Protein AF-0000000072995613 (afdb_homodimer)

Solvent-accessible surface area (backbone atoms only — not comparable to full-atom values): 40240 Å² total; per-residue (Å²): 134,79,69,65,64,57,52,56,52,48,53,32,49,52,46,51,51,48,45,48,47,59,69,71,45,87,42,37,30,34,37,40,88,56,57,77,40,74,41,52,37,65,59,52,50,48,47,49,52,56,64,33,79,63,83,58,51,70,41,60,34,71,42,58,38,68,52,85,76,60,46,85,40,63,23,42,21,20,47,41,49,75,93,40,51,67,47,47,52,47,48,29,63,69,68,70,46,48,28,17,33,17,32,54,38,53,70,55,92,57,33,66,58,52,51,36,50,50,52,48,51,43,69,74,34,64,40,36,44,36,24,31,29,30,23,41,37,38,27,68,67,75,53,43,55,23,45,30,45,39,50,8,54,70,69,39,83,36,48,25,30,26,61,39,65,53,53,45,42,77,40,37,64,50,71,62,55,45,70,72,30,63,68,59,46,51,31,29,75,71,49,44,24,28,40,30,40,50,51,25,27,38,67,53,55,76,70,18,59,51,71,87,72,53,52,60,43,51,70,53,39,50,53,37,37,75,69,62,41,35,40,58,39,58,65,91,45,44,60,35,47,43,43,71,36,62,76,56,44,76,71,37,85,56,69,46,69,56,79,59,78,54,78,51,33,46,71,38,35,35,30,29,52,72,90,49,73,75,41,63,30,74,34,53,41,42,46,60,35,63,12,51,31,44,40,49,36,33,45,69,30,26,43,48,31,35,50,39,63,33,41,30,35,43,45,52,74,90,73,78,63,70,68,42,54,61,29,28,58,58,29,50,57,50,46,57,53,47,52,56,51,50,43,52,51,50,49,52,31,30,50,56,66,71,32,56,89,43,77,48,31,49,49,30,52,63,61,40,56,71,40,87,67,41,60,62,53,50,53,51,55,54,54,54,58,74,71,107,134,79,70,65,62,57,53,53,51,48,53,35,48,53,47,50,50,51,46,48,48,58,67,71,44,87,44,38,30,34,38,42,88,54,57,75,41,73,42,52,36,65,59,52,50,50,46,50,53,55,63,33,78,62,83,60,50,70,41,62,34,70,42,59,37,68,52,85,75,60,47,85,42,62,22,44,23,20,48,42,50,75,94,41,50,67,47,48,51,48,48,29,63,69,66,70,45,48,28,17,33,17,33,54,38,51,67,54,93,57,32,64,58,53,50,39,51,51,53,49,51,42,69,74,34,65,39,37,44,37,23,31,28,31,22,41,37,36,29,66,65,75,55,43,55,21,44,31,47,39,50,8,54,70,69,40,83,36,47,26,31,26,60,39,65,53,54,46,42,75,39,39,65,51,71,64,56,44,70,71,31,63,69,59,47,50,30,28,75,71,50,43,25,28,39,30,40,50,51,26,27,39,68,52,54,78,70,19,56,51,72,87,73,53,50,61,44,51,71,52,41,49,53,36,36,73,69,62,41,35,42,58,39,60,65,92,45,44,60,35,46,44,41,71,36,63,77,58,42,77,73,37,85,55,69,44,69,57,79,58,79,52,77,51,31,45,70,38,37,35,30,28,51,71,89,49,72,76,41,64,29,75,34,53,40,43,45,59,35,64,13,50,32,44,41,49,36,34,44,70,30,26,43,46,30,35,51,38,63,35,42,31,37,42,46,51,76,90,76,80,63,70,69,42,56,59,28,28,57,57,31,50,58,50,46,55,54,46,51,56,51,51,43,52,51,51,50,52,30,30,49,58,67,70,31,56,88,42,77,47,31,48,49,32,51,63,61,40,57,72,41,88,66,41,60,61,53,50,52,51,53,53,54,52,57,74,72,106

pLDDT: mean 90.61, std 11.7, range [24.56, 98.81]

Foldseek 3Di:
DPCPVVVLVVVLVVQVVVVVCQQPDFDWDADPPPPRDIDTPLVVVCVVQVQADDDKDKAWQSPDADADADQADAEEQEEDELVCLVLLLVCLVVLVAAYQYEYEAEQDPCRSVSSSVNVVSCVVRVSCNHHYGYMYIYYHDFAQGLSRSLNSLVRGRHFKYWHDYSQKDWLEDVVVLVVVPVVNVVLQVVQQAWEFAFEKEFPPLVVLQDCVPDHNKLVRVVVCVVVRGMDGDPVVCCLADVLLPVVCLNPDQDKDWRDDHDLNHQTTIMHGSPPADGFRRNQGADACRRSRSVNLSLQQNHTYIYRNMTHIYGRRDDDDDPRRVVSHVVVVVVVVVSLQVSLLVSLLVCVVVVNCPPSRRVSSCVHNVVPPCSVVVSVVSNVVVVVD/DPPPVVVLVVLLVVLVVVVVCQQVDFDWDADPPPPRDIDTPLVVVCVVLVQADDDKDKAWQSPDADADADQADAEEQEEDELVCLVLLLVCLVVLVAAYQYEYEAEQDPCRSVSSSVNVVSCVVRVSCNHHYGYMYIYYHDFAQGLSRSLNSLVRGRHFKYKHDYSQKDWLEDVVVLVVVPVVNVVLQVVQQAWEFAFEKEFPPLVVLQDCVPDHNKLVVVVVCVVVRGMDGDPVVCCLADVLLPVVCLNPDQDKDWRDDHDLNHQTTIMHGSPPQDGFRRNQGADACRRSRSVNLSLQQNHTYIYRNMTHIYGRRDDDDDPVRVVSHVVVVVVVVVSLQVSLLVSLLVCVVVVNCPPSRRVSSCVHNVVPPCSVVVSVVSNVVVVVD

InterPro domains:
  IPR029044 Nucleotide-diphospho-sugar transferases [G3DSA:3.90.550.10] (78-332)
  IPR029044 Nucleotide-diphospho-sugar transferases [SSF53448] (80-328)
  IPR051292 Alpha-1,3-xylosyltransferase/Beta-1,3-glucuronyltransferase [PTHR12270] (65-349)

Secondary structure (DSSP, 8-state):
--SHHHHHHHHHHHHHHHHHHHHH---EEEEETTT-EEEEHHHHHHHHTTTSSS--EEEEEEE---S---TTSEEEEEEE-GGGHHHHHHHHHHH-S-EEEEEEEESSTTHHHHHHHHHHHHHH-HHHHHHEEEEEEEESSS--HHHHHHHHHHT--SSEEEE--TTEEE-S-HHHHHHT-HHHHHHHHHT-EEEEE-EEEESSGGGGS-GGGS--SHHHHHHHHHTTSEEETTTT-HHHHGGG-HHHHHH--S-EE--S--TT---EEEEESTTSPPPPTT--SSSSHHHHHHHHHHHTTPEEEE-SS--EEE------HHHHHHHHHHHHHHHHHHHHHHHHHHHHHHHHTT-TTSGGGHHHHHHHTTSTTHHHHHHHHHHHHHH-/--SHHHHHHHHHHHHHHHHHHHHH---EEEEETTT-EEEEHHHHHHHHTTTSSS--EEEEEEE---S---TTSEEEEEEE-GGGHHHHHHHHHHH-S-EEEEEEEESSTTHHHHHHHHHHHHHH-HHHHHHEEEEEEEESSS--HHHHHHHHHHT--SSEEEE--TTEEE-S-HHHHHHT-HHHHHHHHHT-EEEEE-EEEESSGGGGS-GGGS--SHHHHHHHHHTTSEEETTTT-HHHHGGG-HHHHHH--S-EE--S--TT---EEEEESTTSPPPPTT--SSSSHHHHHHHHHHHTTPEEEE-SS--EEE------HHHHHHHHHHHHHHHHHHHHHHHHHHHHHHHHTT-TTSGGGHHHHHHHTTSTTHHHHHHHHHHHHHH-

Structure (mmCIF, N/CA/C/O backbone):
data_AF-0000000072995613-model_v1
#
loop_
_entity.id
_entity.type
_entity.pdbx_description
1 polymer 'Glycosyltransferase family 49 protein'
#
loop_
_atom_site.group_PDB
_atom_site.id
_atom_site.type_symbol
_atom_site.label_atom_id
_atom_site.label_alt_id
_atom_site.label_comp_id
_atom_site.label_asym_id
_atom_site.label_entity_id
_atom_site.label_seq_id
_atom_site.pdbx_PDB_ins_code
_atom_site.Cartn_x
_atom_site.Cartn_y
_atom_site.Cartn_z
_atom_site.occupancy
_atom_site.B_iso_or_equiv
_atom_site.auth_seq_id
_atom_site.auth_comp_id
_atom_site.auth_asym_id
_atom_site.auth_atom_id
_atom_site.pdbx_PDB_model_num
ATOM 1 N N . MET A 1 1 ? -19 -46.375 18.656 1 24.95 1 MET A N 1
ATOM 2 C CA . MET A 1 1 ? -18.281 -45.562 17.703 1 24.95 1 MET A CA 1
ATOM 3 C C . MET A 1 1 ? -18.625 -44.062 17.875 1 24.95 1 MET A C 1
ATOM 5 O O . MET A 1 1 ? -18.438 -43.281 16.953 1 24.95 1 MET A O 1
ATOM 9 N N . LYS A 1 2 ? -19.453 -43.75 18.906 1 39.53 2 LYS A N 1
ATOM 10 C CA . LYS A 1 2 ? -20.047 -42.469 19.328 1 39.53 2 LYS A CA 1
ATOM 11 C C . LYS A 1 2 ? -18.969 -41.469 19.75 1 39.53 2 LYS A C 1
ATOM 13 O O . LYS A 1 2 ? -19.266 -40.312 20.062 1 39.53 2 LYS A O 1
ATOM 18 N N . ASP A 1 3 ? -17.906 -41.812 20.219 1 41.62 3 ASP A N 1
ATOM 19 C CA . ASP A 1 3 ? -16.938 -41.062 21.031 1 41.62 3 ASP A CA 1
ATOM 20 C C . ASP A 1 3 ? -15.992 -40.281 20.141 1 41.62 3 ASP A C 1
ATOM 22 O O . ASP A 1 3 ? -15.141 -39.531 20.641 1 41.62 3 ASP A O 1
ATOM 26 N N . GLY A 1 4 ? -15.797 -40.531 18.844 1 43.09 4 GLY A N 1
ATOM 27 C CA . GLY A 1 4 ? -14.875 -39.844 17.953 1 43.09 4 GLY A CA 1
ATOM 28 C C . GLY A 1 4 ? -15.328 -38.438 17.609 1 43.09 4 GLY A C 1
ATOM 29 O O . GLY A 1 4 ? -14.57 -37.688 17.016 1 43.09 4 GLY A O 1
ATOM 30 N N . SER A 1 5 ? -16.578 -38.188 17.438 1 49.06 5 SER A N 1
ATOM 31 C CA . SER A 1 5 ? -17.219 -36.906 17.094 1 49.06 5 SER A CA 1
ATOM 32 C C . SER A 1 5 ? -16.953 -35.875 18.172 1 49.06 5 SER A C 1
ATOM 34 O O . SER A 1 5 ? -16.75 -34.688 17.859 1 49.06 5 SER A O 1
ATOM 36 N N . SER A 1 6 ? -16.812 -36.344 19.359 1 53.69 6 SER A N 1
ATOM 37 C CA . SER A 1 6 ? -16.672 -35.469 20.516 1 53.69 6 SER A CA 1
ATOM 38 C C . SER A 1 6 ? -15.297 -34.781 20.531 1 53.69 6 SER A C 1
ATOM 40 O O . SER 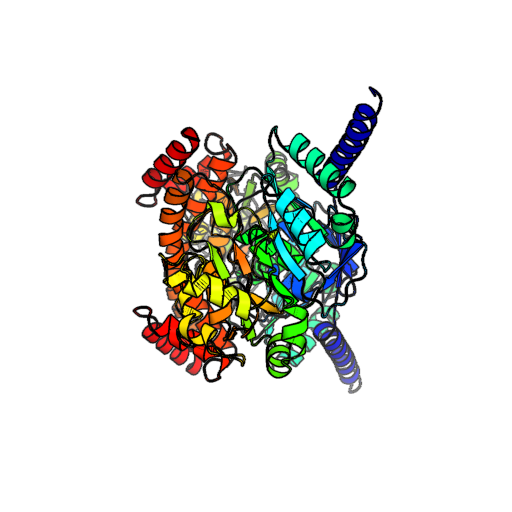A 1 6 ? -15.18 -33.594 20.844 1 53.69 6 SER A O 1
ATOM 42 N N . GLY A 1 7 ? -14.305 -35.438 20.094 1 46.56 7 GLY A N 1
ATOM 43 C CA . GLY A 1 7 ? -12.945 -34.906 20.109 1 46.56 7 GLY A CA 1
ATOM 44 C C . GLY A 1 7 ? -12.688 -33.906 19.016 1 46.56 7 GLY A C 1
ATOM 45 O O . GLY A 1 7 ? -12.008 -32.906 19.234 1 46.56 7 GLY A O 1
ATOM 46 N N . LYS A 1 8 ? -13.227 -34.25 17.875 1 55.09 8 LYS A N 1
ATOM 47 C CA . LYS A 1 8 ? -13.117 -33.344 16.75 1 55.09 8 LYS A CA 1
ATOM 48 C C . LYS A 1 8 ? -13.828 -32.031 17.031 1 55.09 8 LYS A C 1
ATOM 50 O O . LYS A 1 8 ? -13.328 -30.953 16.688 1 55.09 8 LYS A O 1
ATOM 55 N N . ASP A 1 9 ? -14.945 -32.219 17.656 1 57.94 9 ASP A N 1
ATOM 56 C CA . ASP A 1 9 ? -15.711 -31.047 18.047 1 57.94 9 ASP A CA 1
ATOM 57 C C . ASP A 1 9 ? -14.945 -30.203 19.078 1 57.94 9 ASP A C 1
ATOM 59 O O . ASP A 1 9 ? -14.969 -28.984 19.016 1 57.94 9 ASP A O 1
ATOM 63 N N . LEU A 1 10 ? -14.211 -30.906 19.969 1 55.84 10 LEU A N 1
ATOM 64 C CA . LEU A 1 10 ? -13.406 -30.219 20.984 1 55.84 10 LEU A CA 1
ATOM 65 C C . LEU A 1 10 ? -12.227 -29.5 20.328 1 55.84 10 LEU A C 1
ATOM 67 O O . LEU A 1 10 ? -11.914 -28.359 20.688 1 55.84 10 LEU A O 1
ATOM 71 N N . LEU A 1 11 ? -11.578 -30.109 19.453 1 56.62 11 LEU A N 1
ATOM 72 C CA . LEU A 1 11 ? -10.453 -29.5 18.75 1 56.62 11 LEU A CA 1
ATOM 73 C C . LEU A 1 11 ? -10.914 -28.312 17.922 1 56.62 11 LEU A C 1
ATOM 75 O O . LEU A 1 11 ? -10.219 -27.281 17.875 1 56.62 11 LEU A O 1
ATOM 79 N N . ALA A 1 12 ? -12.055 -28.578 17.359 1 58.22 12 ALA A N 1
ATOM 80 C CA . ALA A 1 12 ? -12.633 -27.469 16.609 1 58.22 12 ALA A CA 1
ATOM 81 C C . ALA A 1 12 ? -12.938 -26.281 17.531 1 58.22 12 ALA A C 1
ATOM 83 O O . ALA A 1 12 ? -12.695 -25.125 17.172 1 58.22 12 ALA A O 1
ATOM 84 N N . ARG A 1 13 ? -13.453 -26.484 18.703 1 60.12 13 ARG A N 1
ATOM 85 C CA . ARG A 1 13 ? -13.789 -25.422 19.641 1 60.12 13 ARG A CA 1
ATOM 86 C C . ARG A 1 13 ? -12.539 -24.703 20.125 1 60.12 13 ARG A C 1
ATOM 88 O O . ARG A 1 13 ? -12.531 -23.469 20.25 1 60.12 13 ARG A O 1
ATOM 95 N N . GLN A 1 14 ? -11.523 -25.484 20.391 1 59.41 14 GLN A N 1
ATOM 96 C CA . GLN A 1 14 ? -10.258 -24.891 20.797 1 59.41 14 GLN A CA 1
ATOM 97 C C . GLN A 1 14 ? -9.664 -24.031 19.688 1 59.41 14 GLN A C 1
ATOM 99 O O . GLN A 1 14 ? -9.102 -22.969 19.953 1 59.41 14 GLN A O 1
ATOM 104 N N . SER A 1 15 ? -9.945 -24.516 18.562 1 63.12 15 SER A N 1
ATOM 105 C CA . SER A 1 15 ? -9.445 -23.797 17.406 1 63.12 15 SER A CA 1
ATOM 106 C C . SER A 1 15 ? -10.195 -22.484 17.203 1 63.12 15 SER A C 1
ATOM 108 O O . SER A 1 15 ? -9.586 -21.438 16.938 1 63.12 15 SER A O 1
ATOM 110 N N . ILE A 1 16 ? -11.469 -22.609 17.375 1 66.31 16 ILE A N 1
ATOM 111 C CA . ILE A 1 16 ? -12.281 -21.406 17.203 1 66.31 16 ILE A CA 1
ATOM 112 C C . ILE A 1 16 ? -11.938 -20.406 18.297 1 66.31 16 ILE A C 1
ATOM 114 O O . ILE A 1 16 ? -11.828 -19.203 18.031 1 66.31 16 ILE A O 1
ATOM 118 N N . THR A 1 17 ? -11.742 -20.922 19.5 1 69.19 17 THR A N 1
ATOM 119 C CA . THR A 1 17 ? -11.352 -20.047 20.594 1 69.19 17 THR A CA 1
ATOM 120 C C . THR A 1 17 ? -10.008 -19.391 20.312 1 69.19 17 THR A C 1
ATOM 122 O O . THR A 1 17 ? -9.82 -18.203 20.578 1 69.19 17 THR A O 1
ATOM 125 N N . SER A 1 18 ? -9.117 -20.234 19.766 1 68.62 18 SER A N 1
ATOM 126 C CA . SER A 1 18 ? -7.801 -19.703 19.406 1 68.62 18 SER A CA 1
ATOM 127 C C . SER A 1 18 ? -7.906 -18.625 18.344 1 68.62 18 SER A C 1
ATOM 129 O O . SER A 1 18 ? -7.223 -17.609 18.422 1 68.62 18 SER A O 1
ATOM 131 N N . LEU A 1 19 ? -8.719 -18.891 17.438 1 71.69 19 LEU A N 1
ATOM 132 C CA . LEU A 1 19 ? -8.93 -17.906 16.391 1 71.69 19 LEU A CA 1
ATOM 133 C C . LEU A 1 19 ? -9.516 -16.625 16.969 1 71.69 19 LEU A C 1
ATOM 135 O O . LEU A 1 19 ? -9.102 -15.516 16.594 1 71.69 19 LEU A O 1
ATOM 139 N N . GLN A 1 20 ? -10.484 -16.828 17.797 1 70.75 20 GLN A N 1
ATOM 140 C CA . GLN A 1 20 ? -11.117 -15.664 18.391 1 70.75 20 GLN A CA 1
ATOM 141 C C . GLN A 1 20 ? -10.109 -14.836 19.188 1 70.75 20 GLN A C 1
ATOM 143 O O . GLN A 1 20 ? -10.148 -13.602 19.156 1 70.75 20 GLN A O 1
ATOM 148 N N . GLN A 1 21 ? -9.273 -15.547 19.859 1 71 21 GLN A N 1
ATOM 149 C CA . GLN A 1 21 ? -8.242 -14.852 20.625 1 71 21 GLN A CA 1
ATOM 150 C C . GLN A 1 21 ? -7.285 -14.094 19.703 1 71 21 GLN A C 1
ATOM 152 O O . GLN A 1 21 ? -6.918 -12.953 20 1 71 21 GLN A O 1
ATOM 157 N N . ARG A 1 22 ? -7.012 -14.727 18.703 1 73.81 22 ARG A N 1
ATOM 158 C CA . ARG A 1 22 ? -6.109 -14.086 17.75 1 73.81 22 ARG A CA 1
ATOM 159 C C . ARG A 1 22 ? -6.816 -12.953 17 1 73.81 22 ARG A C 1
ATOM 161 O O . ARG A 1 22 ? -6.211 -11.922 16.703 1 73.81 22 ARG A O 1
ATOM 168 N N . TYR A 1 23 ? -7.973 -13.266 16.75 1 72.62 23 TYR A N 1
ATOM 169 C CA . TYR A 1 23 ? -8.781 -12.273 16.047 1 72.62 23 TYR A CA 1
ATOM 170 C C . TYR A 1 23 ? -8.977 -11.031 16.922 1 72.62 23 TYR A C 1
ATOM 172 O O . TYR A 1 23 ? -8.891 -9.906 16.422 1 72.62 23 TYR A O 1
ATOM 180 N N . ALA A 1 24 ? -9.211 -11.273 18.109 1 70.75 24 ALA A N 1
ATOM 181 C CA . ALA A 1 24 ? -9.5 -10.18 19.031 1 70.75 24 ALA A CA 1
ATOM 182 C C . ALA A 1 24 ? -8.219 -9.625 19.656 1 70.75 24 ALA A C 1
ATOM 184 O O . ALA A 1 24 ? -8.219 -8.523 20.203 1 70.75 24 ALA A O 1
ATOM 185 N N . GLY A 1 25 ? -7.16 -10.406 19.516 1 67.56 25 GLY A N 1
ATOM 186 C CA . GLY A 1 25 ? -5.941 -10.055 20.234 1 67.56 25 GLY A CA 1
ATOM 187 C C . GLY A 1 25 ? -5.238 -8.844 19.625 1 67.56 25 GLY A C 1
ATOM 188 O O . GLY A 1 25 ? -5.52 -8.453 18.5 1 67.56 25 GLY A O 1
ATOM 189 N N . LYS A 1 26 ? -4.531 -8.156 20.562 1 75.94 26 LYS A N 1
ATOM 190 C CA . LYS A 1 26 ? -3.699 -7.008 20.203 1 75.94 26 LYS A CA 1
ATOM 191 C C . LYS A 1 26 ? -2.248 -7.426 20 1 75.94 26 LYS A C 1
ATOM 193 O O . LYS A 1 26 ? -1.407 -7.242 20.875 1 75.94 26 LYS A O 1
ATOM 198 N N . GLN A 1 27 ? -2.006 -7.984 18.828 1 80.25 27 GLN A N 1
ATOM 199 C CA . GLN A 1 27 ? -0.65 -8.398 18.484 1 80.25 27 GLN A CA 1
ATOM 200 C C . GLN A 1 27 ? 0.226 -7.191 18.156 1 80.25 27 GLN A C 1
ATOM 202 O O . GLN A 1 27 ? -0.283 -6.129 17.797 1 80.25 27 GLN A O 1
ATOM 207 N N . ILE A 1 28 ? 1.506 -7.434 18.438 1 83.94 28 ILE A N 1
ATOM 208 C CA . ILE A 1 28 ? 2.41 -6.305 18.234 1 83.94 28 ILE A CA 1
ATOM 209 C C . ILE A 1 28 ? 3.512 -6.703 17.266 1 83.94 28 ILE A C 1
ATOM 211 O O . ILE A 1 28 ? 3.832 -7.883 17.125 1 83.94 28 ILE A O 1
ATOM 215 N N . VAL A 1 29 ? 3.996 -5.766 16.609 1 85.75 29 VAL A N 1
ATOM 216 C CA . VAL A 1 29 ? 5.16 -5.855 15.727 1 85.75 29 VAL A CA 1
ATOM 217 C C . VAL A 1 29 ? 6.328 -5.086 16.344 1 85.75 29 VAL A C 1
ATOM 219 O O . VAL A 1 29 ? 6.215 -3.893 16.625 1 85.75 29 VAL A O 1
ATOM 222 N N . ASN A 1 30 ? 7.406 -5.809 16.547 1 86.44 30 ASN A N 1
ATOM 223 C CA . ASN A 1 30 ? 8.586 -5.191 17.141 1 86.44 30 ASN A CA 1
ATOM 224 C C . ASN A 1 30 ? 9.633 -4.844 16.094 1 86.44 30 ASN A C 1
ATOM 226 O O . ASN A 1 30 ? 10.062 -5.715 15.328 1 86.44 30 ASN A O 1
ATOM 230 N N . TRP A 1 31 ? 9.883 -3.59 16.062 1 83.88 31 TRP A N 1
ATOM 231 C CA . TRP A 1 31 ? 10.953 -3.121 15.188 1 83.88 31 TRP A CA 1
ATOM 232 C C . TRP A 1 31 ? 12.312 -3.246 15.875 1 83.88 31 TRP A C 1
ATOM 234 O O . TRP A 1 31 ? 12.734 -2.336 16.594 1 83.88 31 TRP A O 1
ATOM 244 N N . THR A 1 32 ? 12.945 -4.363 15.68 1 78 32 THR A N 1
ATOM 245 C CA . THR A 1 32 ? 14.156 -4.699 16.422 1 78 32 THR A CA 1
ATOM 246 C C . THR A 1 32 ? 15.383 -4.074 15.766 1 78 32 THR A C 1
ATOM 248 O O . THR A 1 32 ? 15.531 -4.117 14.547 1 78 32 THR A O 1
ATOM 251 N N . ASP A 1 33 ? 16.328 -3.57 16.594 1 64.44 33 ASP A N 1
ATOM 252 C CA . ASP A 1 33 ? 17.609 -2.982 16.266 1 64.44 33 ASP A CA 1
ATOM 253 C C . ASP A 1 33 ? 17.453 -1.545 15.773 1 64.44 33 ASP A C 1
ATOM 255 O O . ASP A 1 33 ? 18.422 -0.786 15.727 1 64.44 33 ASP A O 1
ATOM 259 N N . SER A 1 34 ? 16.312 -1.258 15.266 1 57 34 SER A N 1
ATOM 260 C CA . SER A 1 34 ? 16.141 0.146 14.906 1 57 34 SER A CA 1
ATOM 261 C C . SER A 1 34 ? 15.789 0.989 16.125 1 57 34 SER A C 1
ATOM 263 O O . SER A 1 34 ? 16.469 1.98 16.422 1 57 34 SER A O 1
ATOM 265 N N . ALA A 1 35 ? 14.68 0.683 16.766 1 63.5 35 ALA A N 1
ATOM 266 C CA . ALA A 1 35 ? 14.172 1.636 17.75 1 63.5 35 ALA A CA 1
ATOM 267 C C . ALA A 1 35 ? 13.664 0.919 19 1 63.5 35 ALA A C 1
ATOM 269 O O . ALA A 1 35 ? 13.477 1.542 20.047 1 63.5 35 ALA A O 1
ATOM 270 N N . ASP A 1 36 ? 13.805 -0.466 19.047 1 67.19 36 ASP A N 1
ATOM 271 C CA . ASP A 1 36 ? 13.133 -1.237 20.094 1 67.19 36 ASP A CA 1
ATOM 272 C C . ASP A 1 36 ? 11.734 -0.694 20.359 1 67.19 36 ASP A C 1
ATOM 274 O O . ASP A 1 36 ? 11.375 -0.416 21.5 1 67.19 36 ASP A O 1
ATOM 278 N N . GLU A 1 37 ? 11.07 -0.444 19.328 1 81.5 37 GLU A N 1
ATOM 279 C CA . GLU A 1 37 ? 9.711 0.076 19.422 1 81.5 37 GLU A CA 1
ATOM 280 C C . GLU A 1 37 ? 8.695 -0.938 18.891 1 81.5 37 GLU A C 1
ATOM 282 O O . GLU A 1 37 ? 9.016 -1.746 18.016 1 81.5 37 GLU A O 1
ATOM 287 N N . SER A 1 38 ? 7.559 -0.857 19.453 1 85.69 38 SER A N 1
ATOM 288 C CA . SER A 1 38 ? 6.473 -1.751 19.062 1 85.69 38 SER A CA 1
ATOM 289 C C . SER A 1 38 ? 5.328 -0.979 18.422 1 85.69 38 SER A C 1
ATOM 291 O O . SER A 1 38 ? 5.039 0.156 18.797 1 85.69 38 SER A O 1
ATOM 293 N N . THR A 1 39 ? 4.863 -1.542 17.406 1 87.25 39 THR A N 1
ATOM 294 C CA . THR A 1 39 ? 3.656 -1.048 16.75 1 87.25 39 THR A CA 1
ATOM 295 C C . THR A 1 39 ? 2.574 -2.123 16.734 1 87.25 39 THR A C 1
ATOM 297 O O . THR A 1 39 ? 2.879 -3.316 16.672 1 87.25 39 THR A O 1
ATOM 300 N N . SER A 1 40 ? 1.349 -1.687 16.797 1 87.62 40 SER A N 1
ATOM 301 C CA . SER A 1 40 ? 0.255 -2.646 16.688 1 87.62 40 SER A CA 1
ATOM 302 C C . SER A 1 40 ? 0.305 -3.383 15.352 1 87.62 40 SER A C 1
ATOM 304 O O . SER A 1 40 ? 0.571 -2.775 14.305 1 87.62 40 SER A O 1
ATOM 306 N N . GLU A 1 41 ? 0.1 -4.723 15.367 1 86.75 41 GLU A N 1
ATOM 307 C CA . GLU A 1 41 ? 0.061 -5.52 14.141 1 86.75 41 GLU A CA 1
ATOM 308 C C . GLU A 1 41 ? -1.044 -5.035 13.203 1 86.75 41 GLU A C 1
ATOM 310 O O . GLU A 1 41 ? -0.851 -4.973 11.992 1 86.75 41 GLU A O 1
ATOM 315 N N . ASP A 1 42 ? -2.131 -4.645 13.766 1 85.88 42 ASP A N 1
ATOM 316 C CA . ASP A 1 42 ? -3.266 -4.184 12.977 1 85.88 42 ASP A CA 1
ATOM 317 C C . ASP A 1 42 ? -2.908 -2.928 12.18 1 85.88 42 ASP A C 1
ATOM 319 O O . ASP A 1 42 ? -3.277 -2.799 11.016 1 85.88 42 ASP A O 1
ATOM 323 N N . ILE A 1 43 ? -2.211 -2.031 12.781 1 88.38 43 ILE A N 1
ATOM 324 C CA . ILE A 1 43 ? -1.818 -0.806 12.094 1 88.38 43 ILE A CA 1
ATOM 325 C C . ILE A 1 43 ? -0.85 -1.136 10.961 1 88.38 43 ILE A C 1
ATOM 327 O O . ILE A 1 43 ? -0.971 -0.601 9.852 1 88.38 43 ILE A O 1
ATOM 331 N N . VAL A 1 44 ? 0.074 -2.037 11.258 1 91 44 VAL A N 1
ATOM 332 C CA . VAL A 1 44 ? 1.059 -2.412 10.242 1 91 44 VAL A CA 1
ATOM 333 C C . VAL A 1 44 ? 0.355 -3.057 9.055 1 91 44 VAL A C 1
ATOM 335 O O . VAL A 1 44 ? 0.554 -2.641 7.91 1 91 44 VAL A O 1
ATOM 338 N N . LEU A 1 45 ? -0.487 -3.949 9.328 1 91.06 45 LEU A N 1
ATOM 339 C CA . LEU A 1 45 ? -1.127 -4.699 8.25 1 91.06 45 LEU A CA 1
ATOM 340 C C . LEU A 1 45 ? -2.168 -3.846 7.535 1 91.06 45 LEU A C 1
ATOM 342 O O . LEU A 1 45 ? -2.414 -4.031 6.34 1 91.06 45 LEU A O 1
ATOM 346 N N . SER A 1 46 ? -2.754 -2.873 8.227 1 90.81 46 SER A N 1
ATOM 347 C CA . SER A 1 46 ? -3.678 -1.943 7.582 1 90.81 46 SER A CA 1
ATOM 348 C C . SER A 1 46 ? -2.977 -1.119 6.508 1 90.81 46 SER A C 1
ATOM 350 O O . SER A 1 46 ? -3.572 -0.793 5.477 1 90.81 46 SER A O 1
ATOM 352 N N . LYS A 1 47 ? -1.76 -0.783 6.797 1 94.19 47 LYS A N 1
ATOM 353 C CA . LYS A 1 47 ? -0.999 -0.042 5.797 1 94.19 47 LYS A CA 1
ATOM 354 C C . LYS A 1 47 ? -0.453 -0.976 4.719 1 94.19 47 LYS A C 1
ATOM 356 O O . LYS A 1 47 ? -0.434 -0.625 3.537 1 94.19 47 LYS A O 1
ATOM 361 N N . VAL A 1 48 ? -0.018 -2.156 5.133 1 93.25 48 VAL A N 1
ATOM 362 C CA . VAL A 1 48 ? 0.545 -3.129 4.203 1 93.25 48 VAL A CA 1
ATOM 363 C C . VAL A 1 48 ? -0.479 -3.461 3.121 1 93.25 48 VAL A C 1
ATOM 365 O O . VAL A 1 48 ? -0.125 -3.619 1.949 1 93.25 48 VAL A O 1
ATOM 368 N N . PHE A 1 49 ? -1.724 -3.514 3.426 1 93.88 49 PHE A N 1
ATOM 369 C CA . PHE A 1 49 ? -2.762 -3.895 2.477 1 93.88 49 PHE A CA 1
ATOM 370 C C . PHE A 1 49 ? -3.793 -2.783 2.326 1 93.88 49 PHE A C 1
ATOM 372 O O . PHE A 1 49 ? -4.992 -3.051 2.217 1 93.88 49 PHE A O 1
ATOM 379 N N . ALA A 1 50 ? -3.354 -1.576 2.32 1 90.94 50 ALA A N 1
ATOM 380 C CA . ALA A 1 50 ? -4.211 -0.395 2.385 1 90.94 50 ALA A CA 1
ATOM 381 C C . ALA A 1 50 ? -5.004 -0.222 1.093 1 90.94 50 ALA A C 1
ATOM 383 O O . ALA A 1 50 ? -6.039 0.451 1.077 1 90.94 50 ALA A O 1
ATOM 384 N N . GLU A 1 51 ? -4.613 -0.809 0.019 1 89.19 51 GLU A N 1
ATOM 385 C CA . GLU A 1 51 ? -5.262 -0.562 -1.267 1 89.19 51 GLU A CA 1
ATOM 386 C C . GLU A 1 51 ? -6.391 -1.557 -1.516 1 89.19 51 GLU A C 1
ATOM 388 O O . GLU A 1 51 ? -7.184 -1.382 -2.441 1 89.19 51 GLU A O 1
ATOM 393 N N . ALA A 1 52 ? -6.438 -2.568 -0.72 1 91.44 52 ALA A N 1
ATOM 394 C CA . ALA A 1 52 ? -7.508 -3.557 -0.833 1 91.44 52 ALA A CA 1
ATOM 395 C C . ALA A 1 52 ? -8.797 -3.043 -0.199 1 91.44 52 ALA A C 1
ATOM 397 O O . ALA A 1 52 ? -8.789 -2.033 0.507 1 91.44 52 ALA A O 1
ATOM 398 N N . MET A 1 53 ? -9.891 -3.721 -0.552 1 89.31 53 MET A N 1
ATOM 399 C CA . MET A 1 53 ? -11.125 -3.455 0.187 1 89.31 53 MET A CA 1
ATOM 400 C C . MET A 1 53 ? -10.977 -3.863 1.649 1 89.31 53 MET A C 1
ATOM 402 O O . MET A 1 53 ? -10.258 -4.809 1.967 1 89.31 53 MET A O 1
ATOM 406 N N . GLY A 1 54 ? -11.602 -3.09 2.533 1 85.69 54 GLY A N 1
ATOM 407 C CA . GLY A 1 54 ? -11.516 -3.381 3.955 1 85.69 54 GLY A CA 1
ATOM 408 C C . GLY A 1 54 ? -12.75 -2.965 4.727 1 85.69 54 GLY A C 1
ATOM 409 O O . GLY A 1 54 ? -13.672 -2.367 4.164 1 85.69 54 GLY A O 1
ATOM 410 N N . PRO A 1 55 ? -12.711 -3.369 5.996 1 85.12 55 PRO A N 1
ATOM 411 C CA . PRO A 1 55 ? -11.586 -3.955 6.73 1 85.12 55 PRO A CA 1
ATOM 412 C C . PRO A 1 55 ? -11.477 -5.465 6.531 1 85.12 55 PRO A C 1
ATOM 414 O O . PRO A 1 55 ? -12.492 -6.16 6.477 1 85.12 55 PRO A O 1
ATOM 417 N N . SER A 1 56 ? -10.258 -5.938 6.328 1 90.38 56 SER A N 1
ATOM 418 C CA . SER A 1 56 ? -9.922 -7.359 6.336 1 90.38 56 SER A CA 1
ATOM 419 C C . SER A 1 56 ? -8.984 -7.699 7.488 1 90.38 56 SER A C 1
ATOM 421 O O . SER A 1 56 ? -8.039 -6.957 7.766 1 90.38 56 SER A O 1
ATOM 423 N N . LYS A 1 57 ? -9.32 -8.672 8.242 1 91 57 LYS A N 1
ATOM 424 C CA . LYS A 1 57 ? -8.414 -9.156 9.281 1 91 57 LYS A CA 1
ATOM 425 C C . LYS A 1 57 ? -7.461 -10.211 8.734 1 91 57 LYS A C 1
ATOM 427 O O . LYS A 1 57 ? -7.898 -11.273 8.281 1 91 57 LYS A O 1
ATOM 432 N N . VAL A 1 58 ? -6.199 -9.891 8.742 1 93 58 VAL A N 1
ATOM 433 C CA . VAL A 1 58 ? -5.172 -10.836 8.328 1 93 58 VAL A CA 1
ATOM 434 C C . VAL A 1 58 ? -4.504 -11.445 9.562 1 93 58 VAL A C 1
ATOM 436 O O . VAL A 1 58 ? -4.055 -10.727 10.453 1 93 58 VAL A O 1
ATOM 439 N N . ILE A 1 59 ? -4.488 -12.719 9.68 1 91.81 59 ILE A N 1
ATOM 440 C CA . ILE A 1 59 ? -3.809 -13.445 10.75 1 91.81 59 ILE A CA 1
ATOM 441 C C . ILE A 1 59 ? -2.662 -14.266 10.172 1 91.81 59 ILE A C 1
ATOM 443 O O . ILE A 1 59 ? -2.871 -15.383 9.688 1 91.81 59 ILE A O 1
ATOM 447 N N . PRO A 1 60 ? -1.478 -13.711 10.242 1 92.94 60 PRO A N 1
ATOM 448 C CA . PRO A 1 60 ? -0.334 -14.445 9.695 1 92.94 60 PRO A CA 1
ATOM 449 C C . PRO A 1 60 ? 0.016 -15.688 10.5 1 92.94 60 PRO A C 1
ATOM 451 O O . PRO A 1 60 ? -0.126 -15.695 11.727 1 92.94 60 PRO A O 1
ATOM 454 N N . TYR A 1 61 ? 0.469 -16.734 9.797 1 92.69 61 TYR A N 1
ATOM 455 C CA . TYR A 1 61 ? 0.964 -17.969 10.406 1 92.69 61 TYR A CA 1
ATOM 456 C C . TYR A 1 61 ? -0.054 -18.531 11.391 1 92.69 61 TYR A C 1
ATOM 458 O O . TYR A 1 61 ? 0.292 -18.875 12.523 1 92.69 61 TYR A O 1
ATOM 466 N N . TYR A 1 62 ? -1.281 -18.484 10.93 1 91.56 62 TYR A N 1
ATOM 467 C CA . TYR A 1 62 ? -2.275 -19.172 11.742 1 91.56 62 TYR A CA 1
ATOM 468 C C . TYR A 1 62 ? -1.84 -20.609 12.031 1 91.56 62 TYR A C 1
ATOM 470 O O . TYR A 1 62 ? -1.987 -21.094 13.156 1 91.56 62 TYR A O 1
ATOM 478 N N . PHE A 1 63 ? -1.438 -21.281 11.062 1 91.94 63 PHE A N 1
ATOM 479 C CA . PHE A 1 63 ? -0.588 -22.453 11.18 1 91.94 63 PHE A CA 1
ATOM 480 C C . PHE A 1 63 ? 0.79 -22.188 10.586 1 91.94 63 PHE A C 1
ATOM 482 O O . PHE A 1 63 ? 0.9 -21.703 9.461 1 91.94 63 PHE A O 1
ATOM 489 N N . LYS A 1 64 ? 1.805 -22.469 11.344 1 92.81 64 LYS A N 1
ATOM 490 C CA . LYS A 1 64 ? 3.178 -22.328 10.867 1 92.81 64 LYS A CA 1
ATOM 491 C C . LYS A 1 64 ? 3.822 -23.688 10.602 1 92.81 64 LYS A C 1
ATOM 493 O O . LYS A 1 64 ? 3.744 -24.578 11.438 1 92.81 64 LYS A O 1
ATOM 498 N N . ALA A 1 65 ? 4.422 -23.766 9.445 1 95.62 65 ALA A N 1
ATOM 499 C CA . ALA A 1 65 ? 5.078 -25.016 9.086 1 95.62 65 ALA A CA 1
ATOM 500 C C . ALA A 1 65 ? 6.207 -25.344 10.055 1 95.62 65 ALA A C 1
ATOM 502 O O . ALA A 1 65 ? 6.949 -24.453 10.484 1 95.62 65 ALA A O 1
ATOM 503 N N . THR A 1 66 ? 6.453 -26.625 10.367 1 94.56 66 THR A N 1
ATOM 504 C CA . THR A 1 66 ? 7.418 -27.047 11.375 1 94.56 66 THR A CA 1
ATOM 505 C C . THR A 1 66 ? 8.758 -27.391 10.734 1 94.56 66 THR A C 1
ATOM 507 O O . THR A 1 66 ? 9.797 -27.359 11.398 1 94.56 66 THR A O 1
ATOM 510 N N . GLU A 1 67 ? 8.719 -27.75 9.508 1 94.19 67 GLU A N 1
ATOM 511 C CA . GLU A 1 67 ? 9.961 -28.141 8.844 1 94.19 67 GLU A CA 1
ATOM 512 C C . GLU A 1 67 ? 10.898 -26.938 8.695 1 94.19 67 GLU A C 1
ATOM 514 O O . GLU A 1 67 ? 10.453 -25.828 8.414 1 94.19 67 GLU A O 1
ATOM 519 N N . ARG A 1 68 ? 12.141 -27.203 8.961 1 90.19 68 ARG A N 1
ATOM 520 C CA . ARG A 1 68 ? 13.141 -26.172 8.703 1 90.19 68 ARG A CA 1
ATOM 521 C C . ARG A 1 68 ? 13.242 -25.859 7.215 1 90.19 68 ARG A C 1
ATOM 523 O O . ARG A 1 68 ? 13.305 -26.766 6.391 1 90.19 68 ARG A O 1
ATOM 530 N N . ILE A 1 69 ? 13.289 -24.625 6.938 1 88.94 69 ILE A N 1
ATOM 531 C CA . ILE A 1 69 ? 13.234 -24.188 5.547 1 88.94 69 ILE A CA 1
ATOM 532 C C . ILE A 1 69 ? 14.578 -23.578 5.152 1 88.94 69 ILE A C 1
ATOM 534 O O . ILE A 1 69 ? 15.102 -22.719 5.863 1 88.94 69 ILE A O 1
ATOM 538 N N . ASP A 1 70 ? 15.133 -24.125 4.133 1 92.44 70 ASP A N 1
ATOM 539 C CA . ASP A 1 70 ? 16.266 -23.469 3.498 1 92.44 70 ASP A CA 1
ATOM 540 C C . ASP A 1 70 ? 15.82 -22.219 2.734 1 92.44 70 ASP A C 1
ATOM 542 O O . ASP A 1 70 ? 14.922 -22.281 1.9 1 92.44 70 ASP A O 1
ATOM 546 N N . SER A 1 71 ? 16.469 -21.078 2.971 1 92 71 SER A N 1
ATOM 547 C CA . SER A 1 71 ? 16.062 -19.812 2.369 1 92 71 SER A CA 1
ATOM 548 C C . SER A 1 71 ? 16.203 -19.859 0.85 1 92 71 SER A C 1
ATOM 550 O O . SER A 1 71 ? 15.602 -19.047 0.146 1 92 71 SER A O 1
ATOM 552 N N . GLU A 1 72 ? 16.938 -20.828 0.313 1 92.5 72 GLU A N 1
ATOM 553 C CA . GLU A 1 72 ? 17.156 -20.922 -1.127 1 92.5 72 GLU A CA 1
ATOM 554 C C . GLU A 1 72 ? 16.109 -21.812 -1.788 1 92.5 72 GLU A C 1
ATOM 556 O O . GLU A 1 72 ? 16.078 -21.953 -3.014 1 92.5 72 GLU A O 1
ATOM 561 N N . GLU A 1 73 ? 15.258 -22.406 -0.939 1 95.44 73 GLU A N 1
ATOM 562 C CA . GLU A 1 73 ? 14.156 -23.203 -1.49 1 95.44 73 GLU A CA 1
ATOM 563 C C . GLU A 1 73 ? 13.109 -22.297 -2.137 1 95.44 73 GLU A C 1
ATOM 565 O O . GLU A 1 73 ? 13.062 -21.094 -1.86 1 95.44 73 GLU A O 1
ATOM 570 N N . ILE A 1 74 ? 12.359 -22.891 -3.027 1 97.75 74 ILE A N 1
ATOM 571 C CA . ILE A 1 74 ? 11.281 -22.156 -3.686 1 97.75 74 ILE A CA 1
ATOM 572 C C . ILE A 1 74 ? 9.969 -22.391 -2.938 1 97.75 74 ILE A C 1
ATOM 574 O O . ILE A 1 74 ? 9.516 -23.531 -2.797 1 97.75 74 ILE A O 1
ATOM 578 N N . THR A 1 75 ? 9.414 -21.312 -2.367 1 98.5 75 THR A N 1
ATOM 579 C CA . THR A 1 75 ? 8.125 -21.391 -1.697 1 98.5 75 THR A CA 1
ATOM 580 C C . THR A 1 75 ? 6.984 -21.266 -2.703 1 98.5 75 THR A C 1
ATOM 582 O O . THR A 1 75 ? 6.984 -20.359 -3.539 1 98.5 75 THR A O 1
ATOM 585 N N . MET A 1 76 ? 6.031 -22.219 -2.691 1 98.69 76 MET A N 1
ATOM 586 C CA . MET A 1 76 ? 4.785 -22.031 -3.428 1 98.69 76 MET A CA 1
ATOM 587 C C . MET A 1 76 ? 3.9 -21 -2.732 1 98.69 76 MET A C 1
ATOM 589 O O . MET A 1 76 ? 3.375 -21.25 -1.647 1 98.69 76 MET A O 1
ATOM 593 N N . ALA A 1 77 ? 3.793 -19.812 -3.268 1 98.81 77 ALA A N 1
ATOM 594 C CA . ALA A 1 77 ? 2.861 -18.812 -2.773 1 98.81 77 ALA A CA 1
ATOM 595 C C . ALA A 1 77 ? 1.504 -18.938 -3.461 1 98.81 77 ALA A C 1
ATOM 597 O O . ALA A 1 77 ? 1.393 -18.719 -4.672 1 98.81 77 ALA A O 1
ATOM 598 N N . THR A 1 78 ? 0.485 -19.266 -2.695 1 98.69 78 THR A N 1
ATOM 599 C CA . THR A 1 78 ? -0.792 -19.562 -3.332 1 98.69 78 THR A CA 1
ATOM 600 C C . THR A 1 78 ? -1.949 -18.969 -2.533 1 98.69 78 THR A C 1
ATOM 602 O O . THR A 1 78 ? -1.762 -18.516 -1.403 1 98.69 78 THR A O 1
ATOM 605 N N . LEU A 1 79 ? -3.051 -18.812 -3.154 1 98.06 79 LEU A N 1
ATOM 606 C CA . LEU A 1 79 ? -4.309 -18.359 -2.566 1 98.06 79 LEU A CA 1
ATOM 607 C C . LEU A 1 79 ? -5.371 -19.453 -2.66 1 98.06 79 LEU A C 1
ATOM 609 O O . LEU A 1 79 ? -5.438 -20.172 -3.658 1 98.06 79 LEU A O 1
ATOM 613 N N . VAL A 1 80 ? -6.145 -19.609 -1.565 1 96.94 80 VAL A N 1
ATOM 614 C CA . VAL A 1 80 ? -7.027 -20.766 -1.481 1 96.94 80 VAL A CA 1
ATOM 615 C C . VAL A 1 80 ? -8.367 -20.359 -0.867 1 96.94 80 VAL A C 1
ATOM 617 O O . VAL A 1 80 ? -8.398 -19.625 0.126 1 96.94 80 VAL A O 1
ATOM 620 N N . THR A 1 81 ? -9.406 -20.75 -1.498 1 94.06 81 THR A N 1
ATOM 621 C CA . THR A 1 81 ? -10.742 -20.641 -0.924 1 94.06 81 THR A CA 1
ATOM 622 C C . THR A 1 81 ? -11.203 -21.984 -0.359 1 94.06 81 THR A C 1
ATOM 624 O O . THR A 1 81 ? -10.562 -23 -0.589 1 94.06 81 THR A O 1
ATOM 627 N N . TYR A 1 82 ? -12.273 -21.938 0.33 1 93.31 82 TYR A N 1
ATOM 628 C CA . TYR A 1 82 ? -12.766 -23.094 1.077 1 93.31 82 TYR A CA 1
ATOM 629 C C . TYR A 1 82 ? -12.914 -24.312 0.169 1 93.31 82 TYR A C 1
ATOM 631 O O . TYR A 1 82 ? -12.508 -25.422 0.528 1 93.31 82 TYR A O 1
ATOM 639 N N . ASN A 1 83 ? -13.391 -24.141 -0.982 1 91.75 83 ASN A N 1
ATOM 640 C CA . ASN A 1 83 ? -13.719 -25.234 -1.891 1 91.75 83 ASN A CA 1
ATOM 641 C C . ASN A 1 83 ? -12.461 -25.891 -2.459 1 91.75 83 ASN A C 1
ATOM 643 O O . ASN A 1 83 ? -12.539 -26.906 -3.15 1 91.75 83 ASN A O 1
ATOM 647 N N . ARG A 1 84 ? -11.281 -25.391 -2.111 1 94.5 84 ARG A N 1
ATOM 648 C CA . ARG A 1 84 ? -10.055 -25.922 -2.699 1 94.5 84 ARG A CA 1
ATOM 649 C C . ARG A 1 84 ? -9.133 -26.484 -1.622 1 94.5 84 ARG A C 1
ATOM 651 O O . ARG A 1 84 ? -7.938 -26.672 -1.857 1 94.5 84 ARG A O 1
ATOM 658 N N . PHE A 1 85 ? -9.617 -26.75 -0.47 1 95.94 85 PHE A N 1
ATOM 659 C CA . PHE A 1 85 ? -8.828 -27.281 0.637 1 95.94 85 PHE A CA 1
ATOM 660 C C . PHE A 1 85 ? -8.164 -28.594 0.251 1 95.94 85 PHE A C 1
ATOM 662 O O . PHE A 1 85 ? -6.984 -28.812 0.537 1 95.94 85 PHE A O 1
ATOM 669 N N . LYS A 1 86 ? -8.883 -29.438 -0.423 1 94.44 86 LYS A N 1
ATOM 670 C CA . LYS A 1 86 ? -8.352 -30.734 -0.8 1 94.44 86 LYS A CA 1
ATOM 671 C C . LYS A 1 86 ? -7.18 -30.594 -1.768 1 94.44 86 LYS A C 1
ATOM 673 O O . LYS A 1 86 ? -6.23 -31.391 -1.718 1 94.44 86 LYS A O 1
ATOM 678 N N . VAL A 1 87 ? -7.305 -29.672 -2.652 1 96.56 87 VAL A N 1
ATOM 679 C CA . VAL A 1 87 ? -6.246 -29.438 -3.631 1 96.56 87 VAL A CA 1
ATOM 680 C C . VAL A 1 87 ? -4.996 -28.906 -2.928 1 96.56 87 VAL A C 1
ATOM 682 O O . VAL A 1 87 ? -3.877 -29.297 -3.275 1 96.56 87 VAL A O 1
ATOM 685 N N . LEU A 1 88 ? -5.195 -28.031 -1.945 1 98.06 88 LEU A N 1
ATOM 686 C CA . LEU A 1 88 ? -4.074 -27.547 -1.145 1 98.06 88 LEU A CA 1
ATOM 687 C C . LEU A 1 88 ? -3.387 -28.703 -0.429 1 98.06 88 LEU A C 1
ATOM 689 O O . LEU A 1 88 ? -2.156 -28.781 -0.389 1 98.06 88 LEU A O 1
ATOM 693 N N . SER A 1 89 ? -4.168 -29.562 0.162 1 97.88 89 SER A N 1
ATOM 694 C CA . SER A 1 89 ? -3.637 -30.734 0.848 1 97.88 89 SER A CA 1
ATOM 695 C C . SER A 1 89 ? -2.795 -31.594 -0.093 1 97.88 89 SER A C 1
ATOM 697 O O . SER A 1 89 ? -1.708 -32.031 0.275 1 97.88 89 SER A O 1
ATOM 699 N N . ARG A 1 90 ? -3.301 -31.812 -1.261 1 97.25 90 ARG A N 1
ATOM 700 C CA . ARG A 1 90 ? -2.568 -32.562 -2.271 1 97.25 90 ARG A CA 1
ATOM 701 C C . ARG A 1 90 ? -1.259 -31.875 -2.633 1 97.25 90 ARG A C 1
ATOM 703 O O . ARG A 1 90 ? -0.23 -32.531 -2.805 1 97.25 90 ARG A O 1
ATOM 710 N N . LEU A 1 91 ? -1.315 -30.547 -2.826 1 98.31 91 LEU A N 1
ATOM 711 C CA . LEU A 1 91 ? -0.109 -29.781 -3.129 1 98.31 91 LEU A CA 1
ATOM 712 C C . LEU A 1 91 ? 0.95 -30 -2.051 1 98.31 91 LEU A C 1
ATOM 714 O O . LEU A 1 91 ? 2.127 -30.188 -2.361 1 98.31 91 LEU A O 1
ATOM 718 N N . ALA A 1 92 ? 0.553 -29.953 -0.795 1 98.38 92 ALA A N 1
ATOM 719 C CA . ALA A 1 92 ? 1.481 -30.125 0.32 1 98.38 92 ALA A CA 1
ATOM 720 C C . ALA A 1 92 ? 2.162 -31.484 0.264 1 98.38 92 ALA A C 1
ATOM 722 O O . ALA A 1 92 ? 3.383 -31.578 0.411 1 98.38 92 ALA A O 1
ATOM 723 N N . SER A 1 93 ? 1.38 -32.531 -0.013 1 98.06 93 SER A N 1
ATOM 724 C CA . SER A 1 93 ? 1.891 -33.875 -0.007 1 98.06 93 SER A CA 1
ATOM 725 C C . SER A 1 93 ? 2.732 -34.156 -1.246 1 98.06 93 SER A C 1
ATOM 727 O O . SER A 1 93 ? 3.641 -35 -1.211 1 98.06 93 SER A O 1
ATOM 729 N N . HIS A 1 94 ? 2.406 -33.531 -2.279 1 97.75 94 HIS A N 1
ATOM 730 C CA . HIS A 1 94 ? 3.105 -33.75 -3.539 1 97.75 94 HIS A CA 1
ATOM 731 C C . HIS A 1 94 ? 4.406 -32.969 -3.604 1 97.75 94 HIS A C 1
ATOM 733 O O . HIS A 1 94 ? 5.449 -33.5 -3.982 1 97.75 94 HIS A O 1
ATOM 739 N N . TYR A 1 95 ? 4.359 -31.656 -3.281 1 97.75 95 TYR A N 1
ATOM 740 C CA . TYR A 1 95 ? 5.5 -30.766 -3.418 1 97.75 95 TYR A CA 1
ATOM 741 C C . TYR A 1 95 ? 6.551 -31.047 -2.35 1 97.75 95 TYR A C 1
ATOM 743 O O . TYR A 1 95 ? 7.75 -31.031 -2.633 1 97.75 95 TYR A O 1
ATOM 751 N N . LYS A 1 96 ? 6.133 -31.281 -1.069 1 97 96 LYS A N 1
ATOM 752 C CA . LYS A 1 96 ? 6.988 -31.547 0.082 1 97 96 LYS A CA 1
ATOM 753 C C . LYS A 1 96 ? 8.086 -30.5 0.212 1 97 96 LYS A C 1
ATOM 755 O O . LYS A 1 96 ? 9.266 -30.844 0.347 1 97 96 LYS A O 1
ATOM 760 N N . GLY A 1 97 ? 7.758 -29.297 0.05 1 97.31 97 GLY A N 1
ATOM 761 C CA . GLY A 1 97 ? 8.523 -28.078 0.259 1 97.31 97 GLY A CA 1
ATOM 762 C C . GLY A 1 97 ? 7.688 -26.938 0.825 1 97.31 97 GLY A C 1
ATOM 763 O O . GLY A 1 97 ? 6.496 -27.109 1.103 1 97.31 97 GLY A O 1
ATOM 764 N N . PRO A 1 98 ? 8.328 -25.828 1.039 1 98.31 98 PRO A N 1
ATOM 765 C CA . PRO A 1 98 ? 7.613 -24.75 1.703 1 98.31 98 PRO A CA 1
ATOM 766 C C . PRO A 1 98 ? 6.453 -24.203 0.868 1 98.31 98 PRO A C 1
ATOM 768 O O . PRO A 1 98 ? 6.602 -24 -0.341 1 98.31 98 PRO A O 1
ATOM 771 N N . ILE A 1 99 ? 5.352 -24 1.484 1 98.75 99 ILE A N 1
ATOM 772 C CA . ILE A 1 99 ? 4.156 -23.406 0.902 1 98.75 99 ILE A CA 1
ATOM 773 C C . ILE A 1 99 ? 3.689 -22.234 1.775 1 98.75 99 ILE A C 1
ATOM 775 O O . ILE A 1 99 ? 3.645 -22.359 3.002 1 98.75 99 ILE A O 1
ATOM 779 N N . SER A 1 100 ? 3.514 -21.094 1.256 1 98.62 100 SER A N 1
ATOM 780 C CA . SER A 1 100 ? 2.844 -19.953 1.877 1 98.62 100 SER A CA 1
ATOM 781 C C . SER A 1 100 ? 1.452 -19.75 1.292 1 98.62 100 SER A C 1
ATOM 783 O O . SER A 1 100 ? 1.312 -19.281 0.159 1 98.62 100 SER A O 1
ATOM 785 N N . ALA A 1 101 ? 0.415 -20.047 2.09 1 98.81 101 ALA A N 1
ATOM 786 C CA . ALA A 1 101 ? -0.948 -20.062 1.566 1 98.81 101 ALA A CA 1
ATOM 787 C C . ALA A 1 101 ? -1.806 -19 2.244 1 98.81 101 ALA A C 1
ATOM 789 O O . ALA A 1 101 ? -1.931 -18.984 3.471 1 98.81 101 ALA A O 1
ATOM 790 N N . ALA A 1 102 ? -2.346 -18.094 1.504 1 98.56 102 ALA A N 1
ATOM 791 C CA . ALA A 1 102 ? -3.404 -17.203 1.976 1 98.56 102 ALA A CA 1
ATOM 792 C C . ALA A 1 102 ? -4.773 -17.875 1.857 1 98.56 102 ALA A C 1
ATOM 794 O O . ALA A 1 102 ? -5.211 -18.219 0.756 1 98.56 102 ALA A O 1
ATOM 795 N N . ILE A 1 103 ? -5.441 -18.031 2.967 1 97.75 103 ILE A N 1
ATOM 796 C CA . ILE A 1 103 ? -6.758 -18.656 2.99 1 97.75 103 ILE A CA 1
ATOM 797 C C . ILE A 1 103 ? -7.832 -17.609 3.262 1 97.75 103 ILE A C 1
ATOM 799 O O . ILE A 1 103 ? -7.789 -16.922 4.281 1 97.75 103 ILE A O 1
ATOM 803 N N . HIS A 1 104 ? -8.711 -17.516 2.379 1 96.75 104 HIS A N 1
ATOM 804 C CA . HIS A 1 104 ? -9.844 -16.625 2.611 1 96.75 104 HIS A CA 1
ATOM 805 C C . HIS A 1 104 ? -10.914 -17.297 3.459 1 96.75 104 HIS A C 1
ATOM 807 O O . HIS A 1 104 ? -11.312 -18.438 3.172 1 96.75 104 HIS A O 1
ATOM 813 N N . VAL A 1 105 ? -11.32 -16.672 4.484 1 94.31 105 VAL A N 1
ATOM 814 C CA . VAL A 1 105 ? -12.422 -17.094 5.34 1 94.31 105 VAL A CA 1
ATOM 815 C C . VAL A 1 105 ? -13.508 -16.031 5.359 1 94.31 105 VAL A C 1
ATOM 817 O O . VAL A 1 105 ? -13.266 -14.891 5.785 1 94.31 105 VAL A O 1
ATOM 820 N N . ASN A 1 106 ? -14.664 -16.406 4.855 1 91.38 106 ASN A N 1
ATOM 821 C CA . ASN A 1 106 ? -15.789 -15.469 4.906 1 91.38 106 ASN A CA 1
ATOM 822 C C . ASN A 1 106 ? -16.188 -15.148 6.344 1 91.38 106 ASN A C 1
ATOM 824 O O . ASN A 1 106 ? -16.438 -16.062 7.141 1 91.38 106 ASN A O 1
ATOM 828 N N . ASP A 1 107 ? -16.266 -13.891 6.648 1 88.94 107 ASP A N 1
ATOM 829 C CA . ASP A 1 107 ? -16.625 -13.477 8 1 88.94 107 ASP A CA 1
ATOM 830 C C . ASP A 1 107 ? -18.125 -13.469 8.188 1 88.94 107 ASP A C 1
ATOM 832 O O . ASP A 1 107 ? -18.734 -12.422 8.461 1 88.94 107 ASP A O 1
ATOM 836 N N . ASP A 1 108 ? -18.734 -14.531 8.023 1 89.25 108 ASP A N 1
ATOM 837 C CA . ASP A 1 108 ? -20.172 -14.727 8.195 1 89.25 108 ASP A CA 1
ATOM 838 C C . ASP A 1 108 ? -20.453 -16.047 8.906 1 89.25 108 ASP A C 1
ATOM 840 O O . ASP A 1 108 ? -19.641 -16.547 9.672 1 89.25 108 ASP A O 1
ATOM 844 N N . HIS A 1 109 ? -21.672 -16.562 8.734 1 89.88 109 HIS A N 1
ATOM 845 C CA . HIS A 1 109 ? -22.125 -17.734 9.477 1 89.88 109 HIS A CA 1
ATOM 846 C C . HIS A 1 109 ? -21.328 -18.984 9.094 1 89.88 109 HIS A C 1
ATOM 848 O O . HIS A 1 109 ? -21.344 -19.969 9.82 1 89.88 109 HIS A O 1
ATOM 854 N N . THR A 1 110 ? -20.562 -18.938 7.988 1 91.25 110 THR A N 1
ATOM 855 C CA . THR A 1 110 ? -19.828 -20.109 7.531 1 91.25 110 THR A CA 1
ATOM 856 C C . THR A 1 110 ? -18.438 -20.141 8.156 1 91.25 110 THR A C 1
ATOM 858 O O . THR A 1 110 ? -17.719 -21.141 8.031 1 91.25 110 THR A O 1
ATOM 861 N N . LYS A 1 111 ? -18.062 -19.094 8.789 1 90.62 111 LYS A N 1
ATOM 862 C CA . LYS A 1 111 ? -16.719 -18.922 9.32 1 90.62 111 LYS A CA 1
ATOM 863 C C . LYS A 1 111 ? -16.312 -20.094 10.211 1 90.62 111 LYS A C 1
ATOM 865 O O . LYS A 1 111 ? -15.234 -20.672 10.039 1 90.62 111 LYS A O 1
ATOM 870 N N . GLU A 1 112 ? -17.172 -20.484 11.141 1 89.25 112 GLU A N 1
ATOM 871 C CA . GLU A 1 112 ? -16.875 -21.562 12.078 1 89.25 112 GLU A CA 1
ATOM 872 C C . GLU A 1 112 ? -16.672 -22.891 11.352 1 89.25 112 GLU A C 1
ATOM 874 O O . GLU A 1 112 ? -15.773 -23.672 11.695 1 89.25 112 GLU A O 1
ATOM 879 N N . HIS A 1 113 ? -17.516 -23.094 10.422 1 92.88 113 HIS A N 1
ATOM 880 C CA . HIS A 1 113 ? -17.422 -24.328 9.641 1 92.88 113 HIS A CA 1
ATOM 881 C C . HIS A 1 113 ? -16.109 -24.391 8.852 1 92.88 113 HIS A C 1
ATOM 883 O O . HIS A 1 113 ? -15.469 -25.438 8.805 1 92.88 113 HIS A O 1
ATOM 889 N N . ILE A 1 114 ? -15.75 -23.297 8.242 1 93.69 114 ILE A N 1
ATOM 890 C CA . ILE A 1 114 ? -14.523 -23.219 7.449 1 93.69 114 ILE A CA 1
ATOM 891 C C . ILE A 1 114 ? -13.312 -23.484 8.344 1 93.69 114 ILE A C 1
ATOM 893 O O . ILE A 1 114 ? -12.43 -24.266 7.984 1 93.69 114 ILE A O 1
ATOM 897 N N . ILE A 1 115 ? -13.305 -22.922 9.484 1 92.5 115 ILE A N 1
ATOM 898 C CA . ILE A 1 115 ? -12.188 -23.062 10.414 1 92.5 115 ILE A CA 1
ATOM 899 C C . ILE A 1 115 ? -12.109 -24.5 10.914 1 92.5 115 ILE A C 1
ATOM 901 O O . ILE A 1 115 ? -11.016 -25.078 11.016 1 92.5 115 ILE A O 1
ATOM 905 N N . LYS A 1 116 ? -13.227 -25.047 11.25 1 91.81 116 LYS A N 1
ATOM 906 C CA . LYS A 1 116 ? -13.266 -26.453 11.68 1 91.81 116 LYS A CA 1
ATOM 907 C C . LYS A 1 116 ? -12.688 -27.375 10.609 1 91.81 116 LYS A C 1
ATOM 909 O O . LYS A 1 116 ? -11.875 -28.25 10.914 1 91.81 116 LYS A O 1
ATOM 914 N N . ASP A 1 117 ? -13.117 -27.156 9.406 1 94.38 117 ASP A N 1
ATOM 915 C CA . ASP A 1 117 ? -12.641 -27.984 8.305 1 94.38 117 ASP A CA 1
ATOM 916 C C . ASP A 1 117 ? -11.148 -27.781 8.062 1 94.38 117 ASP A C 1
ATOM 918 O O . ASP A 1 117 ? -10.438 -28.719 7.68 1 94.38 117 ASP A O 1
ATOM 922 N N . LEU A 1 118 ? -10.711 -26.609 8.219 1 93.75 118 LEU A N 1
ATOM 923 C CA . LEU A 1 118 ? -9.289 -26.312 8.094 1 93.75 118 LEU A CA 1
ATOM 924 C C . LEU A 1 118 ? -8.477 -27.094 9.125 1 93.75 118 LEU A C 1
ATOM 926 O O . LEU A 1 118 ? -7.445 -27.672 8.789 1 93.75 118 LEU A O 1
ATOM 930 N N . HIS A 1 119 ? -8.898 -27.141 10.336 1 92.19 119 HIS A N 1
ATOM 931 C CA . HIS A 1 119 ? -8.219 -27.891 11.383 1 92.19 119 HIS A CA 1
ATOM 932 C C . HIS A 1 119 ? -8.234 -29.391 11.078 1 92.19 119 HIS A C 1
ATOM 934 O O . HIS A 1 119 ? -7.246 -30.094 11.312 1 92.19 119 HIS A O 1
ATOM 940 N N . GLN A 1 120 ? -9.383 -29.797 10.609 1 93.38 120 GLN A N 1
ATOM 941 C CA . GLN A 1 120 ? -9.477 -31.188 10.227 1 93.38 120 GLN A CA 1
ATOM 942 C C . GLN A 1 120 ? -8.492 -31.531 9.109 1 93.38 120 GLN A C 1
ATOM 944 O O . GLN A 1 120 ? -7.887 -32.594 9.102 1 93.38 120 GLN A O 1
ATOM 949 N N . LEU A 1 121 ? -8.391 -30.625 8.164 1 94.12 121 LEU A N 1
ATOM 950 C CA . LEU A 1 121 ? -7.441 -30.797 7.066 1 94.12 121 LEU A CA 1
ATOM 951 C C . LEU A 1 121 ? -6.027 -30.984 7.598 1 94.12 121 LEU A C 1
ATOM 953 O O . LEU A 1 121 ? -5.297 -31.859 7.125 1 94.12 121 LEU A O 1
ATOM 957 N N . TYR A 1 122 ? -5.562 -30.219 8.555 1 92.19 122 TYR A N 1
ATOM 958 C CA . TYR A 1 122 ? -4.23 -30.297 9.148 1 92.19 122 TYR A CA 1
ATOM 959 C C . TYR A 1 122 ? -4.074 -31.547 9.992 1 92.19 122 TYR A C 1
ATOM 961 O O . TYR A 1 122 ? -2.98 -32.125 10.07 1 92.19 122 TYR A O 1
ATOM 969 N N . ALA A 1 123 ? -5.168 -31.984 10.602 1 92.19 123 ALA A N 1
ATOM 970 C CA . ALA A 1 123 ? -5.133 -33.219 11.375 1 92.19 123 ALA A CA 1
ATOM 971 C C . ALA A 1 123 ? -5.012 -34.438 10.461 1 92.19 123 ALA A C 1
ATOM 973 O O . ALA A 1 123 ? -4.312 -35.406 10.789 1 92.19 123 ALA A O 1
ATOM 974 N N . ASP A 1 124 ? -5.668 -34.375 9.367 1 95.38 124 ASP A N 1
ATOM 975 C CA . ASP A 1 124 ? -5.758 -35.531 8.453 1 95.38 124 ASP A CA 1
ATOM 976 C C . ASP A 1 124 ? -4.473 -35.688 7.645 1 95.38 124 ASP A C 1
ATOM 978 O O . ASP A 1 124 ? -4.148 -36.781 7.199 1 95.38 124 ASP A O 1
ATOM 982 N N . ASN A 1 125 ? -3.793 -34.656 7.309 1 97.62 125 ASN A N 1
ATOM 983 C CA . ASN A 1 125 ? -2.609 -34.688 6.453 1 97.62 125 ASN A CA 1
ATOM 984 C C . ASN A 1 125 ? -1.403 -34.062 7.141 1 97.62 125 ASN A C 1
ATOM 986 O O . ASN A 1 125 ? -1.22 -32.844 7.09 1 97.62 125 ASN A O 1
ATOM 990 N N . PRO A 1 126 ? -0.497 -34.844 7.672 1 96.88 126 PRO A N 1
ATOM 991 C CA . PRO A 1 126 ? 0.662 -34.344 8.406 1 96.88 126 PRO A CA 1
ATOM 992 C C . PRO A 1 126 ? 1.546 -33.438 7.555 1 96.88 126 PRO A C 1
ATOM 994 O O . PRO A 1 126 ? 2.254 -32.562 8.094 1 96.88 126 PRO A O 1
ATOM 997 N N . ASP A 1 127 ? 1.504 -33.562 6.242 1 98 127 ASP A N 1
ATOM 998 C CA . ASP A 1 127 ? 2.326 -32.75 5.363 1 98 127 ASP A CA 1
ATOM 999 C C . ASP A 1 127 ? 1.872 -31.281 5.395 1 98 127 ASP A C 1
ATOM 1001 O O . ASP A 1 127 ? 2.664 -30.375 5.137 1 98 127 ASP A O 1
ATOM 1005 N N . MET A 1 128 ? 0.612 -31.031 5.676 1 97.25 128 MET A N 1
ATOM 1006 C CA . MET A 1 128 ? 0.141 -29.672 5.871 1 97.25 128 MET A CA 1
ATOM 1007 C C . MET A 1 128 ? 0.906 -28.984 6.996 1 97.25 128 MET A C 1
ATOM 1009 O O . MET A 1 128 ? 1.396 -27.859 6.832 1 97.25 128 MET A O 1
ATOM 1013 N N . GLY A 1 129 ? 0.991 -29.656 8.133 1 95.94 129 GLY A N 1
ATOM 1014 C CA . GLY A 1 129 ? 1.699 -29.109 9.273 1 95.94 129 GLY A CA 1
ATOM 1015 C C . GLY A 1 129 ? 3.189 -28.953 9.039 1 95.94 129 GLY A C 1
ATOM 1016 O O . GLY A 1 129 ? 3.814 -28.031 9.547 1 95.94 129 GLY A O 1
ATOM 1017 N N . ARG A 1 130 ? 3.748 -29.781 8.25 1 96.94 130 ARG A N 1
ATOM 1018 C CA . ARG A 1 130 ? 5.188 -29.797 8.023 1 96.94 130 ARG A CA 1
ATOM 1019 C C . ARG A 1 130 ? 5.602 -28.703 7.039 1 96.94 130 ARG A C 1
ATOM 1021 O O . ARG A 1 130 ? 6.656 -28.094 7.199 1 96.94 130 ARG A O 1
ATOM 1028 N N . TYR A 1 131 ? 4.742 -28.391 6.012 1 98 131 TYR A N 1
ATOM 1029 C CA . TYR A 1 131 ? 5.281 -27.641 4.887 1 98 131 TYR A CA 1
ATOM 1030 C C . TYR A 1 131 ? 4.48 -26.359 4.652 1 98 131 TYR A C 1
ATOM 1032 O O . TYR A 1 131 ? 4.926 -25.469 3.926 1 98 131 TYR A O 1
ATOM 1040 N N . VAL A 1 132 ? 3.32 -26.188 5.258 1 98 132 VAL A N 1
ATOM 1041 C CA . VAL A 1 132 ? 2.434 -25.109 4.844 1 98 132 VAL A CA 1
ATOM 1042 C C . VAL A 1 132 ? 2.371 -24.047 5.938 1 98 132 VAL A C 1
ATOM 1044 O O . VAL A 1 132 ? 1.922 -24.312 7.051 1 98 132 VAL A O 1
ATOM 1047 N N . ASP A 1 133 ? 2.914 -22.859 5.691 1 96.62 133 ASP A N 1
ATOM 1048 C CA . ASP A 1 133 ? 2.531 -21.656 6.43 1 96.62 133 ASP A CA 1
ATOM 1049 C C . ASP A 1 133 ? 1.17 -21.141 5.973 1 96.62 133 ASP A C 1
ATOM 1051 O O . ASP A 1 133 ? 1.001 -20.781 4.809 1 96.62 133 ASP A O 1
ATOM 1055 N N . LEU A 1 134 ? 0.263 -21.141 6.879 1 96.44 134 LEU A N 1
ATOM 1056 C CA . LEU A 1 134 ? -1.098 -20.734 6.527 1 96.44 134 LEU A CA 1
ATOM 1057 C C . LEU A 1 134 ? -1.441 -19.375 7.125 1 96.44 134 LEU A C 1
ATOM 1059 O O . LEU A 1 134 ? -1.268 -19.156 8.328 1 96.44 134 LEU A O 1
ATOM 1063 N N . HIS A 1 135 ? -1.909 -18.453 6.332 1 96.06 135 HIS A N 1
ATOM 1064 C CA . HIS A 1 135 ? -2.338 -17.125 6.719 1 96.06 135 HIS A CA 1
ATOM 1065 C C . HIS A 1 135 ? -3.822 -16.922 6.441 1 96.06 135 HIS A C 1
ATOM 1067 O O . HIS A 1 135 ? -4.285 -17.125 5.316 1 96.06 135 HIS A O 1
ATOM 1073 N N . LEU A 1 136 ? -4.551 -16.469 7.41 1 95.12 136 LEU A N 1
ATOM 1074 C CA . LEU A 1 136 ? -5.98 -16.25 7.227 1 95.12 136 LEU A CA 1
ATOM 1075 C C . LEU A 1 136 ? -6.258 -14.82 6.766 1 95.12 136 LEU A C 1
ATOM 1077 O O . LEU A 1 136 ? -5.617 -13.875 7.23 1 95.12 136 LEU A O 1
ATOM 1081 N N . VAL A 1 137 ? -7.082 -14.672 5.875 1 96.31 137 VAL A N 1
ATOM 1082 C CA . VAL A 1 137 ? -7.715 -13.414 5.504 1 96.31 137 VAL A CA 1
ATOM 1083 C C . VAL A 1 137 ? -9.219 -13.484 5.773 1 96.31 137 VAL A C 1
ATOM 1085 O O . VAL A 1 137 ? -9.953 -14.164 5.047 1 96.31 137 VAL A O 1
ATOM 1088 N N . ILE A 1 138 ? -9.656 -12.797 6.762 1 93.44 138 ILE A N 1
ATOM 1089 C CA . ILE A 1 138 ? -11.047 -12.883 7.207 1 93.44 138 ILE A CA 1
ATOM 1090 C C . ILE A 1 138 ? -11.789 -11.602 6.844 1 93.44 138 ILE A C 1
ATOM 1092 O O . ILE A 1 138 ? -11.469 -10.523 7.359 1 93.44 138 ILE A O 1
ATOM 1096 N N . ASP A 1 139 ? -12.688 -11.656 5.93 1 92.56 139 ASP A N 1
ATOM 1097 C CA . ASP A 1 139 ? -13.523 -10.516 5.562 1 92.56 139 ASP A CA 1
ATOM 1098 C C . ASP A 1 139 ? -14.758 -10.969 4.789 1 92.56 139 ASP A C 1
ATOM 1100 O O . ASP A 1 139 ? -14.984 -12.164 4.605 1 92.56 139 ASP A O 1
ATOM 1104 N N . ASN A 1 140 ? -15.617 -10.047 4.371 1 87.88 140 ASN A N 1
ATOM 1105 C CA . ASN A 1 140 ? -16.844 -10.352 3.637 1 87.88 140 ASN A CA 1
ATOM 1106 C C . ASN A 1 140 ? -16.812 -9.766 2.229 1 87.88 140 ASN A C 1
ATOM 1108 O O . ASN A 1 140 ? -17.859 -9.461 1.652 1 87.88 140 ASN A O 1
ATOM 1112 N N . PHE A 1 141 ? -15.672 -9.609 1.748 1 88 141 PHE A N 1
ATOM 1113 C CA . PHE A 1 141 ? -15.539 -8.945 0.459 1 88 141 PHE A CA 1
ATOM 1114 C C . PHE A 1 141 ? -15.352 -9.961 -0.661 1 88 141 PHE A C 1
ATOM 1116 O O . PHE A 1 141 ? -15.117 -11.148 -0.4 1 88 141 PHE A O 1
ATOM 1123 N N . ASP A 1 142 ? -15.508 -9.469 -1.9 1 84.31 142 ASP A N 1
ATOM 1124 C CA . ASP A 1 142 ? -15.281 -10.266 -3.102 1 84.31 142 ASP A CA 1
ATOM 1125 C C . ASP A 1 142 ? -13.836 -10.766 -3.162 1 84.31 142 ASP A C 1
ATOM 1127 O O . ASP A 1 142 ? -13 -10.359 -2.355 1 84.31 142 ASP A O 1
ATOM 1131 N N . ARG A 1 143 ? -13.594 -11.625 -4.074 1 89.69 143 ARG A N 1
ATOM 1132 C CA . ARG A 1 143 ? -12.289 -12.25 -4.246 1 89.69 143 ARG A CA 1
ATOM 1133 C C . ARG A 1 143 ? -11.211 -11.203 -4.512 1 89.69 143 ARG A C 1
ATOM 1135 O O . ARG A 1 143 ? -11.07 -10.727 -5.637 1 89.69 143 ARG A O 1
ATOM 1142 N N . GLN A 1 144 ? -10.461 -10.961 -3.473 1 94.5 144 GLN A N 1
ATOM 1143 C CA . GLN A 1 144 ? -9.352 -10.023 -3.584 1 94.5 144 GLN A CA 1
ATOM 1144 C C . GLN A 1 144 ? -8.047 -10.758 -3.898 1 94.5 144 GLN A C 1
ATOM 1146 O O . GLN A 1 144 ? -7.109 -10.742 -3.092 1 94.5 144 GLN A O 1
ATOM 1151 N N . PHE A 1 145 ? -7.926 -11.297 -5.07 1 96.25 145 PHE A N 1
ATOM 1152 C CA . PHE A 1 145 ? -6.855 -12.211 -5.461 1 96.25 145 PHE A CA 1
ATOM 1153 C C . PHE A 1 145 ? -5.492 -11.555 -5.273 1 96.25 145 PHE A C 1
ATOM 1155 O O . PHE A 1 145 ? -4.578 -12.164 -4.711 1 96.25 145 PHE A O 1
ATOM 1162 N N . ASN A 1 146 ? -5.32 -10.344 -5.703 1 97.38 146 ASN A N 1
ATOM 1163 C CA . ASN A 1 146 ? -4.012 -9.703 -5.625 1 97.38 146 ASN A CA 1
ATOM 1164 C C . ASN A 1 146 ? -3.607 -9.414 -4.184 1 97.38 146 ASN A C 1
ATOM 1166 O O . ASN A 1 146 ? -2.426 -9.484 -3.838 1 97.38 146 ASN A O 1
ATOM 1170 N N . MET A 1 147 ? -4.582 -9.062 -3.342 1 97.62 147 MET A N 1
ATOM 1171 C CA . MET A 1 147 ? -4.27 -8.961 -1.918 1 97.62 147 MET A CA 1
ATOM 1172 C C . MET A 1 147 ? -3.793 -10.305 -1.373 1 97.62 147 MET A C 1
ATOM 1174 O O . MET A 1 147 ? -2.811 -10.359 -0.633 1 97.62 147 MET A O 1
ATOM 1178 N N . TRP A 1 148 ? -4.527 -11.359 -1.73 1 98.44 148 TRP A N 1
ATOM 1179 C CA . TRP A 1 148 ? -4.18 -12.688 -1.241 1 98.44 148 TRP A CA 1
ATOM 1180 C C . TRP A 1 148 ? -2.801 -13.109 -1.733 1 98.44 148 TRP A C 1
ATOM 1182 O O . TRP A 1 148 ? -2.018 -13.695 -0.983 1 98.44 148 TRP A O 1
ATOM 1192 N N . ARG A 1 149 ? -2.479 -12.836 -2.979 1 98.5 149 ARG A N 1
ATOM 1193 C CA . ARG A 1 149 ? -1.146 -13.094 -3.51 1 98.5 149 ARG A CA 1
ATOM 1194 C C . ARG A 1 149 ? -0.081 -12.359 -2.705 1 98.5 149 ARG A C 1
ATOM 1196 O O . ARG A 1 149 ? 0.977 -12.922 -2.406 1 98.5 149 ARG A O 1
ATOM 1203 N N . ASN A 1 150 ? -0.373 -11.07 -2.41 1 98.31 150 ASN A N 1
ATOM 1204 C CA . ASN A 1 150 ? 0.559 -10.273 -1.62 1 98.31 150 ASN A CA 1
ATOM 1205 C C . ASN A 1 150 ? 0.747 -10.852 -0.222 1 98.31 150 ASN A C 1
ATOM 1207 O O . ASN A 1 150 ? 1.859 -10.852 0.309 1 98.31 150 ASN A O 1
ATOM 1211 N N . VAL A 1 151 ? -0.374 -11.344 0.38 1 97.88 151 VAL A N 1
ATOM 1212 C CA . VAL A 1 151 ? -0.282 -11.945 1.704 1 97.88 151 VAL A CA 1
ATOM 1213 C C . VAL A 1 151 ? 0.65 -13.156 1.656 1 97.88 151 VAL A C 1
ATOM 1215 O O . VAL A 1 151 ? 1.56 -13.281 2.479 1 97.88 151 VAL A O 1
ATOM 1218 N N . ALA A 1 152 ? 0.445 -13.992 0.697 1 98.69 152 ALA A N 1
ATOM 1219 C CA . ALA A 1 152 ? 1.255 -15.195 0.559 1 98.69 152 ALA A CA 1
ATOM 1220 C C . ALA A 1 152 ? 2.719 -14.852 0.309 1 98.69 152 ALA A C 1
ATOM 1222 O O . ALA A 1 152 ? 3.617 -15.445 0.911 1 98.69 152 ALA A O 1
ATOM 1223 N N . LYS A 1 153 ? 2.979 -13.914 -0.548 1 98.25 153 LYS A N 1
ATOM 1224 C CA . LYS A 1 153 ? 4.34 -13.477 -0.852 1 98.25 153 LYS A CA 1
ATOM 1225 C C . LYS A 1 153 ? 4.992 -12.828 0.364 1 98.25 153 LYS A C 1
ATOM 1227 O O . LYS A 1 153 ? 6.137 -13.125 0.697 1 98.25 153 LYS A O 1
ATOM 1232 N N . PHE A 1 154 ? 4.223 -11.945 1.033 1 97.12 154 PHE A N 1
ATOM 1233 C CA . PHE A 1 154 ? 4.73 -11.125 2.125 1 97.12 154 PHE A CA 1
ATOM 1234 C C . PHE A 1 154 ? 5.23 -12 3.27 1 97.12 154 PHE A C 1
ATOM 1236 O O . PHE A 1 154 ? 6.277 -11.719 3.859 1 97.12 154 PHE A O 1
ATOM 1243 N N . PHE A 1 155 ? 4.605 -13.094 3.539 1 95.94 155 PHE A N 1
ATOM 1244 C CA . PHE A 1 155 ? 4.918 -13.891 4.723 1 95.94 155 PHE A CA 1
ATOM 1245 C C . PHE A 1 155 ? 5.695 -15.141 4.344 1 95.94 155 PHE A C 1
ATOM 1247 O O . PHE A 1 155 ? 5.953 -16 5.195 1 95.94 155 PHE A O 1
ATOM 1254 N N . ALA A 1 156 ? 6.004 -15.289 3.049 1 97.38 156 ALA A N 1
ATOM 1255 C CA . ALA A 1 156 ? 6.883 -16.391 2.674 1 97.38 156 ALA A CA 1
ATOM 1256 C C . ALA A 1 156 ? 8.234 -16.281 3.375 1 97.38 156 ALA A C 1
ATOM 1258 O O . ALA A 1 156 ? 8.75 -15.172 3.561 1 97.38 156 ALA A O 1
ATOM 1259 N N . ARG A 1 157 ? 8.852 -17.344 3.662 1 95.12 157 ARG A N 1
ATOM 1260 C CA . ARG A 1 157 ? 10.047 -17.344 4.508 1 95.12 157 ARG A CA 1
ATOM 1261 C C . ARG A 1 157 ? 11.297 -17.641 3.691 1 95.12 157 ARG A C 1
ATOM 1263 O O . ARG A 1 157 ? 12.391 -17.766 4.25 1 95.12 157 ARG A O 1
ATOM 1270 N N . THR A 1 158 ? 11.133 -17.797 2.375 1 96.81 158 THR A N 1
ATOM 1271 C CA . THR A 1 158 ? 12.266 -18.094 1.505 1 96.81 158 THR A CA 1
ATOM 1272 C C . THR A 1 158 ? 12.539 -16.922 0.564 1 96.81 158 THR A C 1
ATOM 1274 O O . THR A 1 158 ? 11.734 -15.992 0.471 1 96.81 158 THR A O 1
ATOM 1277 N N . ASN A 1 159 ? 13.68 -16.984 -0.126 1 96.31 159 ASN A N 1
ATOM 1278 C CA . ASN A 1 159 ? 14.117 -15.906 -1.004 1 96.31 159 ASN A CA 1
ATOM 1279 C C . ASN A 1 159 ? 13.391 -15.945 -2.346 1 96.31 159 ASN A C 1
ATOM 1281 O O . ASN A 1 159 ? 13.312 -14.938 -3.045 1 96.31 159 ASN A O 1
ATOM 1285 N N . TYR A 1 160 ? 12.883 -17.141 -2.68 1 97.81 160 TYR A N 1
ATOM 1286 C CA . TYR A 1 160 ? 12.25 -17.328 -3.977 1 97.81 160 TYR A CA 1
ATOM 1287 C C . TYR A 1 160 ? 10.836 -17.891 -3.812 1 97.81 160 TYR A C 1
ATOM 1289 O O . TYR A 1 160 ? 10.594 -18.734 -2.945 1 97.81 160 TYR A O 1
ATOM 1297 N N . ILE A 1 161 ? 9.977 -17.359 -4.633 1 98.12 161 ILE A N 1
ATOM 1298 C CA . ILE A 1 161 ? 8.609 -17.891 -4.57 1 98.12 161 ILE A CA 1
ATOM 1299 C C . ILE A 1 161 ? 8.117 -18.203 -5.98 1 98.12 161 ILE A C 1
ATOM 1301 O O . ILE A 1 161 ? 8.609 -17.641 -6.961 1 98.12 161 ILE A O 1
ATOM 1305 N N . MET A 1 162 ? 7.246 -19.141 -6.066 1 98.5 162 MET A N 1
ATOM 1306 C CA . MET A 1 162 ? 6.395 -19.312 -7.238 1 98.5 162 MET A CA 1
ATOM 1307 C C . MET A 1 162 ? 4.98 -18.797 -6.965 1 98.5 162 MET A C 1
ATOM 1309 O O . MET A 1 162 ? 4.324 -19.266 -6.031 1 98.5 162 MET A O 1
ATOM 1313 N N . MET A 1 163 ? 4.582 -17.797 -7.668 1 97.88 163 MET A N 1
ATOM 1314 C CA . MET A 1 163 ? 3.186 -17.391 -7.605 1 97.88 163 MET A CA 1
ATOM 1315 C C . MET A 1 163 ? 2.287 -18.391 -8.312 1 97.88 163 MET A C 1
ATOM 1317 O O . MET A 1 163 ? 2.139 -18.359 -9.531 1 97.88 163 MET A O 1
ATOM 1321 N N . LEU A 1 164 ? 1.646 -19.234 -7.566 1 98.12 164 LEU A N 1
ATOM 1322 C CA . LEU A 1 164 ? 0.951 -20.406 -8.109 1 98.12 164 LEU A CA 1
ATOM 1323 C C . LEU A 1 164 ? -0.523 -20.391 -7.719 1 98.12 164 LEU A C 1
ATOM 1325 O O . LEU A 1 164 ? -0.857 -20.172 -6.551 1 98.12 164 LEU A O 1
ATOM 1329 N N . ASP A 1 165 ? -1.381 -20.531 -8.719 1 96.69 165 ASP A N 1
ATOM 1330 C CA . ASP A 1 165 ? -2.754 -20.906 -8.391 1 96.69 165 ASP A CA 1
ATOM 1331 C C . ASP A 1 165 ? -2.834 -22.344 -7.902 1 96.69 165 ASP A C 1
ATOM 1333 O O . ASP A 1 165 ? -2.24 -23.234 -8.5 1 96.69 165 ASP A O 1
ATOM 1337 N N . VAL A 1 166 ? -3.541 -22.562 -6.871 1 97.31 166 VAL A N 1
ATOM 1338 C CA . VAL A 1 166 ? -3.514 -23.844 -6.164 1 97.31 166 VAL A CA 1
ATOM 1339 C C . VAL A 1 166 ? -4.031 -24.953 -7.074 1 97.31 166 VAL A C 1
ATOM 1341 O O . VAL A 1 166 ? -3.678 -26.125 -6.906 1 97.31 166 VAL A O 1
ATOM 1344 N N . ASP A 1 167 ? -4.762 -24.625 -8.117 1 95.81 167 ASP A N 1
ATOM 1345 C CA . ASP A 1 167 ? -5.402 -25.609 -8.977 1 95.81 167 ASP A CA 1
ATOM 1346 C C . ASP A 1 167 ? -4.414 -26.188 -10 1 95.81 167 ASP A C 1
ATOM 1348 O O . ASP A 1 167 ? -4.781 -27.016 -10.82 1 95.81 167 ASP A O 1
ATOM 1352 N N . PHE A 1 168 ? -3.225 -25.828 -9.969 1 97.88 168 PHE A N 1
ATOM 1353 C CA . PHE A 1 168 ? -2.25 -26.359 -10.906 1 97.88 168 PHE A CA 1
ATOM 1354 C C . PHE A 1 168 ? -1.396 -27.438 -10.25 1 97.88 168 PHE A C 1
ATOM 1356 O O . PHE A 1 168 ? -0.899 -27.25 -9.141 1 97.88 168 PHE A O 1
ATOM 1363 N N . TYR A 1 169 ? -1.274 -28.516 -10.914 1 98.12 169 TYR A N 1
ATOM 1364 C CA . TYR A 1 169 ? -0.474 -29.641 -10.469 1 98.12 169 TYR A CA 1
ATOM 1365 C C . TYR A 1 169 ? 0.969 -29.516 -10.938 1 98.12 169 TYR A C 1
ATOM 1367 O O . TYR A 1 169 ? 1.223 -29.188 -12.102 1 98.12 169 TYR A O 1
ATOM 1375 N N . LEU A 1 170 ? 1.879 -29.719 -10.047 1 98.19 170 LEU A N 1
ATOM 1376 C CA . LEU A 1 170 ? 3.303 -29.688 -10.367 1 98.19 170 LEU A CA 1
ATOM 1377 C C . LEU A 1 170 ? 3.746 -31 -10.992 1 98.19 170 LEU A C 1
ATOM 1379 O O . LEU A 1 170 ? 4.191 -31.906 -10.289 1 98.19 170 LEU A O 1
ATOM 1383 N N . CYS A 1 171 ? 3.83 -31.078 -12.219 1 98.12 171 CYS A N 1
ATOM 1384 C CA . CYS A 1 171 ? 4.039 -32.344 -12.914 1 98.12 171 CYS A CA 1
ATOM 1385 C C . CYS A 1 171 ? 5.512 -32.719 -12.906 1 98.12 171 CYS A C 1
ATOM 1387 O O . CYS A 1 171 ? 5.848 -33.906 -13.016 1 98.12 171 CYS A O 1
ATOM 1389 N N . THR A 1 172 ? 6.379 -31.781 -12.859 1 97.12 172 THR A N 1
ATOM 1390 C CA . THR A 1 172 ? 7.82 -32 -12.891 1 97.12 172 THR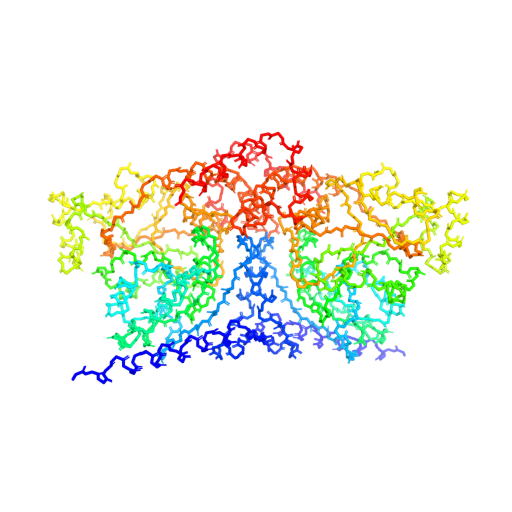 A CA 1
ATOM 1391 C C . THR A 1 172 ? 8.492 -31.359 -11.68 1 97.12 172 THR A C 1
ATOM 1393 O O . THR A 1 172 ? 7.867 -30.562 -10.961 1 97.12 172 THR A O 1
ATOM 1396 N N . ASP A 1 173 ? 9.719 -31.781 -11.438 1 96.06 173 ASP A N 1
ATOM 1397 C CA . ASP A 1 173 ? 10.484 -31.203 -10.336 1 96.06 173 ASP A CA 1
ATOM 1398 C C . ASP A 1 173 ? 11.32 -30.016 -10.812 1 96.06 173 ASP A C 1
ATOM 1400 O O . ASP A 1 173 ? 12.539 -30.141 -10.977 1 96.06 173 ASP A O 1
ATOM 1404 N N . PHE A 1 174 ? 10.68 -28.906 -10.898 1 95.62 174 PHE A N 1
ATOM 1405 C CA . PHE A 1 174 ? 11.344 -27.734 -11.43 1 95.62 174 PHE A CA 1
ATOM 1406 C C . PHE A 1 174 ? 12.477 -27.281 -10.508 1 95.62 174 PHE A C 1
ATOM 1408 O O . PHE A 1 174 ? 13.391 -26.578 -10.938 1 95.62 174 PHE A O 1
ATOM 1415 N N . ARG A 1 175 ? 12.461 -27.609 -9.195 1 95 175 ARG A N 1
ATOM 1416 C CA . ARG A 1 175 ? 13.562 -27.281 -8.281 1 95 175 ARG A CA 1
ATOM 1417 C C . ARG A 1 175 ? 14.867 -27.906 -8.758 1 95 175 ARG A C 1
ATOM 1419 O O . ARG A 1 175 ? 15.898 -27.25 -8.82 1 95 175 ARG A O 1
ATOM 1426 N N . LYS A 1 176 ? 14.766 -29.172 -9.086 1 93.94 176 LYS A N 1
ATOM 1427 C CA . LYS A 1 176 ? 15.922 -29.875 -9.609 1 93.94 176 LYS A CA 1
ATOM 1428 C C . LYS A 1 176 ? 16.359 -29.312 -10.953 1 93.94 176 LYS A C 1
ATOM 1430 O O . LYS A 1 176 ? 17.562 -29.141 -11.203 1 93.94 176 LYS A O 1
ATOM 1435 N N . SER A 1 177 ? 15.391 -29.078 -11.805 1 95 177 SER A N 1
ATOM 1436 C CA . SER A 1 177 ? 15.672 -28.547 -13.133 1 95 177 SER A CA 1
ATOM 1437 C C . SER A 1 177 ? 16.391 -27.188 -13.039 1 95 177 SER A C 1
ATOM 1439 O O . SER A 1 177 ? 17.344 -26.938 -13.781 1 95 177 SER A O 1
ATOM 1441 N N . LEU A 1 178 ? 15.953 -26.344 -12.156 1 95.06 178 LEU A N 1
ATOM 1442 C CA . LEU A 1 178 ? 16.516 -25.016 -12.008 1 95.06 178 LEU A CA 1
ATOM 1443 C C . LEU A 1 178 ? 17.953 -25.094 -11.5 1 95.06 178 LEU A C 1
ATOM 1445 O O . LEU A 1 178 ? 18.812 -24.312 -11.93 1 95.06 178 LEU A O 1
ATOM 1449 N N . LYS A 1 179 ? 18.219 -25.984 -10.594 1 92.19 179 LYS A N 1
ATOM 1450 C CA . LYS A 1 179 ? 19.562 -26.156 -10.039 1 92.19 179 LYS A CA 1
ATOM 1451 C C . LYS A 1 179 ? 20.547 -26.562 -11.133 1 92.19 179 LYS A C 1
ATOM 1453 O O . LYS A 1 179 ? 21.75 -26.281 -11.016 1 92.19 179 LYS A O 1
ATOM 1458 N N . LYS A 1 180 ? 20.016 -27.125 -12.164 1 93.94 180 LYS A N 1
ATOM 1459 C CA . LYS A 1 180 ? 20.859 -27.562 -13.273 1 93.94 180 LYS A CA 1
ATOM 1460 C C . LYS A 1 180 ? 21.094 -26.422 -14.266 1 93.94 180 LYS A C 1
ATOM 1462 O O . LYS A 1 180 ? 21.844 -26.578 -15.227 1 93.94 180 LYS A O 1
ATOM 1467 N N . GLN A 1 181 ? 20.5 -25.312 -14.031 1 95.06 181 GLN A N 1
ATOM 1468 C CA . GLN A 1 181 ? 20.625 -24.156 -14.906 1 95.06 181 GLN A CA 1
ATOM 1469 C C . GLN A 1 181 ? 21.312 -22.984 -14.18 1 95.06 181 GLN A C 1
ATOM 1471 O O . GLN A 1 181 ? 20.641 -22.062 -13.727 1 95.06 181 GLN A O 1
ATOM 1476 N N . PRO A 1 182 ? 22.594 -22.953 -14.125 1 94.62 182 PRO A N 1
ATOM 1477 C CA . PRO A 1 182 ? 23.297 -21.938 -13.359 1 94.62 182 PRO A CA 1
ATOM 1478 C C . PRO A 1 182 ? 22.969 -20.516 -13.82 1 94.62 182 PRO A C 1
ATOM 1480 O O . PRO A 1 182 ? 22.891 -19.594 -13 1 94.62 182 PRO A O 1
ATOM 1483 N N . HIS A 1 183 ? 22.859 -20.422 -15.125 1 95.56 183 HIS A N 1
ATOM 1484 C CA . HIS A 1 183 ? 22.547 -19.109 -15.648 1 95.56 183 HIS A CA 1
ATOM 1485 C C . HIS A 1 183 ? 21.188 -18.609 -15.141 1 95.56 183 HIS A C 1
ATOM 1487 O O . HIS A 1 183 ? 21.062 -17.453 -14.734 1 95.56 183 HIS A O 1
ATOM 1493 N N . LEU A 1 184 ? 20.172 -19.438 -15.141 1 96.38 184 LEU A N 1
ATOM 1494 C CA . LEU A 1 184 ? 18.859 -19.078 -14.641 1 96.38 184 LEU A CA 1
ATOM 1495 C C . LEU A 1 184 ? 18.906 -18.766 -13.148 1 96.38 184 LEU A C 1
ATOM 1497 O O . LEU A 1 184 ? 18.25 -17.844 -12.672 1 96.38 184 LEU A O 1
ATOM 1501 N N . MET A 1 185 ? 19.672 -19.516 -12.445 1 95.69 185 MET A N 1
ATOM 1502 C CA . MET A 1 185 ? 19.812 -19.281 -11.008 1 95.69 185 MET A CA 1
ATOM 1503 C C . MET A 1 185 ? 20.453 -17.922 -10.734 1 95.69 185 MET A C 1
ATOM 1505 O O . MET A 1 185 ? 20.078 -17.25 -9.781 1 95.69 185 MET A O 1
ATOM 1509 N N . GLU A 1 186 ? 21.406 -17.594 -11.531 1 96.38 186 GLU A N 1
ATOM 1510 C CA . GLU A 1 186 ? 22.047 -16.281 -11.391 1 96.38 186 GLU A CA 1
ATOM 1511 C C . GLU A 1 186 ? 21.031 -15.164 -11.648 1 96.38 186 GLU A C 1
ATOM 1513 O O . GLU A 1 186 ? 21.016 -14.164 -10.93 1 96.38 186 GLU A O 1
ATOM 1518 N N . LEU A 1 187 ? 20.25 -15.336 -12.688 1 96.31 187 LEU A N 1
ATOM 1519 C CA . LEU A 1 187 ? 19.219 -14.359 -13 1 96.31 187 LEU A CA 1
ATOM 1520 C C . LEU A 1 187 ? 18.219 -14.242 -11.859 1 96.31 187 LEU A C 1
ATOM 1522 O O . LEU A 1 187 ? 17.797 -13.141 -11.5 1 96.31 187 LEU A O 1
ATOM 1526 N N . LEU A 1 188 ? 17.859 -15.352 -11.305 1 96.19 188 LEU A N 1
ATOM 1527 C CA . LEU A 1 188 ? 16.922 -15.391 -10.188 1 96.19 188 LEU A CA 1
ATOM 1528 C C . LEU A 1 188 ? 17.516 -14.695 -8.969 1 96.19 188 LEU A C 1
ATOM 1530 O O . LEU A 1 188 ? 16.844 -13.867 -8.344 1 96.19 188 LEU A O 1
ATOM 1534 N N . ARG A 1 189 ? 18.719 -14.93 -8.617 1 95.56 189 ARG A N 1
ATOM 1535 C CA . ARG A 1 189 ? 19.391 -14.359 -7.449 1 95.56 189 ARG A CA 1
ATOM 1536 C C . ARG A 1 189 ? 19.547 -12.852 -7.586 1 95.56 189 ARG A C 1
ATOM 1538 O O . ARG A 1 189 ? 19.422 -12.117 -6.605 1 95.56 189 ARG A O 1
ATOM 1545 N N . SER A 1 190 ? 19.781 -12.438 -8.781 1 95.75 190 SER A N 1
ATOM 1546 C CA . SER A 1 190 ? 20 -11.016 -9.023 1 95.75 190 SER A CA 1
ATOM 1547 C C . SER A 1 190 ? 18.688 -10.242 -9.031 1 95.75 190 SER A C 1
ATOM 1549 O O . SER A 1 190 ? 18.672 -9.008 -8.953 1 95.75 190 SER A O 1
ATOM 1551 N N . GLY A 1 191 ? 17.609 -10.953 -9.188 1 96.38 191 GLY A N 1
ATOM 1552 C CA . GLY A 1 191 ? 16.297 -10.312 -9.273 1 96.38 191 GLY A CA 1
ATOM 1553 C C . GLY A 1 191 ? 16 -9.766 -10.656 1 96.38 191 GLY A C 1
ATOM 1554 O O . GLY A 1 191 ? 15.07 -8.977 -10.828 1 96.38 191 GLY A O 1
ATOM 1555 N N . LYS A 1 192 ? 16.75 -10.242 -11.648 1 96.44 192 LYS A N 1
ATOM 1556 C CA . LYS A 1 192 ? 16.594 -9.711 -13 1 96.44 192 LYS A CA 1
ATOM 1557 C C . LYS A 1 192 ? 15.812 -10.672 -13.891 1 96.44 192 LYS A C 1
ATOM 1559 O O . LYS A 1 192 ? 15.516 -10.359 -15.047 1 96.44 192 LYS A O 1
ATOM 1564 N N . GLY A 1 193 ? 15.484 -11.781 -13.328 1 97.88 193 GLY A N 1
ATOM 1565 C CA . GLY A 1 193 ? 14.75 -12.773 -14.102 1 97.88 193 GLY A CA 1
ATOM 1566 C C . GLY A 1 193 ? 13.633 -13.438 -13.328 1 97.88 193 GLY A C 1
ATOM 1567 O O . GLY A 1 193 ? 13.773 -13.711 -12.133 1 97.88 193 GLY A O 1
ATOM 1568 N N . ALA A 1 194 ? 12.555 -13.648 -13.977 1 98.69 194 ALA A N 1
ATOM 1569 C CA . ALA A 1 194 ? 11.469 -14.508 -13.523 1 98.69 194 ALA A CA 1
ATOM 1570 C C . ALA A 1 194 ? 11.359 -15.758 -14.391 1 98.69 194 ALA A C 1
ATOM 1572 O O . ALA A 1 194 ? 11.312 -15.664 -15.625 1 98.69 194 ALA A O 1
ATOM 1573 N N . ILE A 1 195 ? 11.336 -16.906 -13.758 1 98.69 195 ILE A N 1
ATOM 1574 C CA . ILE A 1 195 ? 11.414 -18.172 -14.484 1 98.69 195 ILE A CA 1
ATOM 1575 C C . ILE A 1 195 ? 10.008 -18.719 -14.719 1 98.69 195 ILE A C 1
ATOM 1577 O O . ILE A 1 195 ? 9.281 -19 -13.766 1 98.69 195 ILE A O 1
ATOM 1581 N N . VAL A 1 196 ? 9.688 -18.875 -15.984 1 98.75 196 VAL A N 1
ATOM 1582 C CA . VAL A 1 196 ? 8.359 -19.312 -16.406 1 98.75 196 VAL A CA 1
ATOM 1583 C C . VAL A 1 196 ? 8.289 -20.844 -16.406 1 98.75 196 VAL A C 1
ATOM 1585 O O . VAL A 1 196 ? 9.188 -21.5 -16.922 1 98.75 196 VAL A O 1
ATOM 1588 N N . VAL A 1 197 ? 7.297 -21.375 -15.789 1 98.62 197 VAL A N 1
ATOM 1589 C CA . VAL A 1 197 ? 6.922 -22.766 -15.938 1 98.62 197 VAL A CA 1
ATOM 1590 C C . VAL A 1 197 ? 5.633 -22.875 -16.75 1 98.62 197 VAL A C 1
ATOM 1592 O O . VAL A 1 197 ? 4.562 -22.469 -16.297 1 98.62 197 VAL A O 1
ATOM 1595 N N . PRO A 1 198 ? 5.711 -23.406 -17.953 1 98.69 198 PRO A N 1
ATOM 1596 C CA . PRO A 1 198 ? 4.555 -23.438 -18.844 1 98.69 198 PRO A CA 1
ATOM 1597 C C . PRO A 1 198 ? 3.359 -24.172 -18.25 1 98.69 198 PRO A C 1
ATOM 1599 O O . PRO A 1 198 ? 3.537 -25.156 -17.531 1 98.69 198 PRO A O 1
ATOM 1602 N N . ALA A 1 199 ? 2.186 -23.703 -18.562 1 98.69 199 ALA A N 1
ATOM 1603 C CA . ALA A 1 199 ? 0.939 -24.25 -18.031 1 98.69 199 ALA A CA 1
ATOM 1604 C C . ALA A 1 199 ? 0.108 -24.906 -19.125 1 98.69 199 ALA A C 1
ATOM 1606 O O . ALA A 1 199 ? -0.021 -24.359 -20.219 1 98.69 199 ALA A O 1
ATOM 1607 N N . PHE A 1 200 ? -0.418 -26.016 -18.859 1 98.62 200 PHE A N 1
ATOM 1608 C CA . PHE A 1 200 ? -1.221 -26.797 -19.812 1 98.62 200 PHE A CA 1
ATOM 1609 C C . PHE A 1 200 ? -2.574 -27.141 -19.203 1 98.62 200 PHE A C 1
ATOM 1611 O O . PHE A 1 200 ? -2.781 -26.984 -18 1 98.62 200 PHE A O 1
ATOM 1618 N N . GLU A 1 201 ? -3.504 -27.5 -20 1 97.75 201 GLU A N 1
ATOM 1619 C CA . GLU A 1 201 ? -4.82 -27.969 -19.578 1 97.75 201 GLU A CA 1
ATOM 1620 C C . GLU A 1 201 ? -5.359 -29.031 -20.547 1 97.75 201 GLU A C 1
ATOM 1622 O O . GLU A 1 201 ? -5.055 -29 -21.734 1 97.75 201 GLU A O 1
ATOM 1627 N N . TYR A 1 202 ? -6.035 -29.922 -20.031 1 97.19 202 TYR A N 1
ATOM 1628 C CA . TYR A 1 202 ? -6.695 -30.922 -20.859 1 97.19 202 TYR A CA 1
ATOM 1629 C C . TYR A 1 202 ? -7.828 -30.281 -21.672 1 97.19 202 TYR A C 1
ATOM 1631 O O . TYR A 1 202 ? -8.57 -29.453 -21.156 1 97.19 202 TYR A O 1
ATOM 1639 N N . ILE A 1 203 ? -7.898 -30.656 -22.875 1 95.62 203 ILE A N 1
ATOM 1640 C CA . ILE A 1 203 ? -8.938 -30.141 -23.766 1 95.62 203 ILE A CA 1
ATOM 1641 C C . ILE A 1 203 ? -10.305 -30.625 -23.297 1 95.62 203 ILE A C 1
ATOM 1643 O O . ILE A 1 203 ? -11.258 -29.844 -23.203 1 95.62 203 ILE A O 1
ATOM 1647 N N . ASP A 1 204 ? -10.391 -31.938 -23.078 1 93.75 204 ASP A N 1
ATOM 1648 C CA . ASP A 1 204 ? -11.578 -32.469 -22.422 1 93.75 204 ASP A CA 1
ATOM 1649 C C . ASP A 1 204 ? -11.492 -32.312 -20.906 1 93.75 204 ASP A C 1
ATOM 1651 O O . ASP A 1 204 ? -10.664 -32.938 -20.25 1 93.75 204 ASP A O 1
ATOM 1655 N N . GLU A 1 205 ? -12.406 -31.562 -20.328 1 90.5 205 GLU A N 1
ATOM 1656 C CA . GLU A 1 205 ? -12.359 -31.188 -18.922 1 90.5 205 GLU A CA 1
ATOM 1657 C C . GLU A 1 205 ? -12.328 -32.406 -18.031 1 90.5 205 GLU A C 1
ATOM 1659 O O . GLU A 1 205 ? -11.672 -32.406 -16.984 1 90.5 205 GLU A O 1
ATOM 1664 N N . SER A 1 206 ? -13.016 -33.375 -18.391 1 91.62 206 SER A N 1
ATOM 1665 C CA . SER A 1 206 ? -13.102 -34.562 -17.578 1 91.62 206 SER A CA 1
ATOM 1666 C C . SER A 1 206 ? -11.742 -35.25 -17.438 1 91.62 206 SER A C 1
ATOM 1668 O O . SER A 1 206 ? -11.453 -35.844 -16.406 1 91.62 206 SER A O 1
ATOM 1670 N N . ASP A 1 207 ? -10.898 -35.094 -18.453 1 92 207 ASP A N 1
ATOM 1671 C CA . ASP A 1 207 ? -9.578 -35.719 -18.438 1 92 207 ASP A CA 1
ATOM 1672 C C . ASP A 1 207 ? -8.641 -35 -17.469 1 92 207 ASP A C 1
ATOM 1674 O O . ASP A 1 207 ? -7.605 -35.562 -17.078 1 92 207 ASP A O 1
ATOM 1678 N N . GLY A 1 208 ? -9.016 -33.812 -17.109 1 93.06 208 GLY A N 1
ATOM 1679 C CA . GLY A 1 208 ? -8.156 -33.031 -16.25 1 93.06 208 GLY A CA 1
ATOM 1680 C C . GLY A 1 208 ? -8.5 -33.156 -14.773 1 93.06 208 GLY A C 1
ATOM 1681 O O . GLY A 1 208 ? -7.914 -32.469 -13.93 1 93.06 208 GLY A O 1
ATOM 1682 N N . GLU A 1 209 ? -9.398 -34.031 -14.453 1 91.75 209 GLU A N 1
ATOM 1683 C CA . GLU A 1 209 ? -9.883 -34.156 -13.086 1 91.75 209 GLU A CA 1
ATOM 1684 C C . GLU A 1 209 ? -9 -35.094 -12.266 1 91.75 209 GLU A C 1
ATOM 1686 O O . GLU A 1 209 ? -8.898 -34.938 -11.047 1 91.75 209 GLU A O 1
ATOM 1691 N N . ASP A 1 210 ? -8.344 -36.062 -12.969 1 93.44 210 ASP A N 1
ATOM 1692 C CA . ASP A 1 210 ? -7.539 -37.062 -12.25 1 93.44 210 ASP A CA 1
ATOM 1693 C C . ASP A 1 210 ? -6.047 -36.781 -12.43 1 93.44 210 ASP A C 1
ATOM 1695 O O . ASP A 1 210 ? -5.422 -37.281 -13.367 1 93.44 210 ASP A O 1
ATOM 1699 N N . TRP A 1 211 ? -5.473 -36.25 -11.445 1 93.06 211 TRP A N 1
ATOM 1700 C CA . TRP A 1 211 ? -4.074 -35.812 -11.484 1 93.06 211 TRP A CA 1
ATOM 1701 C C . TRP A 1 211 ? -3.143 -37.031 -11.539 1 93.06 211 TRP A C 1
ATOM 1703 O O . TRP A 1 211 ? -1.98 -36.906 -11.93 1 93.06 211 TRP A O 1
ATOM 1713 N N . ASN A 1 212 ? -3.586 -38.188 -11.164 1 93.88 212 ASN A N 1
ATOM 1714 C CA . ASN A 1 212 ? -2.756 -39.375 -11.109 1 93.88 212 ASN A CA 1
ATOM 1715 C C . ASN A 1 212 ? -2.303 -39.812 -12.508 1 93.88 212 ASN A C 1
ATOM 1717 O O . ASN A 1 212 ? -1.322 -40.531 -12.648 1 93.88 212 ASN A O 1
ATOM 1721 N N . VAL A 1 213 ? -3.01 -39.344 -13.469 1 94.62 213 VAL A N 1
ATOM 1722 C CA . VAL A 1 213 ? -2.705 -39.812 -14.812 1 94.62 213 VAL A CA 1
ATOM 1723 C C . VAL A 1 213 ? -1.999 -38.719 -15.594 1 94.62 213 VAL A C 1
ATOM 1725 O O . VAL A 1 213 ? -1.773 -38.844 -16.797 1 94.62 213 VAL A O 1
ATOM 1728 N N . PHE A 1 214 ? -1.738 -37.594 -14.977 1 98 214 PHE A N 1
ATOM 1729 C CA . PHE A 1 214 ? -1.021 -36.531 -15.648 1 98 214 PHE A CA 1
ATOM 1730 C C . PHE A 1 214 ? 0.373 -36.969 -16.062 1 98 214 PHE A C 1
ATOM 1732 O O . PHE A 1 214 ? 1.016 -37.75 -15.359 1 98 214 PHE A O 1
ATOM 1739 N N . PRO A 1 215 ? 0.847 -36.5 -17.266 1 98.25 215 PRO A N 1
ATOM 1740 C CA . PRO A 1 215 ? 2.236 -36.781 -17.625 1 98.25 215 PRO A CA 1
ATOM 1741 C C . PRO A 1 215 ? 3.236 -36.281 -16.594 1 98.25 215 PRO A C 1
ATOM 1743 O O . PRO A 1 215 ? 2.99 -35.25 -15.961 1 98.25 215 PRO A O 1
ATOM 1746 N N . LYS A 1 216 ? 4.402 -36.938 -16.5 1 97.69 216 LYS A N 1
ATOM 1747 C CA . LYS A 1 216 ? 5.391 -36.562 -15.477 1 97.69 216 LYS A CA 1
ATOM 1748 C C . LYS A 1 216 ? 6.676 -36.062 -16.125 1 97.69 216 LYS A C 1
ATOM 1750 O O . LYS A 1 216 ? 7.574 -35.594 -15.422 1 97.69 216 LYS A O 1
ATOM 1755 N N . THR A 1 217 ? 6.75 -36.188 -17.422 1 97.69 217 THR A N 1
ATOM 1756 C CA . THR A 1 217 ? 7.891 -35.688 -18.172 1 97.69 217 THR A CA 1
ATOM 1757 C C . THR A 1 217 ? 7.426 -34.938 -19.422 1 97.69 217 THR A C 1
ATOM 1759 O O . THR A 1 217 ? 6.297 -35.125 -19.891 1 97.69 217 THR A O 1
ATOM 1762 N N . LYS A 1 218 ? 8.273 -34.156 -19.922 1 98.12 218 LYS A N 1
ATOM 1763 C CA . LYS A 1 218 ? 7.961 -33.438 -21.156 1 98.12 218 LYS A CA 1
ATOM 1764 C C . LYS A 1 218 ? 7.641 -34.438 -22.281 1 98.12 218 LYS A C 1
ATOM 1766 O O . LYS A 1 218 ? 6.73 -34.188 -23.078 1 98.12 218 LYS A O 1
ATOM 1771 N N . GLN A 1 219 ? 8.398 -35.531 -22.344 1 97.88 219 GLN A N 1
ATOM 1772 C CA . GLN A 1 219 ? 8.172 -36.531 -23.391 1 97.88 219 GLN A CA 1
ATOM 1773 C C . GLN A 1 219 ? 6.746 -37.062 -23.312 1 97.88 219 GLN A C 1
ATOM 1775 O O . GLN A 1 219 ? 6.07 -37.188 -24.344 1 97.88 219 GLN A O 1
ATOM 1780 N N . GLN A 1 220 ? 6.355 -37.406 -22.141 1 98.38 220 GLN A N 1
ATOM 1781 C CA . GLN A 1 220 ? 5 -37.906 -21.953 1 98.38 220 GLN A CA 1
ATOM 1782 C C . GLN A 1 220 ? 3.961 -36.844 -22.312 1 98.38 220 GLN A C 1
ATOM 1784 O O . GLN A 1 220 ? 2.934 -37.156 -22.922 1 98.38 220 GLN A O 1
ATOM 1789 N N . LEU A 1 221 ? 4.23 -35.594 -21.906 1 98.69 221 LEU A N 1
ATOM 1790 C CA . LEU A 1 221 ? 3.326 -34.5 -22.203 1 98.69 221 LEU A CA 1
ATOM 1791 C C . LEU A 1 221 ? 3.156 -34.312 -23.703 1 98.69 221 LEU A C 1
ATOM 1793 O O . LEU A 1 221 ? 2.043 -34.094 -24.188 1 98.69 221 LEU A O 1
ATOM 1797 N N . LEU A 1 222 ? 4.266 -34.438 -24.422 1 98.44 222 LEU A N 1
ATOM 1798 C CA . LEU A 1 222 ? 4.242 -34.188 -25.859 1 98.44 222 LEU A CA 1
ATOM 1799 C C . LEU A 1 222 ? 3.406 -35.25 -26.578 1 98.44 222 LEU A C 1
ATOM 1801 O O . LEU A 1 222 ? 2.766 -34.969 -27.594 1 98.44 222 LEU A O 1
ATOM 1805 N N . VAL A 1 223 ? 3.352 -36.469 -26.031 1 98.25 223 VAL A N 1
ATOM 1806 C CA . VAL A 1 223 ? 2.484 -37.5 -26.562 1 98.25 223 VAL A CA 1
ATOM 1807 C C . VAL A 1 223 ? 1.024 -37.062 -26.453 1 98.25 223 VAL A C 1
ATOM 1809 O O . VAL A 1 223 ? 0.263 -37.188 -27.422 1 98.25 223 VAL A O 1
ATOM 1812 N N . ASP A 1 224 ? 0.67 -36.562 -25.297 1 97.88 224 ASP A N 1
ATOM 1813 C CA . ASP A 1 224 ? -0.701 -36.125 -25.062 1 97.88 224 ASP A CA 1
ATOM 1814 C C . ASP A 1 224 ? -1.029 -34.875 -25.906 1 97.88 224 ASP A C 1
ATOM 1816 O O . ASP A 1 224 ? -2.17 -34.719 -26.328 1 97.88 224 ASP A O 1
ATOM 1820 N N . VAL A 1 225 ? -0.06 -33.969 -26.109 1 98.19 225 VAL A N 1
ATOM 1821 C CA . VAL A 1 225 ? -0.254 -32.781 -26.938 1 98.19 225 VAL A CA 1
ATOM 1822 C C . VAL A 1 225 ? -0.483 -33.219 -28.391 1 98.19 225 VAL A C 1
ATOM 1824 O O . VAL A 1 225 ? -1.396 -32.719 -29.047 1 98.19 225 VAL A O 1
ATOM 1827 N N . GLU A 1 226 ? 0.295 -34.125 -28.875 1 97.75 226 GLU A N 1
ATOM 1828 C CA . GLU A 1 226 ? 0.163 -34.625 -30.234 1 97.75 226 GLU A CA 1
ATOM 1829 C C . GLU A 1 226 ? -1.186 -35.312 -30.453 1 97.75 226 GLU A C 1
ATOM 1831 O O . GLU A 1 226 ? -1.769 -35.219 -31.531 1 97.75 226 GLU A O 1
ATOM 1836 N N . ALA A 1 227 ? -1.612 -35.938 -29.438 1 97.56 227 ALA A N 1
ATOM 1837 C CA . ALA A 1 227 ? -2.896 -36.625 -29.5 1 97.56 227 ALA A CA 1
ATOM 1838 C C . ALA A 1 227 ? -4.051 -35.656 -29.266 1 97.56 227 ALA A C 1
ATOM 1840 O O . ALA A 1 227 ? -5.215 -36.062 -29.203 1 97.56 227 ALA A O 1
ATOM 1841 N N . GLU A 1 228 ? -3.752 -34.375 -29.031 1 96.62 228 GLU A N 1
ATOM 1842 C CA . GLU A 1 228 ? -4.73 -33.312 -28.812 1 96.62 228 GLU A CA 1
ATOM 1843 C C . GLU A 1 228 ? -5.527 -33.531 -27.531 1 96.62 228 GLU A C 1
ATOM 1845 O O . GLU A 1 228 ? -6.738 -33.281 -27.5 1 96.62 228 GLU A O 1
ATOM 1850 N N . LYS A 1 229 ? -4.871 -34.062 -26.609 1 97.31 229 LYS A N 1
ATOM 1851 C CA . LYS A 1 229 ? -5.48 -34.219 -25.297 1 97.31 229 LYS A CA 1
ATOM 1852 C C . LYS A 1 229 ? -5.148 -33.062 -24.391 1 97.31 229 LYS A C 1
ATOM 1854 O O . LYS A 1 229 ? -5.965 -32.656 -23.547 1 97.31 229 LYS A O 1
ATOM 1859 N N . LEU A 1 230 ? -3.982 -32.625 -24.469 1 97.75 230 LEU A N 1
ATOM 1860 C CA . LEU A 1 230 ? -3.49 -31.484 -23.719 1 97.75 230 LEU A CA 1
ATOM 1861 C C . LEU A 1 230 ? -3.098 -30.328 -24.641 1 97.75 230 LEU A C 1
ATOM 1863 O O . LEU A 1 230 ? -2.697 -30.562 -25.797 1 97.75 230 LEU A O 1
ATOM 1867 N N . ASP A 1 231 ? -3.213 -29.141 -24.172 1 97.69 231 ASP A N 1
ATOM 1868 C CA . ASP A 1 231 ? -2.781 -27.938 -24.891 1 97.69 231 ASP A CA 1
ATOM 1869 C C . ASP A 1 231 ? -2.428 -26.828 -23.906 1 97.69 231 ASP A C 1
ATOM 1871 O O . ASP A 1 231 ? -2.533 -27 -22.688 1 97.69 231 ASP A O 1
ATOM 1875 N N . MET A 1 232 ? -1.85 -25.75 -24.5 1 97.81 232 MET A N 1
ATOM 1876 C CA . MET A 1 232 ? -1.609 -24.547 -23.703 1 97.81 232 MET A CA 1
ATOM 1877 C C . MET A 1 232 ? -2.826 -24.219 -22.844 1 97.81 232 MET A C 1
ATOM 1879 O O . MET A 1 232 ? -3.963 -24.312 -23.312 1 97.81 232 MET A O 1
ATOM 1883 N N . PHE A 1 233 ? -2.588 -23.875 -21.578 1 97.31 233 PHE A N 1
ATOM 1884 C CA . PHE A 1 233 ? -3.67 -23.438 -20.703 1 97.31 233 PHE A CA 1
ATOM 1885 C C . PHE A 1 233 ? -4.441 -22.281 -21.328 1 97.31 233 PHE A C 1
ATOM 1887 O O . PHE A 1 233 ? -3.855 -21.266 -21.703 1 97.31 233 PHE A O 1
ATOM 1894 N N . HIS A 1 234 ? -5.777 -22.406 -21.469 1 93.19 234 HIS A N 1
ATOM 1895 C CA . HIS A 1 234 ? -6.668 -21.422 -22.094 1 93.19 234 HIS A CA 1
ATOM 1896 C C . HIS A 1 234 ? -6.281 -21.188 -23.547 1 93.19 234 HIS A C 1
ATOM 1898 O O . HIS A 1 234 ? -6.09 -20.031 -23.953 1 93.19 234 HIS A O 1
ATOM 1904 N N . ARG A 1 235 ? -6.273 -22.203 -24.328 1 92.81 235 ARG A N 1
ATOM 1905 C CA . ARG A 1 235 ? -5.836 -22.141 -25.719 1 92.81 235 ARG A CA 1
ATOM 1906 C C . ARG A 1 235 ? -6.664 -21.141 -26.516 1 92.81 235 ARG A C 1
ATOM 1908 O O . ARG A 1 235 ? -6.184 -20.578 -27.5 1 92.81 235 ARG A O 1
ATOM 1915 N N . SER A 1 236 ? -7.93 -20.906 -26.062 1 92.12 236 SER A N 1
ATOM 1916 C CA . SER A 1 236 ? -8.805 -19.984 -26.781 1 92.12 236 SER A CA 1
ATOM 1917 C C . SER A 1 236 ? -8.422 -18.531 -26.5 1 92.12 236 SER A C 1
ATOM 1919 O O . SER A 1 236 ? -8.867 -17.625 -27.203 1 92.12 236 SER A O 1
ATOM 1921 N N . TRP A 1 237 ? -7.68 -18.359 -25.531 1 93.62 237 TRP A N 1
ATOM 1922 C CA . TRP A 1 237 ? -7.211 -17.016 -25.172 1 93.62 237 TRP A CA 1
ATOM 1923 C C . TRP A 1 237 ? -5.688 -16.953 -25.188 1 93.62 237 TRP A C 1
ATOM 1925 O O . TRP A 1 237 ? -5.051 -16.828 -24.141 1 93.62 237 TRP A O 1
ATOM 1935 N N . LYS A 1 238 ? -5.148 -16.938 -26.328 1 95.31 238 LYS A N 1
ATOM 1936 C CA . LYS A 1 238 ? -3.713 -17.047 -26.578 1 95.31 238 LYS A CA 1
ATOM 1937 C C . LYS A 1 238 ? -2.945 -15.922 -25.891 1 95.31 238 LYS A C 1
ATOM 1939 O O . LYS A 1 238 ? -1.783 -16.094 -25.516 1 95.31 238 LYS A O 1
ATOM 1944 N N . ARG A 1 239 ? -3.551 -14.828 -25.688 1 96.19 239 ARG A N 1
ATOM 1945 C CA . ARG A 1 239 ? -2.863 -13.672 -25.109 1 96.19 239 ARG A CA 1
ATOM 1946 C C . ARG A 1 239 ? -2.42 -13.961 -23.672 1 96.19 239 ARG A C 1
ATOM 1948 O O . ARG A 1 239 ? -1.445 -13.375 -23.203 1 96.19 239 ARG A O 1
ATOM 1955 N N . GLY A 1 240 ? -3.064 -14.852 -22.984 1 97.31 240 GLY A N 1
ATOM 1956 C CA . GLY A 1 240 ? -2.795 -15.125 -21.578 1 97.31 240 GLY A CA 1
ATOM 1957 C C . GLY A 1 240 ? -1.513 -15.906 -21.359 1 97.31 240 GLY A C 1
ATOM 1958 O O . GLY A 1 240 ? -0.743 -15.602 -20.453 1 97.31 240 GLY A O 1
ATOM 1959 N N . HIS A 1 241 ? -1.257 -16.922 -22.266 1 98.25 241 HIS A N 1
ATOM 1960 C CA . HIS A 1 241 ? -0.096 -17.781 -22.016 1 98.25 241 HIS A CA 1
ATOM 1961 C C . HIS A 1 241 ? 0.735 -17.953 -23.281 1 98.25 241 HIS A C 1
ATOM 1963 O O . HIS A 1 241 ? 1.807 -18.562 -23.25 1 98.25 241 HIS A O 1
ATOM 1969 N N . GLY A 1 242 ? 0.331 -17.344 -24.375 1 97.81 242 GLY A N 1
ATOM 1970 C CA . GLY A 1 242 ? 0.921 -17.594 -25.672 1 97.81 242 GLY A CA 1
ATOM 1971 C C . GLY A 1 242 ? 2.33 -17.047 -25.812 1 97.81 242 GLY A C 1
ATOM 1972 O O . GLY A 1 242 ? 3.139 -17.562 -26.578 1 97.81 242 GLY A O 1
ATOM 1973 N N . SER A 1 243 ? 2.609 -15.984 -25.031 1 98.44 243 SER A N 1
ATOM 1974 C CA . SER A 1 243 ? 3.934 -15.375 -25.125 1 98.44 243 SER A CA 1
ATOM 1975 C C . SER A 1 243 ? 5.023 -16.359 -24.719 1 98.44 243 SER A C 1
ATOM 1977 O O . SER A 1 243 ? 6.199 -16.141 -25.016 1 98.44 243 SER A O 1
ATOM 1979 N N . THR A 1 244 ? 4.66 -17.469 -24.047 1 98.69 244 THR A N 1
ATOM 1980 C CA . THR A 1 244 ? 5.594 -18.547 -23.734 1 98.69 244 THR A CA 1
ATOM 1981 C C . THR A 1 244 ? 6.117 -19.203 -25 1 98.69 244 THR A C 1
ATOM 1983 O O . THR A 1 244 ? 7.211 -19.766 -25.016 1 98.69 244 THR A O 1
ATOM 1986 N N . ASN A 1 245 ? 5.414 -19.062 -26.125 1 98.25 245 ASN A N 1
ATOM 1987 C CA . ASN A 1 245 ? 5.754 -19.672 -27.406 1 98.25 245 ASN A CA 1
ATOM 1988 C C . ASN A 1 245 ? 5.859 -21.188 -27.281 1 98.25 245 ASN A C 1
ATOM 1990 O O . ASN A 1 245 ? 6.953 -21.75 -27.391 1 98.25 245 ASN A O 1
ATOM 1994 N N . TYR A 1 246 ? 4.715 -21.828 -27.203 1 98.31 246 TYR A N 1
ATOM 1995 C CA . TYR A 1 246 ? 4.637 -23.266 -26.922 1 98.31 246 TYR A CA 1
ATOM 1996 C C . TYR A 1 246 ? 5.219 -24.078 -28.078 1 98.31 246 TYR A C 1
ATOM 1998 O O . TYR A 1 246 ? 5.812 -25.125 -27.859 1 98.31 246 TYR A O 1
ATOM 2006 N N . GLU A 1 247 ? 5.125 -23.594 -29.328 1 97.25 247 GLU A N 1
ATOM 2007 C CA . GLU A 1 247 ? 5.758 -24.281 -30.453 1 97.25 247 GLU A CA 1
ATOM 2008 C C . GLU A 1 247 ? 7.27 -24.375 -30.266 1 97.25 247 GLU A C 1
ATOM 2010 O O . GLU A 1 247 ? 7.875 -25.406 -30.562 1 97.25 247 GLU A O 1
ATOM 2015 N N . LYS A 1 248 ? 7.793 -23.297 -29.844 1 98.12 248 LYS A N 1
ATOM 2016 C CA . LYS A 1 248 ? 9.219 -23.297 -29.531 1 98.12 248 LYS A CA 1
ATOM 2017 C C . LYS A 1 248 ? 9.523 -24.219 -28.359 1 98.12 248 LYS A C 1
ATOM 2019 O O . LYS A 1 248 ? 10.492 -24.969 -28.391 1 98.12 248 LYS A O 1
ATOM 2024 N N . TRP A 1 249 ? 8.719 -24.141 -27.328 1 98.5 249 TRP A N 1
ATOM 2025 C CA . TRP A 1 249 ? 8.93 -24.922 -26.109 1 98.5 249 TRP A CA 1
ATOM 2026 C C . TRP A 1 249 ? 8.945 -26.406 -26.422 1 98.5 249 TRP A C 1
ATOM 2028 O O . TRP A 1 249 ? 9.766 -27.156 -25.875 1 98.5 249 TRP A O 1
ATOM 2038 N N . TYR A 1 250 ? 8.117 -26.891 -27.344 1 98.38 250 TYR A N 1
ATOM 2039 C CA . TYR A 1 250 ? 8.016 -28.312 -27.688 1 98.38 250 TYR A CA 1
ATOM 2040 C C . TYR A 1 250 ? 9.344 -28.844 -28.203 1 98.38 250 TYR A C 1
ATOM 2042 O O . TYR A 1 250 ? 9.656 -30.016 -28.031 1 98.38 250 TYR A O 1
ATOM 2050 N N . LYS A 1 251 ? 10.109 -27.969 -28.75 1 97.12 251 LYS A N 1
ATOM 2051 C CA . LYS A 1 251 ? 11.312 -28.406 -29.438 1 97.12 251 LYS A CA 1
ATOM 2052 C C . LYS A 1 251 ? 12.562 -28.031 -28.656 1 97.12 251 LYS A C 1
ATOM 2054 O O . LYS A 1 251 ? 13.648 -28.562 -28.906 1 97.12 251 LYS A O 1
ATOM 2059 N N . GLN A 1 252 ? 12.438 -27.172 -27.734 1 94.94 252 GLN A N 1
ATOM 2060 C CA . GLN A 1 252 ? 13.594 -26.594 -27.062 1 94.94 252 GLN A CA 1
ATOM 2061 C C . GLN A 1 252 ? 14.094 -27.484 -25.938 1 94.94 252 GLN A C 1
ATOM 2063 O O . GLN A 1 252 ? 13.289 -28.125 -25.25 1 94.94 252 GLN A O 1
ATOM 2068 N N . THR A 1 253 ? 15.438 -27.484 -25.719 1 95.44 253 THR A N 1
ATOM 2069 C CA . THR A 1 253 ? 16.031 -28.25 -24.641 1 95.44 253 THR A CA 1
ATOM 2070 C C . THR A 1 253 ? 16.828 -27.344 -23.703 1 95.44 253 THR A C 1
ATOM 2072 O O . THR A 1 253 ? 17.359 -27.797 -22.688 1 95.44 253 THR A O 1
ATOM 2075 N N . LYS A 1 254 ? 16.922 -26.062 -24.062 1 96.94 254 LYS A N 1
ATOM 2076 C CA . LYS A 1 254 ? 17.578 -25.047 -23.234 1 96.94 254 LYS A CA 1
ATOM 2077 C C . LYS A 1 254 ? 16.609 -23.953 -22.844 1 96.94 254 LYS A C 1
ATOM 2079 O O . LYS A 1 254 ? 15.633 -23.688 -23.547 1 96.94 254 LYS A O 1
ATOM 2084 N N . PRO A 1 255 ? 16.891 -23.344 -21.656 1 97.81 255 PRO A N 1
ATOM 2085 C CA . PRO A 1 255 ? 16.047 -22.188 -21.312 1 97.81 255 PRO A CA 1
ATOM 2086 C C . PRO A 1 255 ? 16.094 -21.078 -22.359 1 97.81 255 PRO A C 1
ATOM 2088 O O . PRO A 1 255 ? 17.094 -20.938 -23.062 1 97.81 255 PRO A O 1
ATOM 2091 N N . TYR A 1 256 ? 15.023 -20.375 -22.516 1 98.19 256 TYR A N 1
ATOM 2092 C CA . TYR A 1 256 ? 15 -19.266 -23.469 1 98.19 256 TYR A CA 1
ATOM 2093 C C . TYR A 1 256 ? 14.211 -18.094 -22.906 1 98.19 256 TYR A C 1
ATOM 2095 O O . TYR A 1 256 ? 13.344 -18.266 -22.047 1 98.19 256 TYR A O 1
ATOM 2103 N N . LYS A 1 257 ? 14.516 -16.938 -23.391 1 98.19 257 LYS A N 1
ATOM 2104 C CA . LYS A 1 257 ? 13.883 -15.695 -22.969 1 98.19 257 LYS A CA 1
ATOM 2105 C C . LYS A 1 257 ? 12.586 -15.453 -23.75 1 98.19 257 LYS A C 1
ATOM 2107 O O . LYS A 1 257 ? 12.523 -15.695 -24.953 1 98.19 257 LYS A O 1
ATOM 2112 N N . VAL A 1 258 ? 11.531 -15.016 -23.078 1 98.69 258 VAL A N 1
ATOM 2113 C CA . VAL A 1 258 ? 10.305 -14.562 -23.734 1 98.69 258 VAL A CA 1
ATOM 2114 C C . VAL A 1 258 ? 10.578 -13.266 -24.484 1 98.69 258 VAL A C 1
ATOM 2116 O O . VAL A 1 258 ? 11 -12.273 -23.891 1 98.69 258 VAL A O 1
ATOM 2119 N N . THR A 1 259 ? 10.312 -13.25 -25.75 1 97.25 259 THR A N 1
ATOM 2120 C CA . THR A 1 259 ? 10.648 -12.078 -26.547 1 97.25 259 THR A CA 1
ATOM 2121 C C . THR A 1 259 ? 9.383 -11.398 -27.078 1 97.25 259 THR A C 1
ATOM 2123 O O . THR A 1 259 ? 9.422 -10.242 -27.484 1 97.25 259 THR A O 1
ATOM 2126 N N . GLU A 1 260 ? 8.289 -12.102 -27.125 1 96.62 260 GLU A N 1
ATOM 2127 C CA . GLU A 1 260 ? 7.023 -11.539 -27.594 1 96.62 260 GLU A CA 1
ATOM 2128 C C . GLU A 1 260 ? 6.055 -11.312 -26.438 1 96.62 260 GLU A C 1
ATOM 2130 O O . GLU A 1 260 ? 4.969 -11.891 -26.391 1 96.62 260 GLU A O 1
ATOM 2135 N N . TYR A 1 261 ? 6.379 -10.391 -25.656 1 97.69 261 TYR A N 1
ATOM 2136 C CA . TYR A 1 261 ? 5.57 -10.055 -24.484 1 97.69 261 TYR A CA 1
ATOM 2137 C C . TYR A 1 261 ? 4.32 -9.281 -24.891 1 97.69 261 TYR A C 1
ATOM 2139 O O . TYR A 1 261 ? 4.352 -8.484 -25.828 1 97.69 261 TYR A O 1
ATOM 2147 N N . ASN A 1 262 ? 3.234 -9.539 -24.266 1 96.56 262 ASN A N 1
ATOM 2148 C CA . ASN A 1 262 ? 2.045 -8.703 -24.297 1 96.56 262 ASN A CA 1
ATOM 2149 C C . ASN A 1 262 ? 1.451 -8.492 -22.906 1 96.56 262 ASN A C 1
ATOM 2151 O O . ASN A 1 262 ? 1.626 -9.336 -22.031 1 96.56 262 ASN A O 1
ATOM 2155 N N . TYR A 1 263 ? 0.684 -7.43 -22.719 1 96.75 263 TYR A N 1
ATOM 2156 C CA . TYR A 1 263 ? 0.293 -6.977 -21.391 1 96.75 263 TYR A CA 1
ATOM 2157 C C . TYR A 1 263 ? -0.745 -7.91 -20.781 1 96.75 263 TYR A C 1
ATOM 2159 O O . TYR A 1 263 ? -1.104 -7.766 -19.609 1 96.75 263 TYR A O 1
ATOM 2167 N N . SER A 1 264 ? -1.238 -8.883 -21.484 1 97.19 264 SER A N 1
ATOM 2168 C CA . SER A 1 264 ? -2.18 -9.859 -20.938 1 97.19 264 SER A CA 1
ATOM 2169 C C . SER A 1 264 ? -1.469 -11.133 -20.516 1 97.19 264 SER A C 1
ATOM 2171 O O . SER A 1 264 ? -2.092 -12.039 -19.953 1 97.19 264 SER A O 1
ATOM 2173 N N . TYR A 1 265 ? -0.165 -11.234 -20.812 1 98.19 265 TYR A N 1
ATOM 2174 C CA . TYR A 1 265 ? 0.626 -12.422 -20.5 1 98.19 265 TYR A CA 1
ATOM 2175 C C . TYR A 1 265 ? 0.632 -12.703 -19.016 1 98.19 265 TYR A C 1
ATOM 2177 O O . TYR A 1 265 ? 1.028 -11.852 -18.219 1 98.19 265 TYR A O 1
ATOM 2185 N N . GLU A 1 266 ? 0.199 -13.836 -18.562 1 97.81 266 GLU A N 1
ATOM 2186 C CA . GLU A 1 266 ? 0.046 -14.148 -17.141 1 97.81 266 GLU A CA 1
ATOM 2187 C C . GLU A 1 266 ? 0.56 -15.555 -16.844 1 97.81 266 GLU A C 1
ATOM 2189 O O . GLU A 1 266 ? -0.174 -16.391 -16.297 1 97.81 266 GLU A O 1
ATOM 2194 N N . PRO A 1 267 ? 1.796 -15.836 -17.125 1 98.38 267 PRO A N 1
ATOM 2195 C CA . PRO A 1 267 ? 2.393 -17.141 -16.844 1 98.38 267 PRO A CA 1
ATOM 2196 C C . PRO A 1 267 ? 2.574 -17.391 -15.344 1 98.38 267 PRO A C 1
ATOM 2198 O O . PRO A 1 267 ? 2.365 -16.469 -14.539 1 98.38 267 PRO A O 1
ATOM 2201 N N . TYR A 1 268 ? 2.803 -18.609 -15.008 1 98.62 268 TYR A N 1
ATOM 2202 C CA . TYR A 1 268 ? 3.293 -18.938 -13.672 1 98.62 268 TYR A CA 1
ATOM 2203 C C . TYR A 1 268 ? 4.809 -18.812 -13.602 1 98.62 268 TYR A C 1
ATOM 2205 O O . TYR A 1 268 ? 5.531 -19.375 -14.422 1 98.62 268 TYR A O 1
ATOM 2213 N N . VAL A 1 269 ? 5.277 -18.031 -12.625 1 98.69 269 VAL A N 1
ATOM 2214 C CA . VAL A 1 269 ? 6.691 -17.672 -12.625 1 98.69 269 VAL A CA 1
ATOM 2215 C C . VAL A 1 269 ? 7.281 -17.906 -11.234 1 98.69 269 VAL A C 1
ATOM 2217 O O . VAL A 1 269 ? 6.578 -17.812 -10.227 1 98.69 269 VAL A O 1
ATOM 2220 N N . ILE A 1 270 ? 8.555 -18.266 -11.188 1 98.69 270 ILE A N 1
ATOM 2221 C CA . ILE A 1 270 ? 9.43 -18.25 -10.016 1 98.69 270 ILE A CA 1
ATOM 2222 C C . ILE A 1 270 ? 10.281 -16.984 -10.008 1 98.69 270 ILE A C 1
ATOM 2224 O O . ILE A 1 270 ? 10.914 -16.656 -11.008 1 98.69 270 ILE A O 1
ATOM 2228 N N . PHE A 1 271 ? 10.297 -16.25 -8.953 1 98.56 271 PHE A N 1
ATOM 2229 C CA . PHE A 1 271 ? 11.078 -15.016 -8.906 1 98.56 271 PHE A CA 1
ATOM 2230 C C . PHE A 1 271 ? 11.547 -14.719 -7.488 1 98.56 271 PHE A C 1
ATOM 2232 O O . PHE A 1 271 ? 11.141 -15.398 -6.543 1 98.56 271 PHE A O 1
ATOM 2239 N N . LYS A 1 272 ? 12.469 -13.852 -7.383 1 98.12 272 LYS A N 1
ATOM 2240 C CA . LYS A 1 272 ? 12.984 -13.398 -6.094 1 98.12 272 LYS A CA 1
ATOM 2241 C C . LYS A 1 272 ? 11.938 -12.586 -5.336 1 98.12 272 LYS A C 1
ATOM 2243 O O . LYS A 1 272 ? 11.305 -11.695 -5.91 1 98.12 272 LYS A O 1
ATOM 2248 N N . LYS A 1 273 ? 11.734 -12.891 -4.121 1 96.81 273 LYS A N 1
ATOM 2249 C CA . LYS A 1 273 ? 10.711 -12.242 -3.303 1 96.81 273 LYS A CA 1
ATOM 2250 C C . LYS A 1 273 ? 11.031 -10.766 -3.092 1 96.81 273 LYS A C 1
ATOM 2252 O O . LYS A 1 273 ? 10.211 -9.898 -3.391 1 96.81 273 LYS A O 1
ATOM 2257 N N . GLU A 1 274 ? 12.227 -10.5 -2.604 1 93.25 274 GLU A N 1
ATOM 2258 C CA . GLU A 1 274 ? 12.625 -9.133 -2.299 1 93.25 274 GLU A CA 1
ATOM 2259 C C . GLU A 1 274 ? 12.961 -8.359 -3.572 1 93.25 274 GLU A C 1
ATOM 2261 O O . GLU A 1 274 ? 13.648 -8.867 -4.457 1 93.25 274 GLU A O 1
ATOM 2266 N N . GLY A 1 275 ? 12.422 -7.223 -3.646 1 92.19 275 GLY A N 1
ATOM 2267 C CA . GLY A 1 275 ? 12.758 -6.363 -4.773 1 92.19 275 GLY A CA 1
ATOM 2268 C C . GLY A 1 275 ? 11.781 -6.484 -5.93 1 92.19 275 GLY A C 1
ATOM 2269 O O . GLY A 1 275 ? 11.75 -5.625 -6.809 1 92.19 275 GLY A O 1
ATOM 2270 N N . THR A 1 276 ? 11.07 -7.547 -6.008 1 96 276 THR A N 1
ATOM 2271 C CA . THR A 1 276 ? 10.062 -7.691 -7.047 1 96 276 THR A CA 1
ATOM 2272 C C . THR A 1 276 ? 8.773 -6.969 -6.652 1 96 276 THR A C 1
ATOM 2274 O O . THR A 1 276 ? 8.359 -7.02 -5.492 1 96 276 THR A O 1
ATOM 2277 N N . PRO A 1 277 ? 8.156 -6.324 -7.602 1 96.19 277 PRO A N 1
ATOM 2278 C CA . PRO A 1 277 ? 6.969 -5.523 -7.309 1 96.19 277 PRO A CA 1
ATOM 2279 C C . PRO A 1 277 ? 5.844 -6.344 -6.68 1 96.19 277 PRO A C 1
ATOM 2281 O O . PRO A 1 277 ? 5.805 -7.566 -6.836 1 96.19 277 PRO A O 1
ATOM 2284 N N . TRP A 1 278 ? 5.02 -5.66 -5.918 1 96.81 278 TRP A N 1
ATOM 2285 C CA . TRP A 1 278 ? 3.82 -6.25 -5.332 1 96.81 278 TRP A CA 1
ATOM 2286 C C . TRP A 1 278 ? 2.645 -6.168 -6.297 1 96.81 278 TRP A C 1
ATOM 2288 O O . TRP A 1 278 ? 2.65 -5.355 -7.227 1 96.81 278 TRP A O 1
ATOM 2298 N N . CYS A 1 279 ? 1.664 -7.039 -6.117 1 97.62 279 CYS A N 1
ATOM 2299 C CA . CYS A 1 279 ? 0.474 -7.027 -6.961 1 97.62 279 CYS A CA 1
ATOM 2300 C C . CYS A 1 279 ? -0.458 -5.883 -6.574 1 97.62 279 CYS A C 1
ATOM 2302 O O . CYS A 1 279 ? -0.701 -5.648 -5.391 1 97.62 279 CYS A O 1
ATOM 2304 N N . ASP A 1 280 ? -0.968 -5.188 -7.555 1 95.75 280 ASP A N 1
ATOM 2305 C CA . ASP A 1 280 ? -1.893 -4.086 -7.305 1 95.75 280 ASP A CA 1
ATOM 2306 C C . ASP A 1 280 ? -3.211 -4.598 -6.727 1 95.75 280 ASP A C 1
ATOM 2308 O O . ASP A 1 280 ? -3.928 -5.359 -7.379 1 95.75 280 ASP A O 1
ATOM 2312 N N . GLU A 1 281 ? -3.539 -4.152 -5.617 1 95.06 281 GLU A N 1
ATOM 2313 C CA . GLU A 1 281 ? -4.648 -4.73 -4.867 1 95.06 281 GLU A CA 1
ATOM 2314 C C . GLU A 1 281 ? -5.977 -4.094 -5.262 1 95.06 281 GLU A C 1
ATOM 2316 O O . GLU A 1 281 ? -7.039 -4.527 -4.812 1 95.06 281 GLU A O 1
ATOM 2321 N N . ARG A 1 282 ? -6.07 -3.111 -6.137 1 90.62 282 ARG A N 1
ATOM 2322 C CA . ARG A 1 282 ? -7.305 -2.486 -6.598 1 90.62 282 ARG A CA 1
ATOM 2323 C C . ARG A 1 282 ? -8.125 -3.453 -7.449 1 90.62 282 ARG A C 1
ATOM 2325 O O . ARG A 1 282 ? -9.32 -3.252 -7.648 1 90.62 282 ARG A O 1
ATOM 2332 N N . PHE A 1 283 ? -7.402 -4.504 -8.031 1 92.25 283 PHE A N 1
ATOM 2333 C CA . PHE A 1 283 ? -8.086 -5.508 -8.836 1 92.25 283 PHE A CA 1
ATOM 2334 C C . PHE A 1 283 ? -8.82 -6.504 -7.953 1 92.25 283 PHE A C 1
ATOM 2336 O O . PHE A 1 283 ? -8.203 -7.324 -7.277 1 92.25 283 PHE A O 1
ATOM 2343 N N . VAL A 1 284 ? -10.117 -6.398 -7.965 1 89.62 284 VAL A N 1
ATOM 2344 C CA . VAL A 1 284 ? -10.984 -7.301 -7.211 1 89.62 284 VAL A CA 1
ATOM 2345 C C . VAL A 1 284 ? -11.781 -8.172 -8.172 1 89.62 284 VAL A C 1
ATOM 2347 O O . VAL A 1 284 ? -12.336 -7.676 -9.156 1 89.62 284 VAL A O 1
ATOM 2350 N N . GLY A 1 285 ? -11.766 -9.453 -7.918 1 89 285 GLY A N 1
ATOM 2351 C CA . GLY A 1 285 ? -12.469 -10.375 -8.789 1 89 285 GLY A CA 1
ATOM 2352 C C . GLY A 1 285 ? -11.656 -10.773 -10.008 1 89 285 GLY A C 1
ATOM 2353 O O . GLY A 1 285 ? -10.438 -10.586 -10.047 1 89 285 GLY A O 1
ATOM 2354 N N . TYR A 1 286 ? -12.383 -11.359 -10.938 1 87.88 286 TYR A N 1
ATOM 2355 C CA . TYR A 1 286 ? -11.727 -11.898 -12.125 1 87.88 286 TYR A CA 1
ATOM 2356 C C . TYR A 1 286 ? -11.422 -10.789 -13.125 1 87.88 286 TYR A C 1
ATOM 2358 O O . TYR A 1 286 ? -12.133 -9.781 -13.18 1 87.88 286 TYR A O 1
ATOM 2366 N N . GLY A 1 287 ? -10.297 -11.039 -13.836 1 90.56 287 GLY A N 1
ATOM 2367 C CA . GLY A 1 287 ? -9.938 -10.117 -14.906 1 90.56 287 GLY A CA 1
ATOM 2368 C C . GLY A 1 287 ? -8.648 -9.359 -14.633 1 90.56 287 GLY A C 1
ATOM 2369 O O . GLY A 1 287 ? -8.609 -8.5 -13.75 1 90.56 287 GLY A O 1
ATOM 2370 N N . ALA A 1 288 ? -7.723 -9.648 -15.242 1 93.62 288 ALA A N 1
ATOM 2371 C CA . ALA A 1 288 ? -6.449 -8.945 -15.391 1 93.62 288 ALA A CA 1
ATOM 2372 C C . ALA A 1 288 ? -5.723 -8.844 -14.047 1 93.62 288 ALA A C 1
ATOM 2374 O O . ALA A 1 288 ? -4.715 -8.148 -13.938 1 93.62 288 ALA A O 1
ATOM 2375 N N . ASN A 1 289 ? -6.254 -9.461 -12.992 1 94.81 289 ASN A N 1
ATOM 2376 C CA . ASN A 1 289 ? -5.605 -9.367 -11.695 1 94.81 289 ASN A CA 1
ATOM 2377 C C . ASN A 1 289 ? -4.188 -9.938 -11.727 1 94.81 289 ASN A C 1
ATOM 2379 O O . ASN A 1 289 ? -3.223 -9.227 -11.438 1 94.81 289 ASN A O 1
ATOM 2383 N N . LYS A 1 290 ? -4.051 -11.133 -12.242 1 96.75 290 LYS A N 1
ATOM 2384 C CA . LYS A 1 290 ? -2.725 -11.742 -12.32 1 96.75 290 LYS A CA 1
ATOM 2385 C C . LYS A 1 290 ? -1.865 -11.055 -13.375 1 96.75 290 LYS A C 1
ATOM 2387 O O . LYS A 1 290 ? -0.673 -10.82 -13.156 1 96.75 290 LYS A O 1
ATOM 2392 N N . ALA A 1 291 ? -2.477 -10.742 -14.523 1 97.81 291 ALA A N 1
ATOM 2393 C CA . ALA A 1 291 ? -1.761 -10.062 -15.602 1 97.81 291 ALA A CA 1
ATOM 2394 C C . ALA A 1 291 ? -1.164 -8.742 -15.109 1 97.81 291 ALA A C 1
ATOM 2396 O O . ALA A 1 291 ? -0.054 -8.375 -15.5 1 97.81 291 ALA A O 1
ATOM 2397 N N . ALA A 1 292 ? -1.883 -8.047 -14.266 1 97.56 292 ALA A N 1
ATOM 2398 C CA . ALA A 1 292 ? -1.396 -6.777 -13.727 1 97.56 292 ALA A CA 1
ATOM 2399 C C . ALA A 1 292 ? -0.135 -6.984 -12.891 1 97.56 292 ALA A C 1
ATOM 2401 O O . ALA A 1 292 ? 0.805 -6.188 -12.969 1 97.56 292 ALA A O 1
ATOM 2402 N N . CYS A 1 293 ? -0.11 -8.023 -12.109 1 97.75 293 CYS A N 1
ATOM 2403 C CA . CYS A 1 293 ? 1.072 -8.352 -11.32 1 97.75 293 CYS A CA 1
ATOM 2404 C C . CYS A 1 293 ? 2.281 -8.586 -12.219 1 97.75 293 CYS A C 1
ATOM 2406 O O . CYS A 1 293 ? 3.348 -8.008 -11.992 1 97.75 293 CYS A O 1
ATOM 2408 N N . LEU A 1 294 ? 2.041 -9.375 -13.195 1 98.56 294 LEU A N 1
ATOM 2409 C CA . LEU A 1 294 ? 3.123 -9.758 -14.102 1 98.56 294 LEU A CA 1
ATOM 2410 C C . LEU A 1 294 ? 3.551 -8.57 -14.961 1 98.56 294 LEU A C 1
ATOM 2412 O O . LEU A 1 294 ? 4.723 -8.453 -15.328 1 98.56 294 LEU A O 1
ATOM 2416 N N . PHE A 1 295 ? 2.613 -7.711 -15.289 1 98.38 295 PHE A N 1
ATOM 2417 C CA . PHE A 1 295 ? 2.889 -6.496 -16.047 1 98.38 295 PHE A CA 1
ATOM 2418 C C . PHE A 1 295 ? 3.91 -5.629 -15.312 1 98.38 295 PHE A C 1
ATOM 2420 O O . PHE A 1 295 ? 4.895 -5.188 -15.914 1 98.38 295 PHE A O 1
ATOM 2427 N N . GLU A 1 296 ? 3.715 -5.445 -14.062 1 97.38 296 GLU A N 1
ATOM 2428 C CA . GLU A 1 296 ? 4.637 -4.613 -13.297 1 97.38 296 GLU A CA 1
ATOM 2429 C C . GLU A 1 296 ? 6 -5.277 -13.164 1 97.38 296 GLU A C 1
ATOM 2431 O O . GLU A 1 296 ? 7.031 -4.602 -13.172 1 97.38 296 GLU A O 1
ATOM 2436 N N . ILE A 1 297 ? 6.023 -6.574 -12.953 1 98.25 297 ILE A N 1
ATOM 2437 C CA . ILE A 1 297 ? 7.281 -7.305 -12.891 1 98.25 297 ILE A CA 1
ATOM 2438 C C . ILE A 1 297 ? 8.07 -7.086 -14.18 1 98.25 297 ILE A C 1
ATOM 2440 O O . ILE A 1 297 ? 9.273 -6.812 -14.148 1 98.25 297 ILE A O 1
ATOM 2444 N N . TYR A 1 298 ? 7.391 -7.172 -15.281 1 98.56 298 TYR A N 1
ATOM 2445 C CA . TYR A 1 298 ? 8.008 -6.949 -16.578 1 98.56 298 TYR A CA 1
ATOM 2446 C C . TYR A 1 298 ? 8.531 -5.523 -16.703 1 98.56 298 TYR A C 1
ATOM 2448 O O . TYR A 1 298 ? 9.672 -5.305 -17.125 1 98.56 298 TYR A O 1
ATOM 2456 N N . LEU A 1 299 ? 7.758 -4.512 -16.312 1 97.94 299 LEU A N 1
ATOM 2457 C CA . LEU A 1 299 ? 8.141 -3.107 -16.406 1 97.94 299 LEU A CA 1
ATOM 2458 C C . LEU A 1 299 ? 9.328 -2.801 -15.508 1 97.94 299 LEU A C 1
ATOM 2460 O O . LEU A 1 299 ? 10.102 -1.875 -15.781 1 97.94 299 LEU A O 1
ATOM 2464 N N . ALA A 1 300 ? 9.5 -3.572 -14.453 1 97.25 300 ALA A N 1
ATOM 2465 C CA . ALA A 1 300 ? 10.578 -3.348 -13.484 1 97.25 300 ALA A CA 1
ATOM 2466 C C . ALA A 1 300 ? 11.922 -3.801 -14.047 1 97.25 300 ALA A C 1
ATOM 2468 O O . ALA A 1 300 ? 12.945 -3.715 -13.359 1 97.25 300 ALA A O 1
ATOM 2469 N N . GLY A 1 301 ? 11.93 -4.293 -15.227 1 97.62 301 GLY A N 1
ATOM 2470 C CA . GLY A 1 301 ? 13.164 -4.719 -15.875 1 97.62 301 GLY A CA 1
ATOM 2471 C C . GLY A 1 301 ? 13.484 -6.184 -15.633 1 97.62 301 GLY A C 1
ATOM 2472 O O . GLY A 1 301 ? 14.641 -6.598 -15.758 1 97.62 301 GLY A O 1
ATOM 2473 N N . ILE A 1 302 ? 12.547 -6.957 -15.242 1 98.25 302 ILE A N 1
ATOM 2474 C CA . ILE A 1 302 ? 12.727 -8.383 -14.984 1 98.25 302 ILE A CA 1
ATOM 2475 C C . ILE A 1 302 ? 12.273 -9.18 -16.203 1 98.25 302 ILE A C 1
ATOM 2477 O O . ILE A 1 302 ? 11.102 -9.133 -16.594 1 98.25 302 ILE A O 1
ATOM 2481 N N . ASP A 1 303 ? 13.133 -9.93 -16.75 1 98.5 303 ASP A N 1
ATOM 2482 C CA . ASP A 1 303 ? 12.844 -10.703 -17.953 1 98.5 303 ASP A CA 1
ATOM 2483 C C . ASP A 1 303 ? 12.234 -12.055 -17.594 1 98.5 303 ASP A C 1
ATOM 2485 O O . ASP A 1 303 ? 12.539 -12.625 -16.547 1 98.5 303 ASP A O 1
ATOM 2489 N N . TYR A 1 304 ? 11.43 -12.492 -18.5 1 98.75 304 TYR A N 1
ATOM 2490 C CA . TYR A 1 304 ? 10.844 -13.82 -18.344 1 98.75 304 TYR A CA 1
ATOM 2491 C C . TYR A 1 304 ? 11.648 -14.867 -19.109 1 98.75 304 TYR A C 1
ATOM 2493 O O . TYR A 1 304 ? 11.93 -14.695 -20.297 1 98.75 304 TYR A O 1
ATOM 2501 N N . TRP A 1 305 ? 12.031 -15.906 -18.406 1 98.75 305 TRP A N 1
ATOM 2502 C CA . TRP A 1 305 ? 12.789 -17.016 -18.969 1 98.75 305 TRP A CA 1
ATOM 2503 C C . TRP A 1 305 ? 12.047 -18.344 -18.781 1 98.75 305 TRP A C 1
ATOM 2505 O O . TRP A 1 305 ? 11.586 -18.641 -17.672 1 98.75 305 TRP A O 1
ATOM 2515 N N . VAL A 1 306 ? 11.945 -19.156 -19.812 1 98.5 306 VAL A N 1
ATOM 2516 C CA . VAL A 1 306 ? 11.109 -20.344 -19.797 1 98.5 306 VAL A CA 1
ATOM 2517 C C . VAL A 1 306 ? 11.969 -21.578 -19.5 1 98.5 306 VAL A C 1
ATOM 2519 O O . VAL A 1 306 ? 13.016 -21.766 -20.141 1 98.5 306 VAL A O 1
ATOM 2522 N N . LEU A 1 307 ? 11.602 -22.406 -18.516 1 97.94 307 LEU A N 1
ATOM 2523 C CA . LEU A 1 307 ? 12.219 -23.719 -18.312 1 97.94 307 LEU A CA 1
ATOM 2524 C C . LEU A 1 307 ? 11.875 -24.672 -19.453 1 97.94 307 LEU A C 1
ATOM 2526 O O . LEU A 1 307 ? 10.719 -24.734 -19.875 1 97.94 307 LEU A O 1
ATOM 2530 N N . PRO A 1 308 ? 12.789 -25.359 -19.906 1 97 308 PRO A N 1
ATOM 2531 C CA . PRO A 1 308 ? 12.578 -26.094 -21.156 1 97 308 PRO A CA 1
ATOM 2532 C C . PRO A 1 308 ? 11.867 -27.438 -20.938 1 97 308 PRO A C 1
ATOM 2534 O O . PRO A 1 308 ? 11.32 -28 -21.891 1 97 308 PRO A O 1
ATOM 2537 N N . ASP A 1 309 ? 11.867 -27.953 -19.656 1 96.94 309 ASP A N 1
ATOM 2538 C CA . ASP A 1 309 ? 11.375 -29.328 -19.5 1 96.94 309 ASP A CA 1
ATOM 2539 C C . ASP A 1 309 ? 10.25 -29.391 -18.469 1 96.94 309 ASP A C 1
ATOM 2541 O O . ASP A 1 309 ? 9.602 -30.422 -18.312 1 96.94 309 ASP A O 1
ATOM 2545 N N . ASP A 1 310 ? 10.016 -28.328 -17.766 1 98.38 310 ASP A N 1
ATOM 2546 C CA . ASP A 1 310 ? 9.07 -28.344 -16.656 1 98.38 310 ASP A CA 1
ATOM 2547 C C . ASP A 1 310 ? 7.73 -27.75 -17.078 1 98.38 310 ASP A C 1
ATOM 2549 O O . ASP A 1 310 ? 7.676 -26.875 -17.938 1 98.38 310 ASP A O 1
ATOM 2553 N N . PHE A 1 311 ? 6.672 -28.219 -16.484 1 98.75 311 PHE A N 1
ATOM 2554 C CA . PHE A 1 311 ? 5.344 -27.75 -16.844 1 98.75 311 PHE A CA 1
ATOM 2555 C C . PHE A 1 311 ? 4.348 -28.031 -15.719 1 98.75 311 PHE A C 1
ATOM 2557 O O . PHE A 1 311 ? 4.633 -28.812 -14.812 1 98.75 311 PHE A O 1
ATOM 2564 N N . LEU A 1 312 ? 3.279 -27.297 -15.703 1 98.69 312 LEU A N 1
ATOM 2565 C CA . LEU A 1 312 ? 2.135 -27.438 -14.812 1 98.69 312 LEU A CA 1
ATOM 2566 C C . LEU A 1 312 ? 0.889 -27.859 -15.594 1 98.69 312 LEU A C 1
ATOM 2568 O O . LEU A 1 312 ? 0.75 -27.516 -16.766 1 98.69 312 LEU A O 1
ATOM 2572 N N . ILE A 1 313 ? -0.019 -28.562 -14.977 1 98.62 313 ILE A N 1
ATOM 2573 C CA . ILE A 1 313 ? -1.294 -28.891 -15.602 1 98.62 313 ILE A CA 1
ATOM 2574 C C . ILE A 1 313 ? -2.443 -28.453 -14.695 1 98.62 313 ILE A C 1
ATOM 2576 O O . ILE A 1 313 ? -2.418 -28.703 -13.492 1 98.62 313 ILE A O 1
ATOM 2580 N N . HIS A 1 314 ? -3.344 -27.75 -15.25 1 97.62 314 HIS A N 1
ATOM 2581 C CA . HIS A 1 314 ? -4.539 -27.312 -14.531 1 97.62 314 HIS A CA 1
ATOM 2582 C C . HIS A 1 314 ? -5.398 -28.5 -14.109 1 97.62 314 HIS A C 1
ATOM 2584 O O . HIS A 1 314 ? -5.734 -29.359 -14.938 1 97.62 314 HIS A O 1
ATOM 2590 N N . GLN A 1 315 ? -5.676 -28.547 -12.836 1 95.5 315 GLN A N 1
ATOM 2591 C CA . GLN A 1 315 ? -6.641 -29.516 -12.336 1 95.5 315 GLN A CA 1
ATOM 2592 C C . GLN A 1 315 ? -8.07 -29 -12.508 1 95.5 315 GLN A C 1
ATOM 2594 O O . GLN A 1 315 ? -8.508 -28.094 -11.805 1 95.5 315 GLN A O 1
ATOM 2599 N N . THR A 1 316 ? -8.805 -29.656 -13.406 1 90.94 316 THR A N 1
ATOM 2600 C CA . THR A 1 316 ? -10.125 -29.172 -13.805 1 90.94 316 THR A CA 1
ATOM 2601 C C . THR A 1 316 ? -11.055 -29.078 -12.594 1 90.94 316 THR A C 1
ATOM 2603 O O . THR A 1 316 ? -11.086 -29.984 -11.766 1 90.94 316 THR A O 1
ATOM 2606 N N . HIS A 1 317 ? -11.633 -27.906 -12.461 1 85.25 317 HIS A N 1
ATOM 2607 C CA . HIS A 1 317 ? -12.727 -27.688 -11.523 1 85.25 317 HIS A CA 1
ATOM 2608 C C . HIS A 1 317 ? -13.781 -26.766 -12.102 1 85.25 317 HIS A C 1
ATOM 2610 O O . HIS A 1 317 ? -13.492 -25.984 -13.016 1 85.25 317 HIS A O 1
ATOM 2616 N N . HIS A 1 318 ? -15.008 -26.875 -11.711 1 76.12 318 HIS A N 1
ATOM 2617 C CA . HIS A 1 318 ? -16.109 -26.141 -12.328 1 76.12 318 HIS A CA 1
ATOM 2618 C C . HIS A 1 318 ? -16.5 -24.922 -11.492 1 76.12 318 HIS A C 1
ATOM 2620 O O . HIS A 1 318 ? -16.5 -24.984 -10.258 1 76.12 318 HIS A O 1
ATOM 2626 N N . TYR A 1 319 ? -16.422 -23.734 -12.164 1 65.75 319 TYR A N 1
ATOM 2627 C CA . TYR A 1 319 ? -16.844 -22.516 -11.477 1 65.75 319 TYR A CA 1
ATOM 2628 C C . TYR A 1 319 ? -18.094 -21.938 -12.117 1 65.75 319 TYR A C 1
ATOM 2630 O O . TYR A 1 319 ? -18.375 -22.188 -13.289 1 65.75 319 TYR A O 1
ATOM 2638 N N . PRO A 1 320 ? -18.797 -21.031 -11.227 1 63.78 320 PRO A N 1
ATOM 2639 C CA . PRO A 1 320 ? -19.953 -20.312 -11.781 1 63.78 320 PRO A CA 1
ATOM 2640 C C . PRO A 1 320 ? -19.547 -19.203 -12.742 1 63.78 320 PRO A C 1
ATOM 2642 O O . PRO A 1 320 ? -18.766 -18.312 -12.383 1 63.78 320 PRO A O 1
ATOM 2645 N N . GLU A 1 321 ? -19.969 -19.156 -13.961 1 65 321 GLU A N 1
ATOM 2646 C CA . GLU A 1 321 ? -19.531 -18.312 -15.062 1 65 321 GLU A CA 1
ATOM 2647 C C . GLU A 1 321 ? -20.141 -16.922 -14.961 1 65 321 GLU A C 1
ATOM 2649 O O . GLU A 1 321 ? -19.5 -15.922 -15.297 1 65 321 GLU A O 1
ATOM 2654 N N . ASP A 1 322 ? -21.312 -16.75 -14.477 1 64.62 322 ASP A N 1
ATOM 2655 C CA . ASP A 1 322 ? -21.984 -15.469 -14.531 1 64.62 322 ASP A CA 1
ATOM 2656 C C . ASP A 1 322 ? -21.266 -14.43 -13.672 1 64.62 322 ASP A C 1
ATOM 2658 O O . ASP A 1 322 ? -21.031 -13.312 -14.133 1 64.62 322 ASP A O 1
ATOM 2662 N N . THR A 1 323 ? -20.938 -14.695 -12.539 1 65.44 323 THR A N 1
ATOM 2663 C CA . THR A 1 323 ? -20.234 -13.797 -11.633 1 65.44 323 THR A CA 1
ATOM 2664 C C . THR A 1 323 ? -18.891 -13.367 -12.219 1 65.44 323 THR A C 1
ATOM 2666 O O . THR A 1 323 ? -18.531 -12.188 -12.156 1 65.44 323 THR A O 1
ATOM 2669 N N . ARG A 1 324 ? -18.344 -14.023 -12.992 1 74.06 324 ARG A N 1
ATOM 2670 C CA . ARG A 1 324 ? -17.016 -13.758 -13.555 1 74.06 324 ARG A CA 1
ATOM 2671 C C . ARG A 1 324 ? -17.094 -12.703 -14.656 1 74.06 324 ARG A C 1
ATOM 2673 O O . ARG A 1 324 ? -16.234 -11.836 -14.75 1 74.06 324 ARG A O 1
ATOM 2680 N N . ALA A 1 325 ? -18.172 -12.797 -15.398 1 72.56 325 ALA A N 1
ATOM 2681 C CA . ALA A 1 325 ? -18.297 -11.898 -16.531 1 72.56 325 ALA A CA 1
ATOM 2682 C C . ALA A 1 325 ? -18.438 -10.445 -16.078 1 72.56 325 ALA A C 1
ATOM 2684 O O . ALA A 1 325 ? -17.812 -9.547 -16.641 1 72.56 325 ALA A O 1
ATOM 2685 N N . LYS A 1 326 ? -19.172 -10.219 -15.086 1 72.19 326 LYS A N 1
ATOM 2686 C CA . LYS A 1 326 ? -19.375 -8.867 -14.555 1 72.19 326 LYS A CA 1
ATOM 2687 C C . LYS A 1 326 ? -18.078 -8.312 -13.969 1 72.19 326 LYS A C 1
ATOM 2689 O O . LYS A 1 326 ? -17.734 -7.152 -14.219 1 72.19 326 LYS A O 1
ATOM 2694 N N . GLU A 1 327 ? -17.391 -9.07 -13.289 1 77.88 327 GLU A N 1
ATOM 2695 C CA . GLU A 1 327 ? -16.109 -8.672 -12.695 1 77.88 327 GLU A CA 1
ATOM 2696 C C . GLU A 1 327 ? -15.086 -8.336 -13.766 1 77.88 327 GLU A C 1
ATOM 2698 O O . GLU A 1 327 ? -14.344 -7.359 -13.641 1 77.88 327 GLU A O 1
ATOM 2703 N N . ARG A 1 328 ? -15.18 -8.961 -14.859 1 81.62 328 ARG A N 1
ATOM 2704 C CA . ARG A 1 328 ? -14.227 -8.758 -15.945 1 81.62 328 ARG A CA 1
ATOM 2705 C C . ARG A 1 328 ? -14.445 -7.41 -16.625 1 81.62 328 ARG A C 1
ATOM 2707 O O . ARG A 1 328 ? -13.484 -6.75 -17.031 1 81.62 328 ARG A O 1
ATOM 2714 N N . THR A 1 329 ? -15.648 -7.055 -16.719 1 78.06 329 THR A N 1
ATOM 2715 C CA . THR A 1 329 ? -15.969 -5.789 -17.375 1 78.06 329 THR A CA 1
ATOM 2716 C C . THR A 1 329 ? -15.406 -4.613 -16.578 1 78.06 329 THR A C 1
ATOM 2718 O O . THR A 1 329 ? -14.781 -3.715 -17.156 1 78.06 329 THR A O 1
ATOM 2721 N N . TYR A 1 330 ? -15.555 -4.637 -15.305 1 77.5 330 TYR A N 1
ATOM 2722 C CA . TYR A 1 330 ? -15.031 -3.576 -14.453 1 77.5 330 TYR A CA 1
ATOM 2723 C C . TYR A 1 330 ? -13.508 -3.559 -14.484 1 77.5 330 TYR A C 1
ATOM 2725 O O . TYR A 1 330 ? -12.891 -2.498 -14.641 1 77.5 330 TYR A O 1
ATOM 2733 N N . ASN A 1 331 ? -12.891 -4.648 -14.406 1 87.81 331 ASN A N 1
ATOM 2734 C CA . ASN A 1 331 ? -11.438 -4.738 -14.312 1 87.81 331 ASN A CA 1
ATOM 2735 C C . ASN A 1 331 ? -10.773 -4.398 -15.641 1 87.81 331 ASN A C 1
ATOM 2737 O O . ASN A 1 331 ? -9.609 -3.994 -15.672 1 87.81 331 ASN A O 1
ATOM 2741 N N . LYS A 1 332 ? -11.562 -4.562 -16.703 1 88.62 332 LYS A N 1
ATOM 2742 C CA . LYS A 1 332 ? -11.008 -4.184 -18 1 88.62 332 LYS A CA 1
ATOM 2743 C C . LYS A 1 332 ? -10.719 -2.686 -18.047 1 88.62 332 LYS A C 1
ATOM 2745 O O . LYS A 1 332 ? -9.633 -2.273 -18.469 1 88.62 332 LYS A O 1
ATOM 2750 N N . LYS A 1 333 ? -11.68 -1.906 -17.656 1 83.69 333 LYS A N 1
ATOM 2751 C CA . LYS A 1 333 ? -11.484 -0.459 -17.625 1 83.69 333 LYS A CA 1
ATOM 2752 C C . LYS A 1 333 ? -10.359 -0.077 -16.672 1 83.69 333 LYS A C 1
ATOM 2754 O O . LYS A 1 333 ? -9.516 0.763 -16.984 1 83.69 333 LYS A O 1
ATOM 2759 N N . LEU A 1 334 ? -10.352 -0.67 -15.531 1 87.19 334 LEU A N 1
ATOM 2760 C CA . LEU A 1 334 ? -9.305 -0.42 -14.539 1 87.19 334 LEU A CA 1
ATOM 2761 C C . LEU A 1 334 ? -7.934 -0.748 -15.109 1 87.19 334 LEU A C 1
ATOM 2763 O O . LEU A 1 334 ? -6.973 -0.006 -14.891 1 87.19 334 LEU A O 1
ATOM 2767 N N . TYR A 1 335 ? -7.891 -1.838 -15.867 1 92.94 335 TYR A N 1
ATOM 2768 C CA . TYR A 1 335 ? -6.605 -2.289 -16.391 1 92.94 335 TYR A CA 1
ATOM 2769 C C . TYR A 1 335 ? -6.051 -1.292 -17.406 1 92.94 335 TYR A C 1
ATOM 2771 O O . TYR A 1 335 ? -4.84 -1.056 -17.453 1 92.94 335 TYR A O 1
ATOM 2779 N N . ASP A 1 336 ? -6.902 -0.7 -18.172 1 89.44 336 ASP A N 1
ATOM 2780 C CA . ASP A 1 336 ? -6.453 0.302 -19.141 1 89.44 336 ASP A CA 1
ATOM 2781 C C . ASP A 1 336 ? -5.836 1.506 -18.422 1 89.44 336 ASP A C 1
ATOM 2783 O O . ASP A 1 336 ? -4.738 1.941 -18.781 1 89.44 336 ASP A O 1
ATOM 2787 N N . TYR A 1 337 ? -6.516 1.982 -17.453 1 85 337 TYR A N 1
ATOM 2788 C CA . TYR A 1 337 ? -6.016 3.111 -16.672 1 85 337 TYR A CA 1
ATOM 2789 C C . TYR A 1 337 ? -4.742 2.736 -15.922 1 85 337 TYR A C 1
ATOM 2791 O O . TYR A 1 337 ? -3.785 3.514 -15.883 1 85 337 TYR A O 1
ATOM 2799 N N . TYR A 1 338 ? -4.797 1.595 -15.359 1 91.12 338 TYR A N 1
ATOM 2800 C CA . TYR A 1 338 ? -3.678 1.074 -14.578 1 91.12 338 TYR A CA 1
ATOM 2801 C C . TYR A 1 338 ? -2.414 1.005 -15.43 1 91.12 338 TYR A C 1
ATOM 2803 O O . TYR A 1 338 ? -1.333 1.39 -14.977 1 91.12 338 TYR A O 1
ATOM 2811 N N . ARG A 1 339 ? -2.496 0.496 -16.625 1 94.31 339 ARG A N 1
ATOM 2812 C CA . ARG A 1 339 ? -1.337 0.356 -17.5 1 94.31 339 ARG A CA 1
ATOM 2813 C C . ARG A 1 339 ? -0.732 1.716 -17.828 1 94.31 339 ARG A C 1
ATOM 2815 O O . ARG A 1 339 ? 0.488 1.887 -17.781 1 94.31 339 ARG A O 1
ATOM 2822 N N . GLU A 1 340 ? -1.526 2.656 -18.141 1 90.19 340 GLU A N 1
ATOM 2823 C CA . GLU A 1 340 ? -1.034 3.998 -18.438 1 90.19 340 GLU A CA 1
ATOM 2824 C C . GLU A 1 340 ? -0.348 4.617 -17.219 1 90.19 340 GLU A C 1
ATOM 2826 O O . GLU A 1 340 ? 0.763 5.141 -17.328 1 90.19 340 GLU A O 1
ATOM 2831 N N . GLU A 1 341 ? -1.031 4.492 -16.141 1 87.38 341 GLU A N 1
ATOM 2832 C CA . GLU A 1 341 ? -0.529 5.055 -14.891 1 87.38 341 GLU A CA 1
ATOM 2833 C C . GLU A 1 341 ? 0.789 4.402 -14.477 1 87.38 341 GLU A C 1
ATOM 2835 O O . GLU A 1 341 ? 1.729 5.09 -14.078 1 87.38 341 GLU A O 1
ATOM 2840 N N . THR A 1 342 ? 0.804 3.102 -14.531 1 93.38 342 THR A N 1
ATOM 2841 C CA . THR A 1 342 ? 1.976 2.344 -14.109 1 93.38 342 THR A CA 1
ATOM 2842 C C . THR A 1 342 ? 3.162 2.623 -15.023 1 93.38 342 THR A C 1
ATOM 2844 O O . THR A 1 342 ? 4.297 2.76 -14.562 1 93.38 342 THR A O 1
ATOM 2847 N N . CYS A 1 343 ? 2.934 2.764 -16.297 1 94.5 343 CYS A N 1
ATOM 2848 C CA . CYS A 1 343 ? 3.975 3.105 -17.266 1 94.5 343 CYS A CA 1
ATOM 2849 C C . CYS A 1 343 ? 4.602 4.457 -16.938 1 94.5 343 CYS A C 1
ATOM 2851 O O . CYS A 1 343 ? 5.828 4.582 -16.891 1 94.5 343 CYS A O 1
ATOM 2853 N N . LEU A 1 344 ? 3.783 5.418 -16.672 1 89.75 344 LEU A N 1
ATOM 2854 C CA . LEU A 1 344 ? 4.281 6.754 -16.359 1 89.75 344 LEU A CA 1
ATOM 2855 C C . LEU A 1 344 ? 5.059 6.75 -15.047 1 89.75 344 LEU A C 1
ATOM 2857 O O . LEU A 1 344 ? 6.121 7.367 -14.945 1 89.75 344 LEU A O 1
ATOM 2861 N N . ARG A 1 345 ? 4.527 6.055 -14.07 1 89.81 345 ARG A N 1
ATOM 2862 C CA . ARG A 1 345 ? 5.18 5.98 -12.766 1 89.81 345 ARG A CA 1
ATOM 2863 C C . ARG A 1 345 ? 6.559 5.348 -12.883 1 89.81 345 ARG A C 1
ATOM 2865 O O . ARG A 1 345 ? 7.539 5.875 -12.352 1 89.81 345 ARG A O 1
ATOM 2872 N N . TYR A 1 346 ? 6.668 4.23 -13.555 1 94.38 346 TYR A N 1
ATOM 2873 C CA . TYR A 1 346 ? 7.945 3.537 -13.68 1 94.38 346 TYR A CA 1
ATOM 2874 C C . TYR A 1 346 ? 8.922 4.352 -14.516 1 94.38 346 TYR A C 1
ATOM 2876 O O . TYR A 1 346 ? 10.125 4.375 -14.234 1 94.38 346 TYR A O 1
ATOM 2884 N N . ALA A 1 347 ? 8.414 4.988 -15.539 1 93.69 347 ALA A N 1
ATOM 2885 C CA . ALA A 1 347 ? 9.289 5.836 -16.344 1 93.69 347 ALA A CA 1
ATOM 2886 C C . ALA A 1 347 ? 9.883 6.965 -15.508 1 93.69 347 ALA A C 1
ATOM 2888 O O . ALA A 1 347 ? 11.094 7.188 -15.531 1 93.69 347 ALA A O 1
ATOM 2889 N N . ARG A 1 348 ? 9.039 7.633 -14.773 1 88.38 348 ARG A N 1
ATOM 2890 C CA . ARG A 1 348 ? 9.508 8.711 -13.914 1 88.38 348 ARG A CA 1
ATOM 2891 C C . ARG A 1 348 ? 10.523 8.195 -12.898 1 88.38 348 ARG A C 1
ATOM 2893 O O . ARG A 1 348 ? 11.539 8.852 -12.641 1 88.38 348 ARG A O 1
ATOM 2900 N N . THR A 1 349 ? 10.219 7.055 -12.352 1 91.44 349 THR A N 1
ATOM 2901 C CA . THR A 1 349 ? 11.094 6.453 -11.352 1 91.44 349 THR A CA 1
ATOM 2902 C C . THR A 1 349 ? 12.461 6.129 -11.953 1 91.44 349 THR A C 1
ATOM 2904 O O . THR A 1 349 ? 13.492 6.457 -11.367 1 91.44 349 THR A O 1
ATOM 2907 N N . MET A 1 350 ? 12.477 5.512 -13.109 1 93.5 350 MET A N 1
ATOM 2908 C CA . MET A 1 350 ? 13.727 5.102 -13.734 1 93.5 350 MET A CA 1
ATOM 2909 C C . MET A 1 350 ? 14.523 6.316 -14.203 1 93.5 350 MET A C 1
ATOM 2911 O O . MET A 1 350 ? 15.758 6.316 -14.156 1 93.5 350 MET A O 1
ATOM 2915 N N . ILE A 1 351 ? 13.852 7.344 -14.641 1 90.75 351 ILE A N 1
ATOM 2916 C CA . ILE A 1 351 ? 14.523 8.578 -15.031 1 90.75 351 ILE A CA 1
ATOM 2917 C C . ILE A 1 351 ? 15.164 9.227 -13.812 1 90.75 351 ILE A C 1
ATOM 2919 O O . ILE A 1 351 ? 16.344 9.586 -13.844 1 90.75 351 ILE A O 1
ATOM 2923 N N . ALA A 1 352 ? 14.391 9.32 -12.75 1 85.56 352 ALA A N 1
ATOM 2924 C CA . ALA A 1 352 ? 14.891 9.945 -11.523 1 85.56 352 ALA A CA 1
ATOM 2925 C C . ALA A 1 352 ? 16.047 9.148 -10.938 1 85.56 352 ALA A C 1
ATOM 2927 O O . ALA A 1 352 ? 16.984 9.719 -10.367 1 85.56 352 ALA A O 1
ATOM 2928 N N . ALA A 1 353 ? 16.078 7.836 -11.109 1 88.81 353 ALA A N 1
ATOM 2929 C CA . ALA A 1 353 ? 17.109 6.957 -10.57 1 88.81 353 ALA A CA 1
ATOM 2930 C C . ALA A 1 353 ? 18.281 6.828 -11.539 1 88.81 353 ALA A C 1
ATOM 2932 O O . ALA A 1 353 ? 19.203 6.047 -11.312 1 88.81 353 ALA A O 1
ATOM 2933 N N . GLU A 1 354 ? 18.25 7.508 -12.672 1 89.5 354 GLU A N 1
ATOM 2934 C CA . GLU A 1 354 ? 19.266 7.469 -13.711 1 89.5 354 GLU A CA 1
ATOM 2935 C C . GLU A 1 354 ? 19.406 6.066 -14.297 1 89.5 354 GLU A C 1
ATOM 2937 O O . GLU A 1 354 ? 20.516 5.59 -14.531 1 89.5 354 GLU A O 1
ATOM 2942 N N . GLU A 1 355 ? 18.266 5.406 -14.461 1 93.38 355 GLU A N 1
ATOM 2943 C CA . GLU A 1 355 ? 18.25 4.059 -15.016 1 93.38 355 GLU A CA 1
ATOM 2944 C C . GLU A 1 355 ? 17.578 4.039 -16.391 1 93.38 355 GLU A C 1
ATOM 2946 O O . GLU A 1 355 ? 17.484 2.984 -17.016 1 93.38 355 GLU A O 1
ATOM 2951 N N . TRP A 1 356 ? 17.203 5.211 -16.906 1 93.88 356 TRP A N 1
ATOM 2952 C CA . TRP A 1 356 ? 16.438 5.301 -18.141 1 93.88 356 TRP A CA 1
ATOM 2953 C C . TRP A 1 356 ? 17.297 4.895 -19.344 1 93.88 356 TRP A C 1
ATOM 2955 O O . TRP A 1 356 ? 16.781 4.359 -20.328 1 93.88 356 TRP A O 1
ATOM 2965 N N . GLU A 1 357 ? 18.609 5.094 -19.266 1 94.31 357 GLU A N 1
ATOM 2966 C CA . GLU A 1 357 ? 19.484 4.781 -20.391 1 94.31 357 GLU A CA 1
ATOM 2967 C C . GLU A 1 357 ? 20.156 3.428 -20.203 1 94.31 357 GLU A C 1
ATOM 2969 O O . GLU A 1 357 ? 21.062 3.066 -20.953 1 94.31 357 GLU A O 1
ATOM 2974 N N . THR A 1 358 ? 19.75 2.684 -19.203 1 95.62 358 THR A N 1
ATOM 2975 C CA . THR A 1 358 ? 20.312 1.359 -18.953 1 95.62 358 THR A CA 1
ATOM 2976 C C . THR A 1 358 ? 19.375 0.272 -19.484 1 95.62 358 THR A C 1
ATOM 2978 O O . THR A 1 358 ? 18.266 0.564 -19.938 1 95.62 358 THR A O 1
ATOM 2981 N N . SER A 1 359 ? 19.797 -0.973 -19.375 1 95.38 359 SER A N 1
ATOM 2982 C CA . SER A 1 359 ? 19.016 -2.107 -19.844 1 95.38 359 SER A CA 1
ATOM 2983 C C . SER A 1 359 ? 17.797 -2.338 -18.969 1 95.38 359 SER A C 1
ATOM 2985 O O . SER A 1 359 ? 16.859 -3.045 -19.359 1 95.38 359 SER A O 1
ATOM 2987 N N . LYS A 1 360 ? 17.766 -1.716 -17.844 1 95.19 360 LYS A N 1
ATOM 2988 C CA . LYS A 1 360 ? 16.656 -1.868 -16.906 1 95.19 360 LYS A CA 1
ATOM 2989 C C . LYS A 1 360 ? 15.352 -1.326 -17.516 1 95.19 360 LYS A C 1
ATOM 2991 O O . LYS A 1 360 ? 14.266 -1.814 -17.188 1 95.19 360 LYS A O 1
ATOM 2996 N N . SER A 1 361 ? 15.43 -0.327 -18.422 1 97.25 361 SER A N 1
ATOM 2997 C CA . SER A 1 361 ? 14.242 0.352 -18.922 1 97.25 361 SER A CA 1
ATOM 2998 C C . SER A 1 361 ? 13.797 -0.248 -20.25 1 97.25 361 SER A C 1
ATOM 3000 O O . SER A 1 361 ? 12.828 0.218 -20.859 1 97.25 361 SER A O 1
ATOM 3002 N N . THR A 1 362 ? 14.484 -1.301 -20.75 1 97.69 362 THR A N 1
ATOM 3003 C CA . THR A 1 362 ? 14.227 -1.853 -22.078 1 97.69 362 THR A CA 1
ATOM 3004 C C . THR A 1 362 ? 12.789 -2.363 -22.188 1 97.69 362 THR A C 1
ATOM 3006 O O . THR A 1 362 ? 12.07 -2.012 -23.125 1 97.69 362 THR A O 1
ATOM 3009 N N . ASN A 1 363 ? 12.367 -3.203 -21.219 1 98.31 363 ASN A N 1
ATOM 3010 C CA . ASN A 1 363 ? 11.008 -3.734 -21.219 1 98.31 363 ASN A CA 1
ATOM 3011 C C . ASN A 1 363 ? 9.969 -2.617 -21.188 1 98.31 363 ASN A C 1
ATOM 3013 O O . ASN A 1 363 ? 8.984 -2.656 -21.938 1 98.31 363 ASN A O 1
ATOM 3017 N N . LEU A 1 364 ? 10.195 -1.641 -20.328 1 98 364 LEU A N 1
ATOM 3018 C CA . LEU A 1 364 ? 9.281 -0.52 -20.156 1 98 364 LEU A CA 1
ATOM 3019 C C . LEU A 1 364 ? 9.148 0.281 -21.453 1 98 364 LEU A C 1
ATOM 3021 O O . LEU A 1 364 ? 8.039 0.581 -21.891 1 98 364 LEU A O 1
ATOM 3025 N N . LYS A 1 365 ? 10.297 0.598 -22.078 1 97.38 365 LYS A N 1
ATOM 3026 C CA . LYS A 1 365 ? 10.297 1.372 -23.312 1 97.38 365 LYS A CA 1
ATOM 3027 C C . LYS A 1 365 ? 9.547 0.634 -24.422 1 97.38 365 LYS A C 1
ATOM 3029 O O . LYS A 1 365 ? 8.773 1.238 -25.172 1 97.38 365 LYS A O 1
ATOM 3034 N N . LYS A 1 366 ? 9.781 -0.627 -24.469 1 96.62 366 LYS A N 1
ATOM 3035 C CA . LYS A 1 366 ? 9.148 -1.438 -25.516 1 96.62 366 LYS A CA 1
ATOM 3036 C C . LYS A 1 366 ? 7.637 -1.512 -25.312 1 96.62 366 LYS A C 1
ATOM 3038 O O . LYS A 1 366 ? 6.867 -1.289 -26.25 1 96.62 366 LYS A O 1
ATOM 3043 N N . GLU A 1 367 ? 7.188 -1.812 -24.109 1 97.06 367 GLU A N 1
ATOM 3044 C CA . GLU A 1 367 ? 5.773 -2.031 -23.828 1 97.06 367 GLU A CA 1
ATOM 3045 C C . GLU A 1 367 ? 5.016 -0.708 -23.734 1 97.06 367 GLU A C 1
ATOM 3047 O O . GLU A 1 367 ? 3.955 -0.551 -24.344 1 97.06 367 GLU A O 1
ATOM 3052 N N . CYS A 1 368 ? 5.535 0.261 -23.016 1 96.75 368 CYS A N 1
ATOM 3053 C CA . CYS A 1 368 ? 4.84 1.513 -22.734 1 96.75 368 CYS A CA 1
ATOM 3054 C C . CYS A 1 368 ? 4.93 2.459 -23.938 1 96.75 368 CYS A C 1
ATOM 3056 O O . CYS A 1 368 ? 4.109 3.369 -24.078 1 96.75 368 CYS A O 1
ATOM 3058 N N . GLY A 1 369 ? 5.953 2.246 -24.781 1 95.44 369 GLY A N 1
ATOM 3059 C CA . GLY A 1 369 ? 6.055 3.039 -26 1 95.44 369 GLY A CA 1
ATOM 3060 C C . GLY A 1 369 ? 4.867 2.865 -26.922 1 95.44 369 GLY A C 1
ATOM 3061 O O . GLY A 1 369 ? 4.629 3.701 -27.797 1 95.44 369 GLY A O 1
ATOM 3062 N N . ARG A 1 370 ? 4.09 1.811 -26.734 1 93.25 370 ARG A N 1
ATOM 3063 C CA . ARG A 1 370 ? 2.93 1.51 -27.562 1 93.25 370 ARG A CA 1
ATOM 3064 C C . ARG A 1 370 ? 1.712 2.311 -27.109 1 93.25 370 ARG A C 1
ATOM 3066 O O . ARG A 1 370 ? 0.715 2.391 -27.828 1 93.25 370 ARG A O 1
ATOM 3073 N N . ILE A 1 371 ? 1.79 2.91 -25.938 1 91.5 371 ILE A N 1
ATOM 3074 C CA . ILE A 1 371 ? 0.678 3.691 -25.406 1 91.5 371 ILE A CA 1
ATOM 3075 C C . ILE A 1 371 ? 0.692 5.09 -26.016 1 91.5 371 ILE A C 1
ATOM 3077 O O . ILE A 1 371 ? 1.723 5.77 -26.016 1 91.5 371 ILE A O 1
ATOM 3081 N N . ARG A 1 372 ? -0.449 5.457 -26.531 1 88.75 372 ARG A N 1
ATOM 3082 C CA . ARG A 1 372 ? -0.563 6.754 -27.188 1 88.75 372 ARG A CA 1
ATOM 3083 C C . ARG A 1 372 ? -0.172 7.887 -26.25 1 88.75 372 ARG A C 1
ATOM 3085 O O . ARG A 1 372 ? -0.666 7.961 -25.125 1 88.75 372 ARG A O 1
ATOM 3092 N N . GLY A 1 373 ? 0.762 8.773 -26.703 1 89 373 GLY A N 1
ATOM 3093 C CA . GLY A 1 373 ? 1.14 9.977 -25.969 1 89 373 GLY A CA 1
ATOM 3094 C C . GLY A 1 373 ? 2.242 9.734 -24.953 1 89 373 GLY A C 1
ATOM 3095 O O . GLY A 1 373 ? 2.787 10.68 -24.391 1 89 373 GLY A O 1
ATOM 3096 N N . PHE A 1 374 ? 2.568 8.492 -24.703 1 91.19 374 PHE A N 1
ATOM 3097 C CA . PHE A 1 374 ? 3.541 8.156 -23.672 1 91.19 374 PHE A CA 1
ATOM 3098 C C . PHE A 1 374 ? 4.898 8.773 -23.984 1 91.19 374 PHE A C 1
ATOM 3100 O O . PHE A 1 374 ? 5.484 9.453 -23.141 1 91.19 374 PHE A O 1
ATOM 3107 N N . ASN A 1 375 ? 5.398 8.617 -25.156 1 91.56 375 ASN A N 1
ATOM 3108 C CA . ASN A 1 375 ? 6.727 9.094 -25.531 1 91.56 375 ASN A CA 1
ATOM 3109 C C . ASN A 1 375 ? 6.812 10.617 -25.453 1 91.56 375 ASN A C 1
ATOM 3111 O O . ASN A 1 375 ? 7.855 11.164 -25.078 1 91.56 375 ASN A O 1
ATOM 3115 N N . ASP A 1 376 ? 5.777 11.273 -25.797 1 89.94 376 ASP A N 1
ATOM 3116 C CA . ASP A 1 376 ? 5.742 12.734 -25.703 1 89.94 376 ASP A CA 1
ATOM 3117 C C . ASP A 1 376 ? 5.871 13.188 -24.25 1 89.94 376 ASP A C 1
ATOM 3119 O O . ASP A 1 376 ? 6.605 14.133 -23.953 1 89.94 376 ASP A O 1
ATOM 3123 N N . VAL A 1 377 ? 5.156 12.516 -23.453 1 84.56 377 VAL A N 1
ATOM 3124 C CA . VAL A 1 377 ? 5.184 12.859 -22.031 1 84.56 377 VAL A CA 1
ATOM 3125 C C . VAL A 1 377 ? 6.586 12.633 -21.469 1 84.56 377 VAL A C 1
ATOM 3127 O O . VAL A 1 377 ? 7.102 13.469 -20.719 1 84.56 377 VAL A O 1
ATOM 3130 N N . ILE A 1 378 ? 7.18 11.531 -21.828 1 89.38 378 ILE A N 1
ATOM 3131 C CA . ILE A 1 378 ? 8.492 11.18 -21.297 1 89.38 378 ILE A CA 1
ATOM 3132 C C . ILE A 1 378 ? 9.531 12.18 -21.781 1 89.38 378 ILE A C 1
ATOM 3134 O O . ILE A 1 378 ? 10.43 12.578 -21.031 1 89.38 378 ILE A O 1
ATOM 3138 N N . LYS A 1 379 ? 9.445 12.57 -23.031 1 88.25 379 LYS A N 1
ATOM 3139 C CA . LYS A 1 379 ? 10.352 13.586 -23.562 1 88.25 379 LYS A CA 1
ATOM 3140 C C . LYS A 1 379 ? 10.289 14.867 -22.719 1 88.25 379 LYS A C 1
ATOM 3142 O O . LYS A 1 379 ? 11.32 15.469 -22.422 1 88.25 379 LYS A O 1
ATOM 3147 N N . ARG A 1 380 ? 9.188 15.266 -22.312 1 82.31 380 ARG A N 1
ATOM 3148 C CA . ARG A 1 380 ? 9.008 16.469 -21.5 1 82.31 380 ARG A CA 1
ATOM 3149 C C . ARG A 1 380 ? 9.609 16.281 -20.109 1 82.31 380 ARG A C 1
ATOM 3151 O O . ARG A 1 380 ? 10.227 17.203 -19.578 1 82.31 380 ARG A O 1
ATOM 3158 N N . VAL A 1 381 ? 9.375 15.117 -19.594 1 80.88 381 VAL A N 1
ATOM 3159 C CA . VAL A 1 381 ? 9.891 14.812 -18.25 1 80.88 381 VAL A CA 1
ATOM 3160 C C . VAL A 1 381 ? 11.414 14.867 -18.266 1 80.88 381 VAL A C 1
ATOM 3162 O O . VAL A 1 381 ? 12.031 15.422 -17.344 1 80.88 381 VAL A O 1
ATOM 3165 N N . ILE A 1 382 ? 11.992 14.359 -19.281 1 84 382 ILE A N 1
ATOM 3166 C CA . ILE A 1 382 ? 13.453 14.32 -19.406 1 84 382 ILE A CA 1
ATOM 3167 C C . ILE A 1 382 ? 13.984 15.742 -19.594 1 84 382 ILE A C 1
ATOM 3169 O O . ILE A 1 382 ? 14.984 16.125 -18.984 1 84 382 ILE A O 1
ATOM 3173 N N . GLU A 1 383 ? 13.336 16.516 -20.406 1 80.06 383 GLU A N 1
ATOM 3174 C CA . GLU A 1 383 ? 13.742 17.906 -20.656 1 80.06 383 GLU A CA 1
ATOM 3175 C C . GLU A 1 383 ? 13.664 18.75 -19.375 1 80.06 383 GLU A C 1
ATOM 3177 O O . GLU A 1 383 ? 14.531 19.578 -19.125 1 80.06 383 GLU A O 1
ATOM 3182 N N . GLU A 1 384 ? 12.727 18.484 -18.625 1 73.88 384 GLU A N 1
ATOM 3183 C CA . GLU A 1 384 ? 12.531 19.219 -17.391 1 73.88 384 GLU A CA 1
ATOM 3184 C C . GLU A 1 384 ? 13.617 18.875 -16.375 1 73.88 384 GLU A C 1
ATOM 3186 O O . GLU A 1 384 ? 14.031 19.734 -15.586 1 73.88 384 GLU A O 1
ATOM 3191 N N . ARG A 1 385 ? 14 17.703 -16.328 1 74.81 385 ARG A N 1
ATOM 3192 C CA . ARG A 1 385 ? 15.047 17.281 -15.406 1 74.81 385 ARG A CA 1
ATOM 3193 C C . ARG A 1 385 ? 16.391 17.875 -15.789 1 74.81 385 ARG A C 1
ATOM 3195 O O . ARG A 1 385 ? 17.188 18.25 -14.922 1 74.81 385 ARG A O 1
ATOM 3202 N N . ASP A 1 386 ? 16.609 17.969 -17.047 1 69 386 ASP A N 1
ATOM 3203 C CA . ASP A 1 386 ? 17.875 18.5 -17.547 1 69 386 ASP A CA 1
ATOM 3204 C C . ASP A 1 386 ? 17.969 20.016 -17.297 1 69 386 ASP A C 1
ATOM 3206 O O . ASP A 1 386 ? 19.062 20.562 -17.234 1 69 386 ASP A O 1
ATOM 3210 N N . GLU A 1 387 ? 16.828 20.609 -17.078 1 59.38 387 GLU A N 1
ATOM 3211 C CA . GLU A 1 387 ? 16.797 22.047 -16.812 1 59.38 387 GLU A CA 1
ATOM 3212 C C . GLU A 1 387 ? 17.047 22.344 -15.336 1 59.38 387 GLU A C 1
ATOM 3214 O O . GLU A 1 387 ? 17.359 23.484 -14.969 1 59.38 387 GLU A O 1
ATOM 3219 N N . LEU A 1 388 ? 16.891 21.391 -14.422 1 51.25 388 LEU A N 1
ATOM 3220 C CA . LEU A 1 388 ? 17.125 21.578 -12.992 1 51.25 388 LEU A CA 1
ATOM 3221 C C . LEU A 1 388 ? 18.578 21.344 -12.641 1 51.25 388 LEU A C 1
ATOM 3223 O O . LEU A 1 388 ? 19.141 22.031 -11.773 1 51.25 388 LEU A O 1
ATOM 3227 N N . MET B 1 1 ? 40.656 28.234 21.234 1 24.56 1 MET B N 1
ATOM 3228 C CA . MET B 1 1 ? 39.25 28.016 20.875 1 24.56 1 MET B CA 1
ATOM 3229 C C . MET B 1 1 ? 39.125 26.969 19.766 1 24.56 1 MET B C 1
ATOM 3231 O O . MET B 1 1 ? 38.125 26.906 19.078 1 24.56 1 MET B O 1
ATOM 3235 N N . LYS B 1 2 ? 40.281 26.391 19.312 1 38.91 2 LYS B N 1
ATOM 3236 C CA . LYS B 1 2 ? 40.5 25.406 18.25 1 38.91 2 LYS B CA 1
ATOM 3237 C C . LYS B 1 2 ? 39.844 24.078 18.578 1 38.91 2 LYS B C 1
ATOM 3239 O O . LYS B 1 2 ? 39.906 23.141 17.766 1 38.91 2 LYS B O 1
ATOM 3244 N N . ASP B 1 3 ? 39.656 23.688 19.703 1 41.31 3 ASP B N 1
ATOM 3245 C CA . ASP B 1 3 ? 39.375 22.359 20.219 1 41.31 3 ASP B CA 1
ATOM 3246 C C . ASP B 1 3 ? 37.906 22 20.094 1 41.31 3 ASP B C 1
ATOM 3248 O O . ASP B 1 3 ? 37.5 20.875 20.406 1 41.31 3 ASP B O 1
ATOM 3252 N N . GLY B 1 4 ? 36.906 22.891 19.938 1 42.62 4 GLY B N 1
ATOM 3253 C CA . GLY B 1 4 ? 35.5 22.625 19.875 1 42.62 4 GLY B CA 1
ATOM 3254 C C . GLY B 1 4 ? 35.062 21.984 18.562 1 42.62 4 GLY B C 1
ATOM 3255 O O . GLY B 1 4 ? 33.938 21.562 18.406 1 42.62 4 GLY B O 1
ATOM 3256 N N . SER B 1 5 ? 35.625 22.297 17.438 1 48.62 5 SER B N 1
ATOM 3257 C CA . SER B 1 5 ? 35.375 21.812 16.094 1 48.62 5 SER B CA 1
ATOM 3258 C C . SER B 1 5 ? 35.656 20.312 15.984 1 48.62 5 SER B C 1
ATOM 3260 O O . SER B 1 5 ? 34.938 19.594 15.289 1 48.62 5 SER B O 1
ATOM 3262 N N . SER B 1 6 ? 36.562 19.875 16.766 1 53.66 6 SER B N 1
ATOM 3263 C CA . SER B 1 6 ? 37.031 18.484 16.719 1 53.66 6 SER B CA 1
ATOM 3264 C C . SER B 1 6 ? 35.969 17.547 17.281 1 53.66 6 SER B C 1
ATOM 3266 O O . SER B 1 6 ? 35.719 16.469 16.734 1 53.66 6 SER B O 1
ATOM 3268 N N . GLY B 1 7 ? 35.25 17.953 18.219 1 46.84 7 GLY B N 1
ATOM 3269 C CA . GLY B 1 7 ? 34.25 17.125 18.859 1 46.84 7 GLY B CA 1
ATOM 3270 C C . GLY B 1 7 ? 32.969 16.984 18.047 1 46.84 7 GLY B C 1
ATOM 3271 O O . GLY B 1 7 ? 32.406 15.906 17.984 1 46.84 7 GLY B O 1
ATOM 3272 N N . LYS B 1 8 ? 32.625 18.109 17.516 1 54.69 8 LYS B N 1
ATOM 3273 C CA . LYS B 1 8 ? 31.453 18.109 16.641 1 54.69 8 LYS B CA 1
ATOM 3274 C C . LYS B 1 8 ? 31.672 17.234 15.422 1 54.69 8 LYS B C 1
ATOM 3276 O O . LYS B 1 8 ? 30.766 16.5 14.992 1 54.69 8 LYS B O 1
ATOM 3281 N N . ASP B 1 9 ? 32.844 17.359 14.945 1 56.47 9 ASP B N 1
ATOM 3282 C CA . ASP B 1 9 ? 33.219 16.531 13.797 1 56.47 9 ASP B CA 1
ATOM 3283 C C . ASP B 1 9 ? 33.219 15.039 14.164 1 56.47 9 ASP B C 1
ATOM 3285 O O . ASP B 1 9 ? 32.781 14.203 13.367 1 56.47 9 ASP B O 1
ATOM 3289 N N . LEU B 1 10 ? 33.625 14.75 15.422 1 54.56 10 LEU B N 1
ATOM 3290 C CA . LEU B 1 10 ? 33.625 13.367 15.898 1 54.56 10 LEU B CA 1
ATOM 3291 C C . LEU B 1 10 ? 32.219 12.859 16.078 1 54.56 10 LEU B C 1
ATOM 3293 O O . LEU B 1 10 ? 31.906 11.719 15.719 1 54.56 10 LEU B O 1
ATOM 3297 N N . LEU B 1 11 ? 31.391 13.625 16.625 1 55.97 11 LEU B N 1
ATOM 3298 C CA . LEU B 1 11 ? 29.984 13.258 16.812 1 55.97 11 LEU B CA 1
ATOM 3299 C C . LEU B 1 11 ? 29.297 13.055 15.461 1 55.97 11 LEU B C 1
ATOM 3301 O O . LEU B 1 11 ? 28.5 12.125 15.305 1 55.97 11 LEU B O 1
ATOM 3305 N N . ALA B 1 12 ? 29.688 13.938 14.625 1 57.03 12 ALA B N 1
ATOM 3306 C CA . ALA B 1 12 ? 29.156 13.797 13.273 1 57.03 12 ALA B CA 1
ATOM 3307 C C . ALA B 1 12 ? 29.625 12.5 12.633 1 57.03 12 ALA B C 1
ATOM 3309 O O . ALA B 1 12 ? 28.844 11.805 11.977 1 57.03 12 ALA B O 1
ATOM 3310 N N . ARG B 1 13 ? 30.844 12.117 12.781 1 58.34 13 ARG B N 1
ATOM 3311 C CA . ARG B 1 13 ? 31.375 10.898 12.195 1 58.34 13 ARG B CA 1
ATOM 3312 C C . ARG B 1 13 ? 30.719 9.664 12.797 1 58.34 13 ARG B C 1
ATOM 3314 O O . ARG B 1 13 ? 30.406 8.703 12.086 1 58.34 13 ARG B O 1
ATOM 3321 N N . GLN B 1 14 ? 30.547 9.727 14.094 1 57.81 14 GLN B N 1
ATOM 3322 C CA . GLN B 1 14 ? 29.875 8.617 14.766 1 57.81 14 GLN B CA 1
ATOM 3323 C C . GLN B 1 14 ? 28.422 8.492 14.289 1 57.81 14 GLN B C 1
ATOM 3325 O O . GLN B 1 14 ? 27.922 7.383 14.109 1 57.81 14 GLN B O 1
ATOM 3330 N N . SER B 1 15 ? 27.938 9.625 14.047 1 61.25 15 SER B N 1
ATOM 3331 C CA . SER B 1 15 ? 26.547 9.656 13.578 1 61.25 15 SER B CA 1
ATOM 3332 C C . SER B 1 15 ? 26.438 9.086 12.164 1 61.25 15 SER B C 1
ATOM 3334 O O . SER B 1 15 ? 25.531 8.305 11.875 1 61.25 15 SER B O 1
ATOM 3336 N N . ILE B 1 16 ? 27.391 9.492 11.391 1 63.06 16 ILE B N 1
ATOM 3337 C CA . ILE B 1 16 ? 27.391 9.008 10.016 1 63.06 16 ILE B CA 1
ATOM 3338 C C . ILE B 1 16 ? 27.641 7.5 10 1 63.06 16 ILE B C 1
ATOM 3340 O O . ILE B 1 16 ? 27 6.766 9.242 1 63.06 16 ILE B O 1
ATOM 3344 N N . THR B 1 17 ? 28.562 7.078 10.828 1 66.94 17 THR B N 1
ATOM 3345 C CA . THR B 1 17 ? 28.844 5.648 10.922 1 66.94 17 THR B CA 1
ATOM 3346 C C . THR B 1 17 ? 27.594 4.887 11.391 1 66.94 17 THR B C 1
ATOM 3348 O O . THR B 1 17 ? 27.297 3.811 10.867 1 66.94 17 THR B O 1
ATOM 3351 N N . SER B 1 18 ? 26.938 5.512 12.383 1 66.12 18 SER B N 1
ATOM 3352 C CA . SER B 1 18 ? 25.703 4.895 12.883 1 66.12 18 SER B CA 1
ATOM 3353 C C . SER B 1 18 ? 24.641 4.809 11.789 1 66.12 18 SER B C 1
ATOM 3355 O O . SER B 1 18 ? 23.953 3.795 11.664 1 66.12 18 SER B O 1
ATOM 3357 N N . LEU B 1 19 ? 24.578 5.844 11.086 1 70.19 19 LEU B N 1
ATOM 3358 C CA . LEU B 1 19 ? 23.641 5.836 9.969 1 70.19 19 LEU B CA 1
ATOM 3359 C C . LEU B 1 19 ? 24.016 4.77 8.945 1 70.19 19 LEU B C 1
ATOM 3361 O O . LEU B 1 19 ? 23.156 4.055 8.445 1 70.19 19 LEU B O 1
ATOM 3365 N N . GLN B 1 20 ? 25.266 4.758 8.664 1 69.19 20 GLN B N 1
ATOM 3366 C CA . GLN B 1 20 ? 25.719 3.785 7.676 1 69.19 20 GLN B CA 1
ATOM 3367 C C . GLN B 1 20 ? 25.422 2.359 8.133 1 69.19 20 GLN B C 1
ATOM 3369 O O . GLN B 1 20 ? 25.031 1.514 7.32 1 69.19 20 GLN B O 1
ATOM 3374 N N . GLN B 1 21 ? 25.609 2.18 9.398 1 68.62 21 GLN B N 1
ATOM 3375 C CA . GLN B 1 21 ? 25.312 0.857 9.938 1 68.62 21 GLN B CA 1
ATOM 3376 C C . GLN B 1 21 ? 23.828 0.539 9.844 1 68.62 21 GLN B C 1
ATOM 3378 O O . GLN B 1 21 ? 23.438 -0.579 9.492 1 68.62 21 GLN B O 1
ATOM 3383 N N . ARG B 1 22 ? 23.125 1.502 10.117 1 70.56 22 ARG B N 1
ATOM 3384 C CA . ARG B 1 22 ? 21.672 1.305 10.039 1 70.56 22 ARG B CA 1
ATOM 3385 C C . ARG B 1 22 ? 21.219 1.198 8.586 1 70.56 22 ARG B C 1
ATOM 3387 O O . ARG B 1 22 ? 20.328 0.414 8.273 1 70.56 22 ARG B O 1
ATOM 3394 N N . TYR B 1 23 ? 21.828 1.992 7.871 1 70.12 23 TYR B N 1
ATOM 3395 C CA . TYR B 1 23 ? 21.516 1.988 6.449 1 70.12 23 TYR B CA 1
ATOM 3396 C C . TYR B 1 23 ? 21.875 0.647 5.816 1 70.12 23 TYR B C 1
ATOM 3398 O O . TYR B 1 23 ? 21.094 0.109 5.016 1 70.12 23 TYR B O 1
ATOM 3406 N N . ALA B 1 24 ? 22.953 0.192 6.188 1 69.06 24 ALA B N 1
ATOM 3407 C CA . ALA B 1 24 ? 23.453 -1.043 5.59 1 69.06 24 ALA B CA 1
ATOM 3408 C C . ALA B 1 24 ? 22.938 -2.266 6.34 1 69.06 24 ALA B C 1
ATOM 3410 O O . ALA B 1 24 ? 22.969 -3.385 5.824 1 69.06 24 ALA B O 1
ATOM 3411 N N . GLY B 1 25 ? 22.438 -2.002 7.527 1 67 25 GLY B N 1
ATOM 3412 C CA . GLY B 1 25 ? 22.078 -3.121 8.383 1 67 25 GLY B CA 1
ATOM 3413 C C . GLY B 1 25 ? 20.812 -3.83 7.941 1 67 25 GLY B C 1
ATOM 3414 O O . GLY B 1 25 ? 20.031 -3.287 7.16 1 67 25 GLY B O 1
ATOM 3415 N N . LYS B 1 26 ? 20.797 -5.164 8.297 1 75.38 26 LYS B N 1
ATOM 3416 C CA . LYS B 1 26 ? 19.641 -6.02 8.062 1 75.38 26 LYS B CA 1
ATOM 3417 C C . LYS B 1 26 ? 18.75 -6.09 9.297 1 75.38 26 LYS B C 1
ATOM 3419 O O . LYS B 1 26 ? 18.828 -7.035 10.086 1 75.38 26 LYS B O 1
ATOM 3424 N N . GLN B 1 27 ? 17.922 -5.078 9.438 1 80.31 27 GLN B N 1
ATOM 3425 C CA . GLN B 1 27 ? 16.984 -5.039 10.562 1 80.31 27 GLN B CA 1
ATOM 3426 C C . GLN B 1 27 ? 15.82 -5.992 10.344 1 80.31 27 GLN B C 1
ATOM 3428 O O . GLN B 1 27 ? 15.523 -6.375 9.211 1 80.31 27 GLN B O 1
ATOM 3433 N N . ILE B 1 28 ? 15.328 -6.449 11.492 1 84 28 ILE B N 1
ATOM 3434 C CA . ILE B 1 28 ? 14.25 -7.426 11.383 1 84 28 ILE B CA 1
ATOM 3435 C C . ILE B 1 28 ? 13.008 -6.906 12.094 1 84 28 ILE B C 1
ATOM 3437 O O . ILE B 1 28 ? 13.102 -6.07 13 1 84 28 ILE B O 1
ATOM 3441 N N . VAL B 1 29 ? 11.938 -7.34 11.656 1 85.94 29 VAL B N 1
ATOM 3442 C CA . VAL B 1 29 ? 10.625 -7.117 12.258 1 85.94 29 VAL B CA 1
ATOM 3443 C C . VAL B 1 29 ? 10.094 -8.422 12.836 1 85.94 29 VAL B C 1
ATOM 3445 O O . VAL B 1 29 ? 9.984 -9.43 12.125 1 85.94 29 VAL B O 1
ATOM 3448 N N . ASN B 1 30 ? 9.797 -8.383 14.125 1 86.88 30 ASN B N 1
ATOM 3449 C CA . ASN B 1 30 ? 9.297 -9.57 14.797 1 86.88 30 ASN B CA 1
ATOM 3450 C C . ASN B 1 30 ? 7.781 -9.516 14.984 1 86.88 30 ASN B C 1
ATOM 3452 O O . ASN B 1 30 ? 7.258 -8.562 15.555 1 86.88 30 ASN B O 1
ATOM 3456 N N . TRP B 1 31 ? 7.207 -10.508 14.406 1 84.38 31 TRP B N 1
ATOM 3457 C CA . TRP B 1 31 ? 5.77 -10.664 14.602 1 84.38 31 TRP B CA 1
ATOM 3458 C C . TRP B 1 31 ? 5.469 -11.445 15.875 1 84.38 31 TRP B C 1
ATOM 3460 O O . TRP B 1 31 ? 5.473 -12.68 15.867 1 84.38 31 TRP B O 1
ATOM 3470 N N . THR B 1 32 ? 5.266 -10.734 16.953 1 78.25 32 THR B N 1
ATOM 3471 C CA . THR B 1 32 ? 5.16 -11.359 18.266 1 78.25 32 THR B CA 1
ATOM 3472 C C . THR B 1 32 ? 3.725 -11.797 18.547 1 78.25 32 THR B C 1
ATOM 3474 O O . THR B 1 32 ? 2.779 -11.047 18.281 1 78.25 32 THR B O 1
ATOM 3477 N N . ASP B 1 33 ? 3.545 -13.016 19.188 1 64.38 33 ASP B N 1
ATOM 3478 C CA . ASP B 1 33 ? 2.309 -13.672 19.609 1 64.38 33 ASP B CA 1
ATOM 3479 C C . ASP B 1 33 ? 1.619 -14.344 18.422 1 64.38 33 ASP B C 1
ATOM 3481 O O . ASP B 1 33 ? 0.757 -15.211 18.609 1 64.38 33 ASP B O 1
ATOM 3485 N N . SER B 1 34 ? 1.876 -13.828 17.281 1 57.81 34 SER B N 1
ATOM 3486 C CA . SER B 1 34 ? 1.306 -14.562 16.172 1 57.81 34 SER B CA 1
ATOM 3487 C C . SER B 1 34 ? 2.131 -15.812 15.852 1 57.81 34 SER B C 1
ATOM 3489 O O . SER B 1 34 ? 1.612 -16.922 15.875 1 57.81 34 SER B O 1
ATOM 3491 N N . ALA B 1 35 ? 3.354 -15.648 15.453 1 63.5 35 ALA B N 1
ATOM 3492 C CA . ALA B 1 35 ? 4.074 -16.781 14.891 1 63.5 35 ALA B CA 1
ATOM 3493 C C . ALA B 1 35 ? 5.516 -16.812 15.391 1 63.5 35 ALA B C 1
ATOM 3495 O O . ALA B 1 35 ? 6.195 -17.844 15.273 1 63.5 35 ALA B O 1
ATOM 3496 N N . ASP B 1 36 ? 5.863 -15.859 16.328 1 67.88 36 ASP B N 1
ATOM 3497 C CA . ASP B 1 36 ? 7.273 -15.688 16.672 1 67.88 36 ASP B CA 1
ATOM 3498 C C . ASP B 1 36 ? 8.156 -15.789 15.422 1 67.88 36 ASP B C 1
ATOM 3500 O O . ASP B 1 36 ? 9.117 -16.562 15.406 1 67.88 36 ASP B O 1
ATOM 3504 N N . GLU B 1 37 ? 7.758 -15.141 14.43 1 81.69 37 GLU B N 1
ATOM 3505 C CA . GLU B 1 37 ? 8.492 -15.125 13.172 1 81.69 37 GLU B CA 1
ATOM 3506 C C . GLU B 1 37 ? 9.078 -13.742 12.883 1 81.69 37 GLU B C 1
ATOM 3508 O O . GLU B 1 37 ? 8.539 -12.734 13.336 1 81.69 37 GLU B O 1
ATOM 3513 N N . SER B 1 38 ? 10.133 -13.773 12.18 1 85.88 38 SER B N 1
ATOM 3514 C CA . SER B 1 38 ? 10.805 -12.531 11.812 1 85.88 38 SER B CA 1
ATOM 3515 C C . SER B 1 38 ? 10.789 -12.32 10.297 1 85.88 38 SER B C 1
ATOM 3517 O O . SER B 1 38 ? 10.852 -13.281 9.531 1 85.88 38 SER B O 1
ATOM 3519 N N . THR B 1 39 ? 10.539 -11.148 9.961 1 87.31 39 THR B N 1
ATOM 3520 C CA . THR B 1 39 ? 10.648 -10.703 8.578 1 87.31 39 THR B CA 1
ATOM 3521 C C . THR B 1 39 ? 11.648 -9.562 8.445 1 87.31 39 THR B C 1
ATOM 3523 O O . THR B 1 39 ? 11.828 -8.773 9.383 1 87.31 39 THR B O 1
ATOM 3526 N N . SER B 1 40 ? 12.312 -9.508 7.328 1 87.62 40 SER B N 1
ATOM 3527 C CA . SER B 1 40 ? 13.219 -8.391 7.094 1 87.62 40 SER B CA 1
ATOM 3528 C C . SER B 1 40 ? 12.477 -7.059 7.133 1 87.62 40 SER B C 1
ATOM 3530 O O . SER B 1 40 ? 11.367 -6.945 6.602 1 87.62 40 SER B O 1
ATOM 3532 N N . GLU B 1 41 ? 13.055 -6.039 7.801 1 86.88 41 GLU B N 1
ATOM 3533 C CA . GLU B 1 41 ? 12.469 -4.707 7.848 1 86.88 41 GLU B CA 1
ATOM 3534 C C . GLU B 1 41 ? 12.32 -4.117 6.449 1 86.88 41 GLU B C 1
ATOM 3536 O O . GLU B 1 41 ? 11.312 -3.48 6.141 1 86.88 41 GLU B O 1
ATOM 3541 N N . ASP B 1 42 ? 13.266 -4.383 5.625 1 86.06 42 ASP B N 1
ATOM 3542 C CA . ASP B 1 42 ? 13.242 -3.859 4.262 1 86.06 42 ASP B CA 1
ATOM 3543 C C . ASP B 1 42 ? 12.047 -4.406 3.484 1 86.06 42 ASP B C 1
ATOM 3545 O O . ASP B 1 42 ? 11.391 -3.67 2.744 1 86.06 42 ASP B O 1
ATOM 3549 N N . ILE B 1 43 ? 11.758 -5.656 3.646 1 88.56 43 ILE B N 1
ATOM 3550 C CA . ILE B 1 43 ? 10.625 -6.254 2.951 1 88.56 43 ILE B CA 1
ATOM 3551 C C . ILE B 1 43 ? 9.32 -5.641 3.463 1 88.56 43 ILE B C 1
ATOM 3553 O O . ILE B 1 43 ? 8.43 -5.316 2.676 1 88.56 43 ILE B O 1
ATOM 3557 N N . VAL B 1 44 ? 9.258 -5.473 4.773 1 91.12 44 VAL B N 1
ATOM 3558 C CA . VAL B 1 44 ? 8.055 -4.906 5.367 1 91.12 44 VAL B CA 1
ATOM 3559 C C . VAL B 1 44 ? 7.84 -3.484 4.852 1 91.12 44 VAL B C 1
ATOM 3561 O O . VAL B 1 44 ? 6.758 -3.154 4.355 1 91.12 44 VAL B O 1
ATOM 3564 N N . LEU B 1 45 ? 8.836 -2.725 4.887 1 91.19 45 LEU B N 1
ATOM 3565 C CA . LEU B 1 45 ? 8.703 -1.318 4.52 1 91.19 45 LEU B CA 1
ATOM 3566 C C . LEU B 1 45 ? 8.555 -1.159 3.012 1 91.19 45 LEU B C 1
ATOM 3568 O O . LEU B 1 45 ? 7.914 -0.216 2.543 1 91.19 45 LEU B O 1
ATOM 3572 N N . SER B 1 46 ? 9.094 -2.094 2.232 1 90.94 46 SER B N 1
ATOM 3573 C CA . SER B 1 46 ? 8.898 -2.07 0.786 1 90.94 46 SER B CA 1
ATOM 3574 C C . SER B 1 46 ? 7.426 -2.238 0.424 1 90.94 46 SER B C 1
ATOM 3576 O O . SER B 1 46 ? 6.949 -1.652 -0.55 1 90.94 46 SER B O 1
ATOM 3578 N N . LYS B 1 47 ? 6.77 -3.062 1.183 1 94.25 47 LYS B N 1
ATOM 3579 C CA . LYS B 1 47 ? 5.34 -3.232 0.939 1 94.25 47 LYS B CA 1
ATOM 3580 C C . LYS B 1 47 ? 4.539 -2.08 1.538 1 94.25 47 LYS B C 1
ATOM 3582 O O . LYS B 1 47 ? 3.562 -1.621 0.943 1 94.25 47 LYS B O 1
ATOM 3587 N N . VAL B 1 48 ? 4.957 -1.608 2.709 1 93.62 48 VAL B N 1
ATOM 3588 C CA . VAL B 1 48 ? 4.266 -0.521 3.391 1 93.62 48 VAL B CA 1
ATOM 3589 C C . VAL B 1 48 ? 4.227 0.712 2.49 1 93.62 48 VAL B C 1
ATOM 3591 O O . VAL B 1 48 ? 3.221 1.423 2.445 1 93.62 48 VAL B O 1
ATOM 3594 N N . PHE B 1 49 ? 5.234 0.97 1.731 1 94.19 49 PHE B N 1
ATOM 3595 C CA . PHE B 1 49 ? 5.312 2.16 0.895 1 94.19 49 PHE B CA 1
ATOM 3596 C C . PHE B 1 49 ? 5.473 1.782 -0.573 1 94.19 49 PHE B C 1
ATOM 3598 O O . PHE B 1 49 ? 6.219 2.432 -1.31 1 94.19 49 PHE B O 1
ATOM 3605 N N . ALA B 1 50 ? 4.805 0.768 -0.996 1 90.94 50 ALA B N 1
ATOM 3606 C CA . ALA B 1 50 ? 4.988 0.148 -2.305 1 90.94 50 ALA B CA 1
ATOM 3607 C C . ALA B 1 50 ? 4.492 1.063 -3.42 1 90.94 50 ALA B C 1
ATOM 3609 O O . ALA B 1 50 ? 4.898 0.919 -4.578 1 90.94 50 ALA B O 1
ATOM 3610 N N . GLU B 1 51 ? 3.676 2.025 -3.146 1 89.5 51 GLU B N 1
ATOM 3611 C CA . GLU B 1 51 ? 3.066 2.834 -4.199 1 89.5 51 GLU B CA 1
ATOM 3612 C C . GLU B 1 51 ? 3.898 4.078 -4.488 1 89.5 51 GLU B C 1
ATOM 3614 O O . GLU B 1 51 ? 3.65 4.785 -5.469 1 89.5 51 GLU B O 1
ATOM 3619 N N . ALA B 1 52 ? 4.832 4.34 -3.643 1 91.56 52 ALA B N 1
ATOM 3620 C CA . ALA B 1 52 ? 5.727 5.477 -3.848 1 91.56 52 ALA B CA 1
ATOM 3621 C C . ALA B 1 52 ? 6.805 5.145 -4.879 1 91.56 52 ALA B C 1
ATOM 3623 O O . ALA B 1 52 ? 6.969 3.986 -5.266 1 91.56 52 ALA B O 1
ATOM 3624 N N . MET B 1 53 ? 7.449 6.207 -5.359 1 89.44 53 MET B N 1
ATOM 3625 C CA . MET B 1 53 ? 8.656 5.973 -6.148 1 89.44 53 MET B CA 1
ATOM 3626 C C . MET B 1 53 ? 9.742 5.32 -5.297 1 89.44 53 MET B C 1
ATOM 3628 O O . MET B 1 53 ? 9.805 5.547 -4.09 1 89.44 53 MET B O 1
ATOM 3632 N N . GLY B 1 54 ? 10.523 4.453 -5.918 1 85.81 54 GLY B N 1
ATOM 3633 C CA . GLY B 1 54 ? 11.578 3.768 -5.18 1 85.81 54 GLY B CA 1
ATOM 3634 C C . GLY B 1 54 ? 12.75 3.373 -6.051 1 85.81 54 GLY B C 1
ATOM 3635 O O . GLY B 1 54 ? 12.727 3.578 -7.266 1 85.81 54 GLY B O 1
ATOM 3636 N N . PRO B 1 55 ? 13.766 2.875 -5.352 1 85.38 55 PRO B N 1
ATOM 3637 C CA . PRO B 1 55 ? 13.789 2.494 -3.938 1 85.38 55 PRO B CA 1
ATOM 3638 C C . PRO B 1 55 ? 14.078 3.674 -3.014 1 85.38 55 PRO B C 1
ATOM 3640 O O . PRO B 1 55 ? 14.891 4.535 -3.346 1 85.38 55 PRO B O 1
ATOM 3643 N N . SER B 1 56 ? 13.344 3.732 -1.916 1 90.19 56 SER B N 1
ATOM 3644 C CA . SER B 1 56 ? 13.617 4.645 -0.811 1 90.19 56 SER B CA 1
ATOM 3645 C C . SER B 1 56 ? 13.992 3.883 0.457 1 90.19 56 SER B C 1
ATOM 3647 O O . SER B 1 56 ? 13.375 2.863 0.776 1 90.19 56 SER B O 1
ATOM 3649 N N . LYS B 1 57 ? 15.062 4.238 1.058 1 90.94 57 LYS B N 1
ATOM 3650 C CA . LYS B 1 57 ? 15.414 3.662 2.354 1 90.94 57 LYS B CA 1
ATOM 3651 C C . LYS B 1 57 ? 14.773 4.445 3.494 1 90.94 57 LYS B C 1
ATOM 3653 O O . LYS B 1 57 ? 15.062 5.633 3.678 1 90.94 57 LYS B O 1
ATOM 3658 N N . VAL B 1 58 ? 13.898 3.781 4.203 1 92.81 58 VAL B N 1
ATOM 3659 C CA . VAL B 1 58 ? 13.273 4.387 5.375 1 92.81 58 VAL B CA 1
ATOM 3660 C C . VAL B 1 58 ? 13.938 3.863 6.645 1 92.81 58 VAL B C 1
ATOM 3662 O O . VAL B 1 58 ? 14.062 2.65 6.836 1 92.81 58 VAL B O 1
ATOM 3665 N N . ILE B 1 59 ? 14.43 4.715 7.477 1 91.62 59 ILE B N 1
ATOM 3666 C CA . ILE B 1 59 ? 15.016 4.367 8.773 1 91.62 59 ILE B CA 1
ATOM 3667 C C . ILE B 1 59 ? 14.156 4.941 9.898 1 91.62 59 ILE B C 1
ATOM 3669 O O . ILE B 1 59 ? 14.297 6.113 10.258 1 91.62 59 ILE B O 1
ATOM 3673 N N . PRO B 1 60 ? 13.305 4.098 10.438 1 92.81 60 PRO B N 1
ATOM 3674 C CA . PRO B 1 60 ? 12.438 4.586 11.516 1 92.81 60 PRO B CA 1
ATOM 3675 C C . PRO B 1 60 ? 13.211 4.891 12.797 1 92.81 60 PRO B C 1
ATOM 3677 O O . PRO B 1 60 ? 14.18 4.195 13.117 1 92.81 60 PRO B O 1
ATOM 3680 N N . TYR B 1 61 ? 12.758 5.945 13.516 1 92.38 61 TYR B N 1
ATOM 3681 C CA . TYR B 1 61 ? 13.297 6.305 14.828 1 92.38 61 TYR B CA 1
ATOM 3682 C C . TYR B 1 61 ? 14.812 6.457 14.773 1 92.38 61 TYR B C 1
ATOM 3684 O O . TYR B 1 61 ? 15.523 5.902 15.617 1 92.38 61 TYR B O 1
ATOM 3692 N N . TYR B 1 62 ? 15.219 7.082 13.703 1 91.31 62 TYR B N 1
ATOM 3693 C CA . TYR B 1 62 ? 16.641 7.418 13.68 1 91.31 62 TYR B CA 1
ATOM 3694 C C . TYR B 1 62 ? 17.047 8.141 14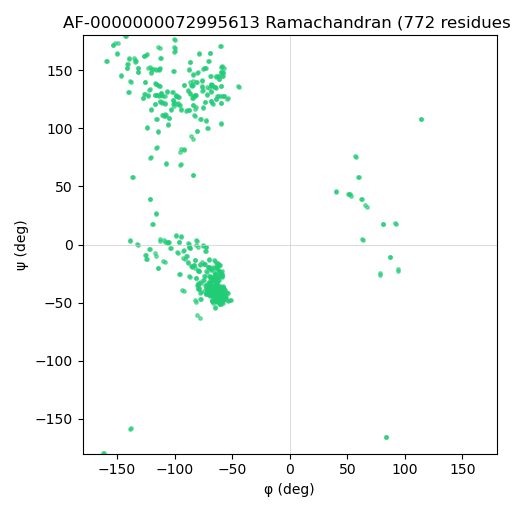.961 1 91.31 62 TYR B C 1
ATOM 3696 O O . TYR B 1 62 ? 18.109 7.863 15.523 1 91.31 62 TYR B O 1
ATOM 3704 N N . PHE B 1 63 ? 16.312 9.086 15.336 1 91.62 63 PHE B N 1
ATOM 3705 C CA . PHE B 1 63 ? 16.25 9.594 16.703 1 91.62 63 PHE B CA 1
ATOM 3706 C C . PHE B 1 63 ? 14.891 9.32 17.328 1 91.62 63 PHE B C 1
ATOM 3708 O O . PHE B 1 63 ? 13.859 9.602 16.719 1 91.62 63 PHE B O 1
ATOM 3715 N N . LYS B 1 64 ? 14.914 8.727 18.484 1 92.31 64 LYS B N 1
ATOM 3716 C CA . LYS B 1 64 ? 13.68 8.461 19.219 1 92.31 64 LYS B CA 1
ATOM 3717 C C . LYS B 1 64 ? 13.539 9.391 20.422 1 92.31 64 LYS B C 1
ATOM 3719 O O . LYS B 1 64 ? 14.477 9.57 21.188 1 92.31 64 LYS B O 1
ATOM 3724 N N . ALA B 1 65 ? 12.367 9.961 20.5 1 95.31 65 ALA B N 1
ATOM 3725 C CA . ALA B 1 65 ? 12.117 10.875 21.609 1 95.31 65 ALA B CA 1
ATOM 3726 C C . ALA B 1 65 ? 12.227 10.156 22.953 1 95.31 65 ALA B C 1
ATOM 3728 O O . ALA B 1 65 ? 11.789 9.008 23.094 1 95.31 65 ALA B O 1
ATOM 3729 N N . THR B 1 66 ? 12.719 10.812 24.016 1 94.19 66 THR B N 1
ATOM 3730 C CA . THR B 1 66 ? 12.984 10.195 25.312 1 94.19 66 THR B CA 1
ATOM 3731 C C . THR B 1 66 ? 11.812 10.398 26.25 1 94.19 66 THR B C 1
ATOM 3733 O O . THR B 1 66 ? 11.633 9.641 27.203 1 94.19 66 THR B O 1
ATOM 3736 N N . GLU B 1 67 ? 11.07 11.414 26.016 1 94.06 67 GLU B N 1
ATOM 3737 C CA . GLU B 1 67 ? 9.953 11.695 26.922 1 94.06 67 GLU B CA 1
ATOM 3738 C C . GLU B 1 67 ? 8.875 10.617 26.812 1 94.06 67 GLU B C 1
ATOM 3740 O O . GLU B 1 67 ? 8.586 10.117 25.719 1 94.06 67 GLU B O 1
ATOM 3745 N N . ARG B 1 68 ? 8.391 10.234 27.938 1 90.12 68 ARG B N 1
ATOM 3746 C CA . ARG B 1 68 ? 7.262 9.312 27.953 1 90.12 68 ARG B CA 1
ATOM 3747 C C . ARG B 1 68 ? 6.031 9.953 27.328 1 90.12 68 ARG B C 1
ATOM 3749 O O . ARG B 1 68 ? 5.699 11.102 27.625 1 90.12 68 ARG B O 1
ATOM 3756 N N . ILE B 1 69 ? 5.406 9.219 26.516 1 89.25 69 ILE B N 1
ATOM 3757 C CA . ILE B 1 69 ? 4.293 9.758 25.734 1 89.25 69 ILE B CA 1
ATOM 3758 C C . ILE B 1 69 ? 2.986 9.109 26.188 1 89.25 69 ILE B C 1
ATOM 3760 O O . ILE B 1 69 ? 2.9 7.883 26.281 1 89.25 69 ILE B O 1
ATOM 3764 N N . ASP B 1 70 ? 2.102 9.945 26.594 1 92.56 70 ASP B N 1
ATOM 3765 C CA . ASP B 1 70 ? 0.734 9.469 26.797 1 92.56 70 ASP B CA 1
ATOM 3766 C C . ASP B 1 70 ? 0.045 9.188 25.469 1 92.56 70 ASP B C 1
ATOM 3768 O O . ASP B 1 70 ? 0.016 10.047 24.578 1 92.56 70 ASP B O 1
ATOM 3772 N N . SER B 1 71 ? -0.56 8.008 25.328 1 92.06 71 SER B N 1
ATOM 3773 C CA . SER B 1 71 ? -1.166 7.586 24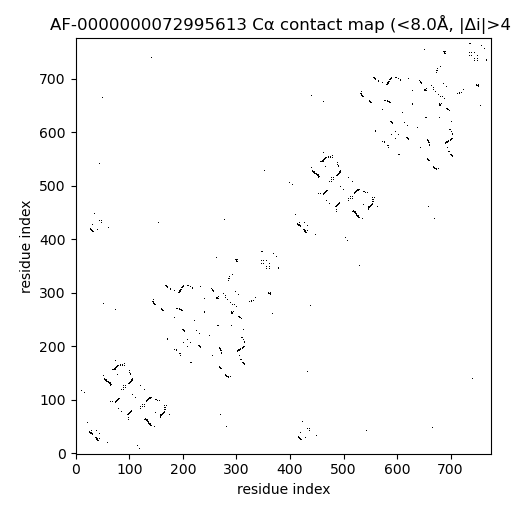.078 1 92.06 71 SER B CA 1
ATOM 3774 C C . SER B 1 71 ? -2.32 8.508 23.688 1 92.06 71 SER B C 1
ATOM 3776 O O . SER B 1 71 ? -2.723 8.547 22.516 1 92.06 71 SER B O 1
ATOM 3778 N N . GLU B 1 72 ? -2.836 9.305 24.609 1 92.62 72 GLU B N 1
ATOM 3779 C CA . GLU B 1 72 ? -3.973 10.18 24.344 1 92.62 72 GLU B CA 1
ATOM 3780 C C . GLU B 1 72 ? -3.512 11.562 23.906 1 92.62 72 GLU B C 1
ATOM 3782 O O . GLU B 1 72 ? -4.328 12.414 23.547 1 92.62 72 GLU B O 1
ATOM 3787 N N . GLU B 1 73 ? -2.188 11.758 23.953 1 95.44 73 GLU B N 1
ATOM 3788 C CA . GLU B 1 73 ? -1.649 13.016 23.438 1 95.44 73 GLU B CA 1
ATOM 3789 C C . GLU B 1 73 ? -1.766 13.102 21.922 1 95.44 73 GLU B C 1
ATOM 3791 O O . GLU B 1 73 ? -1.929 12.078 21.25 1 95.44 73 GLU B O 1
ATOM 3796 N N . ILE B 1 74 ? -1.745 14.312 21.438 1 97.69 74 ILE B N 1
ATOM 3797 C CA . ILE B 1 74 ? -1.796 14.531 20 1 97.69 74 ILE B CA 1
ATOM 3798 C C . ILE B 1 74 ? -0.379 14.672 19.453 1 97.69 74 ILE B C 1
ATOM 3800 O O . ILE B 1 74 ? 0.373 15.555 19.859 1 97.69 74 ILE B O 1
ATOM 3804 N N . THR B 1 75 ? 0.011 13.734 18.594 1 98.5 75 THR B N 1
ATOM 3805 C CA . THR B 1 75 ? 1.314 13.812 17.938 1 98.5 75 THR B CA 1
ATOM 3806 C C . THR B 1 75 ? 1.25 14.695 16.703 1 98.5 75 THR B C 1
ATOM 3808 O O . THR B 1 75 ? 0.352 14.547 15.867 1 98.5 75 THR B O 1
ATOM 3811 N N . MET B 1 76 ? 2.162 15.695 16.594 1 98.69 76 MET B N 1
ATOM 3812 C CA . MET B 1 76 ? 2.33 16.406 15.336 1 98.69 76 MET B CA 1
ATOM 3813 C C . MET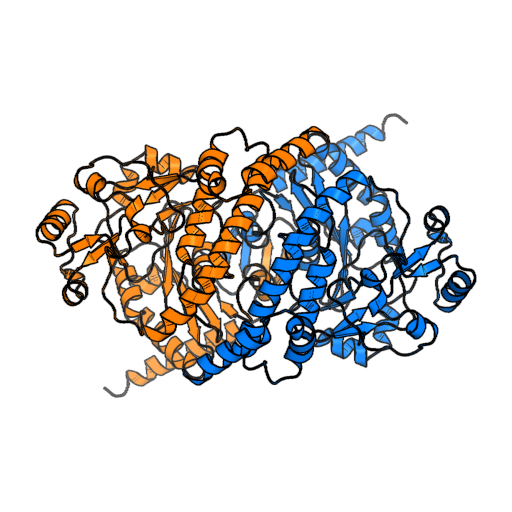 B 1 76 ? 3.043 15.523 14.312 1 98.69 76 MET B C 1
ATOM 3815 O O . MET B 1 76 ? 4.23 15.234 14.453 1 98.69 76 MET B O 1
ATOM 3819 N N . ALA B 1 77 ? 2.338 15.039 13.336 1 98.81 77 ALA B N 1
ATOM 3820 C CA . ALA B 1 77 ? 2.936 14.305 12.219 1 98.81 77 ALA B CA 1
ATOM 3821 C C . ALA B 1 77 ? 3.316 15.258 11.086 1 98.81 77 ALA B C 1
ATOM 3823 O O . ALA B 1 77 ? 2.449 15.875 10.477 1 98.81 77 ALA B O 1
ATOM 3824 N N . THR B 1 78 ? 4.605 15.359 10.82 1 98.69 78 THR B N 1
ATOM 3825 C CA . THR B 1 78 ? 5.035 16.391 9.875 1 98.69 78 THR B CA 1
ATOM 3826 C C . THR B 1 78 ? 6.125 15.844 8.953 1 98.69 78 THR B C 1
ATOM 3828 O O . THR B 1 78 ? 6.664 14.766 9.188 1 98.69 78 THR B O 1
ATOM 3831 N N . LEU B 1 79 ? 6.305 16.469 7.855 1 98.06 79 LEU B N 1
ATOM 3832 C CA . LEU B 1 79 ? 7.355 16.188 6.879 1 98.06 79 LEU B CA 1
ATOM 3833 C C . LEU B 1 79 ? 8.297 17.391 6.746 1 98.06 79 LEU B C 1
ATOM 3835 O O . LEU B 1 79 ? 7.855 18.531 6.805 1 98.06 79 LEU B O 1
ATOM 3839 N N . VAL B 1 80 ? 9.602 17.078 6.66 1 97 80 VAL B N 1
ATOM 3840 C CA . VAL B 1 80 ? 10.578 18.156 6.754 1 97 80 VAL B CA 1
ATOM 3841 C C . VAL B 1 80 ? 11.711 17.922 5.75 1 97 80 VAL B C 1
ATOM 3843 O O . VAL B 1 80 ? 12.203 16.812 5.617 1 97 80 VAL B O 1
ATOM 3846 N N . THR B 1 81 ? 12.016 18.922 5.016 1 94 81 THR B N 1
ATOM 3847 C CA . THR B 1 81 ? 13.211 18.938 4.184 1 94 81 THR B CA 1
ATOM 3848 C C . THR B 1 81 ? 14.336 19.719 4.859 1 94 81 THR B C 1
ATOM 3850 O O . THR B 1 81 ? 14.117 20.391 5.867 1 94 81 THR B O 1
ATOM 3853 N N . TYR B 1 82 ? 15.484 19.609 4.305 1 93.31 82 TYR B N 1
ATOM 3854 C CA . TYR B 1 82 ? 16.703 20.156 4.902 1 93.31 82 TYR B CA 1
ATOM 3855 C C . TYR B 1 82 ? 16.531 21.641 5.219 1 93.31 82 TYR B C 1
ATOM 3857 O O . TYR B 1 82 ? 16.906 22.094 6.305 1 93.31 82 TYR B O 1
ATOM 3865 N N . ASN B 1 83 ? 15.945 22.375 4.391 1 91.75 83 ASN B N 1
ATOM 3866 C CA . ASN B 1 83 ? 15.852 23.828 4.512 1 91.75 83 ASN B CA 1
ATOM 3867 C C . ASN B 1 83 ? 14.883 24.234 5.621 1 91.75 83 ASN B C 1
ATOM 3869 O O . ASN B 1 83 ? 14.773 25.422 5.953 1 91.75 83 ASN B O 1
ATOM 3873 N N . ARG B 1 84 ? 14.242 23.266 6.281 1 94.5 84 ARG B N 1
ATOM 3874 C CA . ARG B 1 84 ? 13.25 23.609 7.289 1 94.5 84 ARG B CA 1
ATOM 3875 C C . ARG B 1 84 ? 13.641 23.078 8.656 1 94.5 84 ARG B C 1
ATOM 3877 O O . ARG B 1 84 ? 12.797 22.969 9.555 1 94.5 84 ARG B O 1
ATOM 3884 N N . PHE B 1 85 ? 14.852 22.734 8.859 1 95.88 85 PHE B N 1
ATOM 3885 C CA . PHE B 1 85 ? 15.336 22.172 10.117 1 95.88 85 PHE B CA 1
ATOM 3886 C C . PHE B 1 85 ? 15.086 23.156 11.266 1 95.88 85 PHE B C 1
ATOM 3888 O O . PHE B 1 85 ? 14.641 22.75 12.344 1 95.88 85 PHE B O 1
ATOM 3895 N N . LYS B 1 86 ? 15.32 24.391 11.031 1 94.44 86 LYS B N 1
ATOM 3896 C CA . LYS B 1 86 ? 15.148 25.391 12.078 1 94.44 86 LYS B CA 1
ATOM 3897 C C . LYS B 1 86 ? 13.688 25.5 12.508 1 94.44 86 LYS B C 1
ATOM 3899 O O . LYS B 1 86 ? 13.391 25.734 13.68 1 94.44 86 LYS B O 1
ATOM 3904 N N . VAL B 1 87 ? 12.82 25.406 11.555 1 96.56 87 VAL B N 1
ATOM 3905 C CA . VAL B 1 87 ? 11.391 25.484 11.844 1 96.56 87 VAL B CA 1
ATOM 3906 C C . VAL B 1 87 ? 10.961 24.281 12.664 1 96.56 87 VAL B C 1
ATOM 3908 O O . VAL B 1 87 ? 10.148 24.391 13.578 1 96.56 87 VAL B O 1
ATOM 3911 N N . LEU B 1 88 ? 11.492 23.094 12.32 1 98 88 LEU B N 1
ATOM 3912 C CA . LEU B 1 88 ? 11.219 21.891 13.109 1 98 88 LEU B CA 1
ATOM 3913 C C . LEU B 1 88 ? 11.688 22.078 14.547 1 98 88 LEU B C 1
ATOM 3915 O O . LEU B 1 88 ? 10.984 21.703 15.484 1 98 88 LEU B O 1
ATOM 3919 N N . SER B 1 89 ? 12.875 22.594 14.695 1 97.88 89 SER B N 1
ATOM 3920 C CA . SER B 1 89 ? 13.422 22.859 16.016 1 97.88 89 SER B CA 1
ATOM 3921 C C . SER B 1 89 ? 12.508 23.766 16.828 1 97.88 89 SER B C 1
ATOM 3923 O O . SER B 1 89 ? 12.258 23.516 18.016 1 97.88 89 SER B O 1
ATOM 3925 N N . ARG B 1 90 ? 12.047 24.797 16.219 1 97.25 90 ARG B N 1
ATOM 3926 C CA . ARG B 1 90 ? 11.117 25.719 16.859 1 97.25 90 ARG B CA 1
ATOM 3927 C C . ARG B 1 90 ? 9.828 25.016 17.25 1 97.25 90 ARG B C 1
ATOM 3929 O O . ARG B 1 90 ? 9.281 25.266 18.328 1 97.25 90 ARG B O 1
ATOM 3936 N N . LEU B 1 91 ? 9.289 24.188 16.328 1 98.31 91 LEU B N 1
ATOM 3937 C CA . LEU B 1 91 ? 8.086 23.438 16.641 1 98.31 91 LEU B CA 1
ATOM 3938 C C . LEU B 1 91 ? 8.273 22.578 17.891 1 98.31 91 LEU B C 1
ATOM 3940 O O . LEU B 1 91 ? 7.387 22.516 18.734 1 98.31 91 LEU B O 1
ATOM 3944 N N . ALA B 1 92 ? 9.406 21.922 18 1 98.38 92 ALA B N 1
ATOM 3945 C CA . ALA B 1 92 ? 9.688 21.062 19.141 1 98.38 92 ALA B CA 1
ATOM 3946 C C . ALA B 1 92 ? 9.672 21.859 20.438 1 98.38 92 ALA B C 1
ATOM 3948 O O . ALA B 1 92 ? 9.062 21.438 21.438 1 98.38 92 ALA B O 1
ATOM 3949 N N . SER B 1 93 ? 10.297 23.031 20.422 1 98 93 SER B N 1
ATOM 3950 C CA . SER B 1 93 ? 10.43 23.859 21.625 1 98 93 SER B CA 1
ATOM 3951 C C . SER B 1 93 ? 9.117 24.531 21.984 1 98 93 SER B C 1
ATOM 3953 O O . SER B 1 93 ? 8.852 24.828 23.156 1 98 93 SER B O 1
ATOM 3955 N N . HIS B 1 94 ? 8.359 24.812 21.016 1 97.75 94 HIS B N 1
ATOM 3956 C CA . HIS B 1 94 ? 7.102 25.516 21.234 1 97.75 94 HIS B CA 1
ATOM 3957 C C . HIS B 1 94 ? 5.996 24.562 21.656 1 97.75 94 HIS B C 1
ATOM 3959 O O . HIS B 1 94 ? 5.258 24.844 22.609 1 97.75 94 HIS B O 1
ATOM 3965 N N . TYR B 1 95 ? 5.84 23.438 20.938 1 97.75 95 TYR B N 1
ATOM 3966 C CA . TYR B 1 95 ? 4.75 22.5 21.156 1 97.75 95 TYR B CA 1
ATOM 3967 C C . TYR B 1 95 ? 4.969 21.703 22.453 1 97.75 95 TYR B C 1
ATOM 3969 O O . TYR B 1 95 ? 4.027 21.469 23.203 1 97.75 95 TYR B O 1
ATOM 3977 N N . LYS B 1 96 ? 6.215 21.234 22.734 1 96.94 96 LYS B N 1
ATOM 3978 C CA . LYS B 1 96 ? 6.605 20.453 23.906 1 96.94 96 LYS B CA 1
ATOM 3979 C C . LYS B 1 96 ? 5.684 19.25 24.094 1 96.94 96 LYS B C 1
ATOM 3981 O O . LYS B 1 96 ? 5.172 19.031 25.203 1 96.94 96 LYS B O 1
ATOM 3986 N N . GLY B 1 97 ? 5.379 18.578 23.062 1 97.31 97 GLY B N 1
ATOM 3987 C CA . GLY B 1 97 ? 4.664 17.328 22.953 1 97.31 97 GLY B CA 1
ATOM 3988 C C . GLY B 1 97 ? 5.211 16.438 21.844 1 97.31 97 GLY B C 1
ATOM 3989 O O . GLY B 1 97 ? 6.203 16.781 21.203 1 97.31 97 GLY B O 1
ATOM 3990 N N . PRO B 1 98 ? 4.605 15.289 21.703 1 98.31 98 PRO B N 1
ATOM 3991 C CA . PRO B 1 98 ? 5.168 14.328 20.75 1 98.31 98 PRO B CA 1
ATOM 3992 C C . PRO B 1 98 ? 5.102 14.828 19.312 1 98.31 98 PRO B C 1
ATOM 3994 O O . PRO B 1 98 ? 4.074 15.367 18.891 1 98.31 98 PRO B O 1
ATOM 3997 N N . ILE B 1 99 ? 6.16 14.664 18.609 1 98.69 99 ILE B N 1
ATOM 3998 C CA . ILE B 1 99 ? 6.277 14.961 17.188 1 98.69 99 ILE B CA 1
ATOM 3999 C C . ILE B 1 99 ? 6.812 13.742 16.438 1 98.69 99 ILE B C 1
ATOM 4001 O O . ILE B 1 99 ? 7.754 13.094 16.906 1 98.69 99 ILE B O 1
ATOM 4005 N N . SER B 1 100 ? 6.172 13.297 15.445 1 98.62 100 SER B N 1
ATOM 4006 C CA . SER B 1 100 ? 6.656 12.312 14.484 1 98.62 100 SER B CA 1
ATOM 4007 C C . SER B 1 100 ? 7.027 12.969 13.156 1 98.62 100 SER B C 1
ATOM 4009 O O . SER B 1 100 ? 6.148 13.367 12.391 1 98.62 100 SER B O 1
ATOM 4011 N N . ALA B 1 101 ? 8.336 13.039 12.867 1 98.75 101 ALA B N 1
ATOM 4012 C CA . ALA B 1 101 ? 8.797 13.805 11.719 1 98.75 101 ALA B CA 1
ATOM 4013 C C . ALA B 1 101 ? 9.469 12.906 10.688 1 98.75 101 ALA B C 1
ATOM 4015 O O . ALA B 1 101 ? 10.414 12.18 11 1 98.75 101 ALA B O 1
ATOM 4016 N N . ALA B 1 102 ? 8.969 12.883 9.5 1 98.56 102 ALA B N 1
ATOM 4017 C CA . ALA B 1 102 ? 9.672 12.297 8.359 1 98.56 102 ALA B CA 1
ATOM 4018 C C . ALA B 1 102 ? 10.641 13.297 7.746 1 98.56 102 ALA B C 1
ATOM 4020 O O . ALA B 1 102 ? 10.234 14.352 7.262 1 98.56 102 ALA B O 1
ATOM 4021 N N . ILE B 1 103 ? 11.914 12.945 7.734 1 97.69 103 ILE B N 1
ATOM 4022 C CA . ILE B 1 103 ? 12.945 13.82 7.188 1 97.69 103 ILE B CA 1
ATOM 4023 C C . ILE B 1 103 ? 13.461 13.25 5.867 1 97.69 103 ILE B C 1
ATOM 4025 O O . ILE B 1 103 ? 13.945 12.117 5.824 1 97.69 103 ILE B O 1
ATOM 4029 N N . HIS B 1 104 ? 13.336 14 4.879 1 96.75 104 HIS B N 1
ATOM 4030 C CA . HIS B 1 104 ? 13.906 13.586 3.604 1 96.75 104 HIS B CA 1
ATOM 4031 C C . HIS B 1 104 ? 15.398 13.906 3.535 1 96.75 104 HIS B C 1
ATOM 4033 O O . HIS B 1 104 ? 15.805 15.031 3.838 1 96.75 104 HIS B O 1
ATOM 4039 N N . VAL B 1 105 ? 16.188 12.961 3.199 1 94.19 105 VAL B N 1
ATOM 4040 C CA . VAL B 1 105 ? 17.609 13.109 2.957 1 94.19 105 VAL B CA 1
ATOM 4041 C C . VAL B 1 105 ? 17.953 12.68 1.53 1 94.19 105 VAL B C 1
ATOM 4043 O O . VAL B 1 105 ? 17.734 11.523 1.157 1 94.19 105 VAL B O 1
ATOM 4046 N N . ASN B 1 106 ? 18.406 13.641 0.772 1 91.12 106 ASN B N 1
ATOM 4047 C CA . ASN B 1 106 ? 18.828 13.297 -0.583 1 91.12 106 ASN B CA 1
ATOM 4048 C C . ASN B 1 106 ? 20 12.32 -0.577 1 91.12 106 ASN B C 1
ATOM 4050 O O . ASN B 1 106 ? 21.031 12.578 0.062 1 91.12 106 ASN B O 1
ATOM 4054 N N . ASP B 1 107 ? 19.859 11.258 -1.294 1 88.56 107 ASP B N 1
ATOM 4055 C CA . ASP B 1 107 ? 20.922 10.25 -1.353 1 88.56 107 ASP B CA 1
ATOM 4056 C C . ASP B 1 107 ? 21.984 10.625 -2.383 1 88.56 107 ASP B C 1
ATOM 4058 O O . ASP B 1 107 ? 22.188 9.906 -3.357 1 88.56 107 ASP B O 1
ATOM 4062 N N . ASP B 1 108 ? 22.578 11.688 -2.223 1 88.75 108 ASP B N 1
ATOM 4063 C CA . ASP B 1 108 ? 23.641 12.195 -3.076 1 88.75 108 ASP B CA 1
ATOM 4064 C C . ASP B 1 108 ? 24.75 12.82 -2.244 1 88.75 108 ASP B C 1
ATOM 4066 O O . ASP B 1 108 ? 24.969 12.445 -1.092 1 88.75 108 ASP B O 1
ATOM 4070 N N . HIS B 1 109 ? 25.547 13.68 -2.852 1 89.44 109 HIS B N 1
ATOM 4071 C CA . HIS B 1 109 ? 26.734 14.234 -2.225 1 89.44 109 HIS B CA 1
ATOM 4072 C C . HIS B 1 109 ? 26.375 15.109 -1.027 1 89.44 109 HIS B C 1
ATOM 4074 O O . HIS B 1 109 ? 27.234 15.391 -0.18 1 89.44 109 HIS B O 1
ATOM 4080 N N . THR B 1 110 ? 25.109 15.5 -0.879 1 91.06 110 THR B N 1
ATOM 4081 C CA . THR B 1 110 ? 24.703 16.375 0.208 1 91.06 110 THR B CA 1
ATOM 4082 C C . THR B 1 110 ? 24.312 15.578 1.443 1 91.06 110 THR B C 1
ATOM 4084 O O . THR B 1 110 ? 24.109 16.141 2.52 1 91.06 110 THR B O 1
ATOM 4087 N N . LYS B 1 111 ? 24.203 14.305 1.29 1 90.5 111 LYS B N 1
ATOM 4088 C CA . LYS B 1 111 ? 23.688 13.422 2.334 1 90.5 111 LYS B CA 1
ATOM 4089 C C . LYS B 1 111 ? 24.469 13.602 3.635 1 90.5 111 LYS B C 1
ATOM 4091 O O . LYS B 1 111 ? 23.875 13.773 4.699 1 90.5 111 LYS B O 1
ATOM 4096 N N . GLU B 1 112 ? 25.797 13.609 3.568 1 88.5 112 GLU B N 1
ATOM 4097 C CA . GLU B 1 112 ? 26.641 13.719 4.754 1 88.5 112 GLU B CA 1
ATOM 4098 C C . GLU B 1 112 ? 26.422 15.055 5.457 1 88.5 112 GLU B C 1
ATOM 4100 O O . GLU B 1 112 ? 26.375 15.117 6.688 1 88.5 112 GLU B O 1
ATOM 4105 N N . HIS B 1 113 ? 26.344 16.047 4.672 1 92.75 113 HIS B N 1
ATOM 4106 C CA . HIS B 1 113 ? 26.125 17.375 5.219 1 92.75 113 HIS B CA 1
ATOM 4107 C C . HIS B 1 113 ? 24.781 17.469 5.926 1 92.75 113 HIS B C 1
ATOM 4109 O O . HIS B 1 113 ? 24.672 18.047 7.012 1 92.75 113 HIS B O 1
ATOM 4115 N N . ILE B 1 114 ? 23.75 16.922 5.324 1 93.44 114 ILE B N 1
ATOM 4116 C CA . ILE B 1 114 ? 22.406 16.953 5.887 1 93.44 114 ILE B CA 1
ATOM 4117 C C . ILE B 1 114 ? 22.406 16.203 7.223 1 93.44 114 ILE B C 1
ATOM 4119 O O . ILE B 1 114 ? 21.844 16.703 8.211 1 93.44 114 ILE B O 1
ATOM 4123 N N . ILE B 1 115 ? 23.031 15.102 7.277 1 92 115 ILE B N 1
ATOM 4124 C CA . ILE B 1 115 ? 23.047 14.273 8.477 1 92 115 ILE B CA 1
ATOM 4125 C C . ILE B 1 115 ? 23.828 14.992 9.578 1 92 115 ILE B C 1
ATOM 4127 O O . ILE B 1 115 ? 23.422 14.984 10.742 1 92 115 ILE B O 1
ATOM 4131 N N . LYS B 1 116 ? 24.938 15.555 9.227 1 91.25 116 LYS B N 1
ATOM 4132 C CA . LYS B 1 116 ? 25.719 16.312 10.188 1 91.25 116 LYS B CA 1
ATOM 4133 C C . LYS B 1 116 ? 24.906 17.453 10.797 1 91.25 116 LYS B C 1
ATOM 4135 O O . LYS B 1 116 ? 24.906 17.625 12.016 1 91.25 116 LYS B O 1
ATOM 4140 N N . ASP B 1 117 ? 24.234 18.156 9.945 1 94.25 117 ASP B N 1
ATOM 4141 C CA . ASP B 1 117 ? 23.422 19.281 10.422 1 94.25 117 ASP B CA 1
ATOM 4142 C C . ASP B 1 117 ? 22.266 18.781 11.289 1 94.25 117 ASP B C 1
ATOM 4144 O O . ASP B 1 117 ? 21.844 19.469 12.234 1 94.25 117 ASP B O 1
ATOM 4148 N N . LEU B 1 118 ? 21.719 17.703 10.945 1 93.62 118 LEU B N 1
ATOM 4149 C CA . LEU B 1 118 ? 20.656 17.094 11.742 1 93.62 118 LEU B CA 1
ATOM 4150 C C . LEU B 1 118 ? 21.156 16.766 13.141 1 93.62 118 LEU B C 1
ATOM 4152 O O . LEU B 1 118 ? 20.469 17.047 14.125 1 93.62 118 LEU B O 1
ATOM 4156 N N . HIS B 1 119 ? 22.297 16.219 13.297 1 91.81 119 HIS B N 1
ATOM 4157 C CA . HIS B 1 119 ? 22.875 15.906 14.594 1 91.81 119 HIS B CA 1
ATOM 4158 C C . HIS B 1 119 ? 23.156 17.172 15.391 1 91.81 119 HIS B C 1
ATOM 4160 O O . HIS B 1 119 ? 22.938 17.219 16.609 1 91.81 119 HIS B O 1
ATOM 4166 N N . GLN B 1 120 ? 23.656 18.125 14.656 1 93.06 120 GLN B N 1
ATOM 4167 C CA . GLN B 1 120 ? 23.891 19.406 15.305 1 93.06 120 GLN B CA 1
ATOM 4168 C C . GLN B 1 120 ? 22.594 20 15.836 1 93.06 120 GLN B C 1
ATOM 4170 O O . GLN B 1 120 ? 22.562 20.594 16.922 1 93.06 120 GLN B O 1
ATOM 4175 N N . LEU B 1 121 ? 21.547 19.891 15.031 1 93.94 121 LEU B N 1
ATOM 4176 C CA . LEU B 1 121 ? 20.234 20.375 15.445 1 93.94 121 LEU B CA 1
ATOM 4177 C C . LEU B 1 121 ? 19.812 19.719 16.766 1 93.94 121 LEU B C 1
ATOM 4179 O O . LEU B 1 121 ? 19.297 20.406 17.656 1 93.94 121 LEU B O 1
ATOM 4183 N N . TYR B 1 122 ? 19.969 18.438 16.953 1 91.75 122 TYR B N 1
ATOM 4184 C CA . TYR B 1 122 ? 19.609 17.703 18.156 1 91.75 122 TYR B CA 1
ATOM 4185 C C . TYR B 1 122 ? 20.516 18.062 19.312 1 91.75 122 TYR B C 1
ATOM 4187 O O . TYR B 1 122 ? 20.094 18.062 20.469 1 91.75 122 TYR B O 1
ATOM 4195 N N . ALA B 1 123 ? 21.766 18.359 19 1 91.62 123 ALA B N 1
ATOM 4196 C CA . ALA B 1 123 ? 22.703 18.781 20.047 1 91.62 123 ALA B CA 1
ATOM 4197 C C . ALA B 1 123 ? 22.375 20.172 20.562 1 91.62 123 ALA B C 1
ATOM 4199 O O . ALA B 1 123 ? 22.484 20.453 21.75 1 91.62 123 ALA B O 1
ATOM 4200 N N . ASP B 1 124 ? 21.969 21.016 19.672 1 95.12 124 ASP B N 1
ATOM 4201 C CA . ASP B 1 124 ? 21.734 22.422 19.984 1 95.12 124 ASP B CA 1
ATOM 4202 C C . ASP B 1 124 ? 20.422 22.609 20.734 1 95.12 124 ASP B C 1
ATOM 4204 O O . ASP B 1 124 ? 20.25 23.562 21.484 1 95.12 124 ASP B O 1
ATOM 4208 N N . ASN B 1 125 ? 19.422 21.844 20.484 1 97.5 125 ASN B N 1
ATOM 4209 C CA . ASN B 1 125 ? 18.094 22 21.062 1 97.5 125 ASN B CA 1
ATOM 4210 C C . ASN B 1 125 ? 17.641 20.734 21.781 1 97.5 125 ASN B C 1
ATOM 4212 O O . ASN B 1 125 ? 17.094 19.812 21.156 1 97.5 125 ASN B O 1
ATOM 4216 N N . PRO B 1 126 ? 17.734 20.672 23.094 1 96.62 126 PRO B N 1
ATOM 4217 C CA . PRO B 1 126 ? 17.375 19.484 23.859 1 96.62 126 PRO B CA 1
ATOM 4218 C C . PRO B 1 126 ? 15.922 19.047 23.656 1 96.62 126 PRO B C 1
ATOM 4220 O O . PRO B 1 126 ? 15.594 17.875 23.812 1 96.62 126 PRO B O 1
ATOM 4223 N N . ASP B 1 127 ? 15.062 19.953 23.25 1 97.94 127 ASP B N 1
ATOM 4224 C CA . ASP B 1 127 ? 13.656 19.625 23.047 1 97.94 127 ASP B CA 1
ATOM 4225 C C . ASP B 1 127 ? 13.484 18.703 21.844 1 97.94 127 ASP B C 1
ATOM 4227 O O . ASP B 1 127 ? 12.508 17.938 21.781 1 97.94 127 ASP B O 1
ATOM 4231 N N . MET B 1 128 ? 14.375 18.75 20.891 1 97 128 MET B N 1
ATOM 4232 C CA . MET B 1 128 ? 14.352 17.797 19.781 1 97 128 MET B CA 1
ATOM 4233 C C . MET B 1 128 ? 14.469 16.359 20.297 1 97 128 MET B C 1
ATOM 4235 O O . MET B 1 128 ? 13.68 15.5 19.906 1 97 128 MET B O 1
ATOM 4239 N N . GLY B 1 129 ? 15.453 16.141 21.156 1 95.56 129 GLY B N 1
ATOM 4240 C CA . GLY B 1 129 ? 15.656 14.82 21.719 1 95.56 129 GLY B CA 1
ATOM 4241 C C . GLY B 1 129 ? 14.523 14.375 22.625 1 95.56 129 GLY B C 1
ATOM 4242 O O . GLY B 1 129 ? 14.203 13.188 22.688 1 95.56 129 GLY B O 1
ATOM 4243 N N . ARG B 1 130 ? 13.875 15.266 23.25 1 96.81 130 ARG B N 1
ATOM 4244 C CA . ARG B 1 130 ? 12.836 14.953 24.234 1 96.81 130 ARG B CA 1
ATOM 4245 C C . ARG B 1 130 ? 11.523 14.617 23.531 1 96.81 130 ARG B C 1
ATOM 4247 O O . ARG B 1 130 ? 10.789 13.734 23.969 1 96.81 130 ARG B O 1
ATOM 4254 N N . TYR B 1 131 ? 11.211 15.289 22.375 1 98 131 TYR B N 1
ATOM 4255 C CA . TYR B 1 131 ? 9.82 15.25 21.922 1 98 131 TYR B CA 1
ATOM 4256 C C . TYR B 1 131 ? 9.727 14.727 20.5 1 98 131 TYR B C 1
ATOM 4258 O O . TYR B 1 131 ? 8.641 14.375 20.031 1 98 131 TYR B O 1
ATOM 4266 N N . VAL B 1 132 ? 10.828 14.609 19.75 1 97.94 132 VAL B N 1
ATOM 4267 C CA . VAL B 1 132 ? 10.719 14.367 18.312 1 97.94 132 VAL B CA 1
ATOM 4268 C C . VAL B 1 132 ? 11.195 12.945 18 1 97.94 132 VAL B C 1
ATOM 4270 O O . VAL B 1 132 ? 12.367 12.617 18.219 1 97.94 132 VAL B O 1
ATOM 4273 N N . ASP B 1 133 ? 10.297 12.078 17.594 1 96.44 133 ASP B N 1
ATOM 4274 C CA . ASP B 1 133 ? 10.672 10.883 16.828 1 96.44 133 ASP B CA 1
ATOM 4275 C C . ASP B 1 133 ? 11.008 11.234 15.391 1 96.44 133 ASP B C 1
ATOM 4277 O O . ASP B 1 133 ? 10.156 11.727 14.648 1 96.44 133 ASP B O 1
ATOM 4281 N N . LEU B 1 134 ? 12.219 10.961 15.047 1 96.31 134 LEU B N 1
ATOM 4282 C CA . LEU B 1 134 ? 12.68 11.336 13.711 1 96.31 134 LEU B CA 1
ATOM 4283 C C . LEU B 1 134 ? 12.883 10.102 12.836 1 96.31 134 LEU B C 1
ATOM 4285 O O . LEU B 1 134 ? 13.57 9.156 13.242 1 96.31 134 LEU B O 1
ATOM 4289 N N . HIS B 1 135 ? 12.297 10.078 11.672 1 95.94 135 HIS B N 1
ATOM 4290 C CA . HIS B 1 135 ? 12.398 9.008 10.688 1 95.94 135 HIS B CA 1
ATOM 4291 C C . HIS B 1 135 ? 13.047 9.508 9.398 1 95.94 135 HIS B C 1
ATOM 4293 O O . HIS B 1 135 ? 12.594 10.5 8.82 1 95.94 135 HIS B O 1
ATOM 4299 N N . LEU B 1 136 ? 14.047 8.82 8.938 1 95.06 136 LEU B N 1
ATOM 4300 C CA . LEU B 1 136 ? 14.727 9.242 7.719 1 95.06 136 LEU B CA 1
ATOM 4301 C C . LEU B 1 136 ? 14.102 8.578 6.496 1 95.06 136 LEU B C 1
ATOM 4303 O O . LEU B 1 136 ? 13.727 7.406 6.539 1 95.06 136 LEU B O 1
ATOM 4307 N N . VAL B 1 137 ? 13.93 9.297 5.512 1 96.19 137 VAL B N 1
ATOM 4308 C CA . VAL B 1 137 ? 13.633 8.812 4.164 1 96.19 137 VAL B CA 1
ATOM 4309 C C . VAL B 1 137 ? 14.773 9.195 3.221 1 96.19 137 VAL B C 1
ATOM 4311 O O . VAL B 1 137 ? 14.922 10.359 2.854 1 96.19 137 VAL B O 1
ATOM 4314 N N . ILE B 1 138 ? 15.539 8.234 2.82 1 93.25 138 ILE B N 1
ATOM 4315 C CA . ILE B 1 138 ? 16.734 8.484 2.027 1 93.25 138 ILE B CA 1
ATOM 4316 C C . ILE B 1 138 ? 16.516 8.008 0.593 1 93.25 138 ILE B C 1
ATOM 4318 O O . ILE B 1 138 ? 16.344 6.812 0.346 1 93.25 138 ILE B O 1
ATOM 4322 N N . ASP B 1 139 ? 16.422 8.906 -0.335 1 92.38 139 ASP B N 1
ATOM 4323 C CA . ASP B 1 139 ? 16.297 8.57 -1.751 1 92.38 139 ASP B CA 1
ATOM 4324 C C . ASP B 1 139 ? 16.656 9.773 -2.629 1 92.38 139 ASP B C 1
ATOM 4326 O O . ASP B 1 139 ? 17.062 10.82 -2.125 1 92.38 139 ASP B O 1
ATOM 4330 N N . ASN B 1 140 ? 16.578 9.641 -3.936 1 87.69 140 ASN B N 1
ATOM 4331 C CA . ASN B 1 140 ? 16.906 10.703 -4.879 1 87.69 140 ASN B CA 1
ATOM 4332 C C . ASN B 1 140 ? 15.688 11.125 -5.691 1 87.69 140 ASN B C 1
ATOM 4334 O O . ASN B 1 140 ? 15.82 11.578 -6.832 1 87.69 140 ASN B O 1
ATOM 4338 N N . PHE B 1 141 ? 14.594 10.945 -5.133 1 87.81 141 PHE B N 1
ATOM 4339 C CA . PHE B 1 141 ? 13.367 11.203 -5.883 1 87.81 141 PHE B CA 1
ATOM 4340 C C . PHE B 1 141 ? 12.781 12.562 -5.512 1 87.81 141 PHE B C 1
ATOM 4342 O O . PHE B 1 141 ? 13.211 13.18 -4.539 1 87.81 141 PHE B O 1
ATOM 4349 N N . ASP B 1 142 ? 11.836 13.008 -6.348 1 84.19 142 ASP B N 1
ATOM 4350 C CA . ASP B 1 142 ? 11.094 14.242 -6.105 1 84.19 142 ASP B CA 1
ATOM 4351 C C . ASP B 1 142 ? 10.328 14.172 -4.785 1 84.19 142 ASP B C 1
ATOM 4353 O O . ASP B 1 142 ? 10.266 13.117 -4.148 1 84.19 142 ASP B O 1
ATOM 4357 N N . ARG B 1 143 ? 9.797 15.266 -4.398 1 89.75 143 ARG B N 1
ATOM 4358 C CA . ARG B 1 143 ? 9.07 15.391 -3.135 1 89.75 143 ARG B CA 1
ATOM 4359 C C . ARG B 1 143 ? 7.879 14.445 -3.094 1 89.75 143 ARG B C 1
ATOM 4361 O O . ARG B 1 143 ? 6.836 14.719 -3.688 1 89.75 143 ARG B O 1
ATOM 4368 N N . GLN B 1 144 ? 8.078 13.398 -2.326 1 94.56 144 GLN B N 1
ATOM 4369 C CA . GLN B 1 144 ? 7.012 12.422 -2.141 1 94.56 144 GLN B CA 1
ATOM 4370 C C . GLN B 1 144 ? 6.215 12.711 -0.87 1 94.56 144 GLN B C 1
ATOM 4372 O O . GLN B 1 144 ? 6.211 11.906 0.063 1 94.56 144 GLN B O 1
ATOM 4377 N N . PHE B 1 145 ? 5.477 13.781 -0.854 1 96.19 145 PHE B N 1
ATOM 4378 C CA . PHE B 1 145 ? 4.832 14.336 0.334 1 96.19 145 PHE B CA 1
ATOM 4379 C C . PHE B 1 145 ? 3.918 13.297 0.98 1 96.19 145 PHE B C 1
ATOM 4381 O O . PHE B 1 145 ? 3.959 13.102 2.195 1 96.19 145 PHE B O 1
ATOM 4388 N N . ASN B 1 146 ? 3.109 12.625 0.217 1 97.38 146 ASN B N 1
ATOM 4389 C CA . ASN B 1 146 ? 2.152 11.688 0.793 1 97.38 146 ASN B CA 1
ATOM 4390 C C . ASN B 1 146 ? 2.852 10.477 1.398 1 97.38 146 ASN B C 1
ATOM 4392 O O . ASN B 1 146 ? 2.396 9.93 2.406 1 97.38 146 ASN B O 1
ATOM 4396 N N . MET B 1 147 ? 3.926 10.023 0.757 1 97.62 147 MET B N 1
ATOM 4397 C CA . MET B 1 147 ? 4.723 8.984 1.399 1 97.62 147 MET B CA 1
ATOM 4398 C C . MET B 1 147 ? 5.266 9.461 2.74 1 97.62 147 MET B C 1
ATOM 4400 O O . MET B 1 147 ? 5.219 8.734 3.732 1 97.62 147 MET B O 1
ATOM 4404 N N . TRP B 1 148 ? 5.805 10.68 2.74 1 98.44 148 TRP B N 1
ATOM 4405 C CA . TRP B 1 148 ? 6.375 11.227 3.965 1 98.44 148 TRP B CA 1
ATOM 4406 C C . TRP B 1 148 ? 5.309 11.375 5.043 1 98.44 148 TRP B C 1
ATOM 4408 O O . TRP B 1 148 ? 5.559 11.094 6.219 1 98.44 148 TRP B O 1
ATOM 4418 N N . ARG B 1 149 ? 4.129 11.836 4.691 1 98.5 149 ARG B N 1
ATOM 4419 C CA . ARG B 1 149 ? 3.014 11.914 5.629 1 98.5 149 ARG B CA 1
ATOM 4420 C C . ARG B 1 149 ? 2.697 10.539 6.215 1 98.5 149 ARG B C 1
ATOM 4422 O O . ARG B 1 149 ? 2.438 10.422 7.414 1 98.5 149 ARG B O 1
ATOM 4429 N N . ASN B 1 150 ? 2.674 9.531 5.32 1 98.31 150 ASN B N 1
ATOM 4430 C CA . ASN B 1 150 ? 2.412 8.164 5.773 1 98.31 150 ASN B CA 1
ATOM 4431 C C . ASN B 1 150 ? 3.49 7.68 6.734 1 98.31 150 ASN B C 1
ATOM 4433 O O . ASN B 1 150 ? 3.191 6.988 7.711 1 98.31 150 ASN B O 1
ATOM 4437 N N . VAL B 1 151 ? 4.766 8.039 6.438 1 97.94 151 VAL B N 1
ATOM 4438 C CA . VAL B 1 151 ? 5.859 7.645 7.324 1 97.94 151 VAL B CA 1
ATOM 4439 C C . VAL B 1 151 ? 5.637 8.242 8.711 1 97.94 151 VAL B C 1
ATOM 4441 O O . VAL B 1 151 ? 5.707 7.535 9.719 1 97.94 151 VAL B O 1
ATOM 4444 N N . ALA B 1 152 ? 5.344 9.5 8.742 1 98.69 152 ALA B N 1
ATOM 4445 C CA . ALA B 1 152 ? 5.137 10.188 10.008 1 98.69 152 ALA B CA 1
ATOM 4446 C C . ALA B 1 152 ? 3.941 9.609 10.766 1 98.69 152 ALA B C 1
ATOM 4448 O O . ALA B 1 152 ? 4.012 9.391 11.969 1 98.69 152 ALA B O 1
ATOM 4449 N N . LYS B 1 153 ? 2.871 9.367 10.086 1 98.31 153 LYS B N 1
ATOM 4450 C CA . LYS B 1 153 ? 1.677 8.789 10.695 1 98.31 153 LYS B CA 1
ATOM 4451 C C . LYS B 1 153 ? 1.938 7.371 11.18 1 98.31 153 LYS B C 1
ATOM 4453 O O . LYS B 1 153 ? 1.579 7.012 12.305 1 98.31 153 LYS B O 1
ATOM 4458 N N . PHE B 1 154 ? 2.572 6.57 10.32 1 97.19 154 PHE B N 1
ATOM 4459 C CA . PHE B 1 154 ? 2.775 5.148 10.562 1 97.19 154 PHE B CA 1
ATOM 4460 C C . PHE B 1 154 ? 3.572 4.922 11.844 1 97.19 154 PHE B C 1
ATOM 4462 O O . PHE B 1 154 ? 3.254 4.031 12.633 1 97.19 154 PHE B O 1
ATOM 4469 N N . PHE B 1 155 ? 4.52 5.762 12.133 1 96.19 155 PHE B N 1
ATOM 4470 C CA . PHE B 1 155 ? 5.438 5.52 13.242 1 96.19 155 PHE B CA 1
ATOM 4471 C C . PHE B 1 155 ? 5.098 6.402 14.43 1 96.19 155 PHE B C 1
ATOM 4473 O O . PHE B 1 155 ? 5.824 6.418 15.43 1 96.19 155 PHE B O 1
ATOM 4480 N N . ALA B 1 156 ? 4.039 7.188 14.312 1 97.44 156 ALA B N 1
ATOM 4481 C CA . ALA B 1 156 ? 3.586 7.926 15.484 1 97.44 156 ALA B CA 1
ATOM 4482 C C . ALA B 1 156 ? 3.223 6.977 16.625 1 97.44 156 ALA B C 1
ATOM 4484 O O . ALA B 1 156 ? 2.674 5.898 16.391 1 97.44 156 ALA B O 1
ATOM 4485 N N . ARG B 1 157 ? 3.404 7.383 17.828 1 95.19 157 ARG B N 1
ATOM 4486 C CA . ARG B 1 157 ? 3.277 6.473 18.953 1 95.19 157 ARG B CA 1
ATOM 4487 C C . ARG B 1 157 ? 2.023 6.781 19.766 1 95.19 157 ARG B C 1
ATOM 4489 O O . ARG B 1 157 ? 1.8 6.188 20.828 1 95.19 157 ARG B O 1
ATOM 4496 N N . THR B 1 158 ? 1.217 7.746 19.297 1 96.81 158 THR B N 1
ATOM 4497 C CA . THR B 1 158 ? -0.009 8.109 20 1 96.81 158 THR B CA 1
ATOM 4498 C C . THR B 1 158 ? -1.235 7.754 19.156 1 96.81 158 THR B C 1
ATOM 4500 O O . THR B 1 158 ? -1.112 7.402 17.984 1 96.81 158 THR B O 1
ATOM 4503 N N . ASN B 1 159 ? -2.412 7.852 19.797 1 96.31 159 ASN B N 1
ATOM 4504 C CA . ASN B 1 159 ? -3.66 7.461 19.141 1 96.31 159 ASN B CA 1
ATOM 4505 C C . ASN B 1 159 ? -4.16 8.539 18.188 1 96.31 159 ASN B C 1
ATOM 4507 O O . ASN B 1 159 ? -4.945 8.258 17.281 1 96.31 159 ASN B O 1
ATOM 4511 N N . TYR B 1 160 ? -3.705 9.781 18.438 1 97.81 160 TYR B N 1
ATOM 4512 C CA . TYR B 1 160 ? -4.184 10.914 17.656 1 97.81 160 TYR B CA 1
ATOM 4513 C C . TYR B 1 160 ? -3.016 11.68 17.047 1 97.81 160 TYR B C 1
ATOM 4515 O O . TYR B 1 160 ? -1.97 11.844 17.672 1 97.81 160 TYR B O 1
ATOM 4523 N N . ILE B 1 161 ? -3.244 12.07 15.82 1 98.12 161 ILE B N 1
ATOM 4524 C CA . ILE B 1 161 ? -2.193 12.852 15.18 1 98.12 161 ILE B CA 1
ATOM 4525 C C . ILE B 1 161 ? -2.797 14.102 14.531 1 98.12 161 ILE B C 1
ATOM 4527 O O . ILE B 1 161 ? -3.988 14.125 14.211 1 98.12 161 ILE B O 1
ATOM 4531 N N . MET B 1 162 ? -2.016 15.117 14.445 1 98.56 162 MET B N 1
ATOM 4532 C CA . MET B 1 162 ? -2.279 16.234 13.539 1 98.56 162 MET B CA 1
ATOM 4533 C C . MET B 1 162 ? -1.379 16.156 12.312 1 98.56 162 MET B C 1
ATOM 4535 O O . MET B 1 162 ? -0.153 16.141 12.43 1 98.56 162 MET B O 1
ATOM 4539 N N . MET B 1 163 ? -1.967 15.984 11.172 1 97.88 163 MET B N 1
ATOM 4540 C CA . MET B 1 163 ? -1.198 16.094 9.938 1 97.88 163 MET B CA 1
ATOM 4541 C C . MET B 1 163 ? -0.82 17.547 9.672 1 97.88 163 MET B C 1
ATOM 4543 O O . MET B 1 163 ? -1.621 18.312 9.125 1 97.88 163 MET B O 1
ATOM 4547 N N . LEU B 1 164 ? 0.388 17.922 9.977 1 98.12 164 LEU B N 1
ATOM 4548 C CA . LEU B 1 164 ? 0.804 19.328 10 1 98.12 164 LEU B CA 1
ATOM 4549 C C . LEU B 1 164 ? 1.983 19.547 9.062 1 98.12 164 LEU B C 1
ATOM 4551 O O . LEU B 1 164 ? 2.959 18.797 9.086 1 98.12 164 LEU B O 1
ATOM 4555 N N . ASP B 1 165 ? 1.836 20.547 8.203 1 96.69 165 ASP B N 1
ATOM 4556 C CA . ASP B 1 165 ? 3.039 21.062 7.551 1 96.69 165 ASP B CA 1
ATOM 4557 C C . ASP B 1 165 ? 3.908 21.844 8.539 1 96.69 165 ASP B C 1
ATOM 4559 O O . ASP B 1 165 ? 3.402 22.656 9.312 1 96.69 165 ASP B O 1
ATOM 4563 N N . VAL B 1 166 ? 5.156 21.609 8.508 1 97.31 166 VAL B N 1
ATOM 4564 C CA . VAL B 1 166 ? 6.059 22.094 9.547 1 97.31 166 VAL B CA 1
ATOM 4565 C C . VAL B 1 166 ? 6.086 23.625 9.547 1 97.31 166 VAL B C 1
ATOM 4567 O O . VAL B 1 166 ? 6.367 24.234 10.57 1 97.31 166 VAL B O 1
ATOM 4570 N N . ASP B 1 167 ? 5.676 24.266 8.469 1 95.75 167 ASP B N 1
ATOM 4571 C CA . ASP B 1 167 ? 5.773 25.703 8.32 1 95.75 167 ASP B CA 1
ATOM 4572 C C . ASP B 1 167 ? 4.617 26.406 9.031 1 95.75 167 ASP B C 1
ATOM 4574 O O . ASP B 1 167 ? 4.512 27.641 8.992 1 95.75 167 ASP B O 1
ATOM 4578 N N . PHE B 1 168 ? 3.801 25.734 9.688 1 97.88 168 PHE B N 1
ATOM 4579 C CA . PHE B 1 168 ? 2.695 26.375 10.391 1 97.88 168 PHE B CA 1
ATOM 4580 C C . PHE B 1 168 ? 2.99 26.484 11.883 1 97.88 168 PHE B C 1
ATOM 4582 O O . PHE B 1 168 ? 3.418 25.5 12.5 1 97.88 168 PHE B O 1
ATOM 4589 N N . TYR B 1 169 ? 2.791 27.625 12.391 1 98.12 169 TYR B N 1
ATOM 4590 C CA . TYR B 1 169 ? 2.992 27.906 13.805 1 98.12 169 TYR B CA 1
ATOM 4591 C C . TYR B 1 169 ? 1.726 27.625 14.609 1 98.12 169 TYR B C 1
ATOM 4593 O O . TYR B 1 169 ? 0.629 28.031 14.203 1 98.12 169 TYR B O 1
ATOM 4601 N N . LEU B 1 170 ? 1.871 26.938 15.688 1 98.12 170 LEU B N 1
ATOM 4602 C CA . LEU B 1 170 ? 0.758 26.641 16.578 1 98.12 170 LEU B CA 1
ATOM 4603 C C . LEU B 1 170 ? 0.463 27.828 17.484 1 98.12 170 LEU B C 1
ATOM 4605 O O . LEU B 1 170 ? 0.991 27.922 18.609 1 98.12 170 LEU B O 1
ATOM 4609 N N . CYS B 1 171 ? -0.445 28.609 17.172 1 98.12 171 CYS B N 1
ATOM 4610 C CA . CYS B 1 171 ? -0.663 29.875 17.859 1 98.12 171 CYS B CA 1
ATOM 4611 C C . CYS B 1 171 ? -1.437 29.672 19.156 1 98.12 171 CYS B C 1
ATOM 4613 O O . CYS B 1 171 ? -1.342 30.484 20.078 1 98.12 171 CYS B O 1
ATOM 4615 N N . THR B 1 172 ? -2.242 28.672 19.219 1 97.06 172 THR B N 1
ATOM 4616 C CA . THR B 1 172 ? -3.084 28.375 20.375 1 97.06 172 THR B CA 1
ATOM 4617 C C . THR B 1 172 ? -2.836 26.953 20.875 1 97.06 172 THR B C 1
ATOM 4619 O O . THR B 1 172 ? -2.201 26.141 20.188 1 97.06 172 THR B O 1
ATOM 4622 N N . ASP B 1 173 ? -3.285 26.719 22.094 1 95.94 173 ASP B N 1
ATOM 4623 C CA . ASP B 1 173 ? -3.15 25.375 22.672 1 95.94 173 ASP B CA 1
ATOM 4624 C C . ASP B 1 173 ? -4.391 24.531 22.391 1 95.94 173 ASP B C 1
ATOM 4626 O O . ASP B 1 173 ? -5.219 24.328 23.281 1 95.94 173 ASP B O 1
ATOM 4630 N N . PHE B 1 174 ? -4.422 24 21.234 1 95.31 174 PHE B N 1
ATOM 4631 C CA . PHE B 1 174 ? -5.594 23.234 20.812 1 95.31 174 PHE B CA 1
ATOM 4632 C C . PHE B 1 174 ? -5.766 22 21.672 1 95.31 174 PHE B C 1
ATOM 4634 O O . PHE B 1 174 ? -6.859 21.438 21.75 1 95.31 174 PHE B O 1
ATOM 4641 N N . ARG B 1 175 ? -4.703 21.438 22.297 1 94.88 175 ARG B N 1
ATOM 4642 C CA . ARG B 1 175 ? -4.828 20.297 23.203 1 94.88 175 ARG B CA 1
ATOM 4643 C C . ARG B 1 175 ? -5.766 20.609 24.359 1 94.88 175 ARG B C 1
ATOM 4645 O O . ARG B 1 175 ? -6.66 19.828 24.672 1 94.88 175 ARG B O 1
ATOM 4652 N N . LYS B 1 176 ? -5.543 21.766 24.938 1 93.75 176 LYS B N 1
ATOM 4653 C CA . LYS B 1 176 ? -6.398 22.219 26.016 1 93.75 176 LYS B CA 1
ATOM 4654 C C . LYS B 1 176 ? -7.82 22.484 25.531 1 93.75 176 LYS B C 1
ATOM 4656 O O . LYS B 1 176 ? -8.789 22.125 26.203 1 93.75 176 LYS B O 1
ATOM 4661 N N . SER B 1 177 ? -7.906 23.141 24.406 1 94.94 177 SER B N 1
ATOM 4662 C CA . SER B 1 177 ? -9.211 23.469 23.844 1 94.94 177 SER B CA 1
ATOM 4663 C C . SER B 1 177 ? -10.023 22.203 23.562 1 94.94 177 SER B C 1
ATOM 4665 O O . SER B 1 177 ? -11.227 22.172 23.828 1 94.94 177 SER B O 1
ATOM 4667 N N . LEU B 1 178 ? -9.398 21.203 23.031 1 95.06 178 LEU B N 1
ATOM 4668 C CA . LEU B 1 178 ? -10.078 19.969 22.672 1 95.06 178 LEU B CA 1
ATOM 4669 C C . LEU B 1 178 ? -10.57 19.234 23.922 1 95.06 178 LEU B C 1
ATOM 4671 O O . LEU B 1 178 ? -11.656 18.656 23.906 1 95.06 178 LEU B O 1
ATOM 4675 N N . LYS B 1 179 ? -9.781 19.25 24.953 1 92.19 179 LYS B N 1
ATOM 4676 C CA . LYS B 1 179 ? -10.156 18.594 26.203 1 92.19 179 LYS B CA 1
ATOM 4677 C C . LYS B 1 179 ? -11.422 19.219 26.797 1 92.19 179 LYS B C 1
ATOM 4679 O O . LYS B 1 179 ? -12.164 18.562 27.531 1 92.19 179 LYS B O 1
ATOM 4684 N N . LYS B 1 180 ? -11.656 20.438 26.406 1 93.88 180 LYS B N 1
ATOM 4685 C CA . LYS B 1 180 ? -12.828 21.141 26.906 1 93.88 180 LYS B CA 1
ATOM 4686 C C . LYS B 1 180 ? -14.055 20.844 26.047 1 93.88 180 LYS B C 1
ATOM 4688 O O . LYS B 1 180 ? -15.164 21.297 26.359 1 93.88 180 LYS B O 1
ATOM 4693 N N . GLN B 1 181 ? -13.891 20.094 25.016 1 95 181 GLN B N 1
ATOM 4694 C CA . GLN B 1 181 ? -14.969 19.75 24.109 1 95 181 GLN B CA 1
ATOM 4695 C C . GLN B 1 181 ? -15.25 18.25 24.141 1 95 181 GLN B C 1
ATOM 4697 O O . GLN B 1 181 ? -14.812 17.516 23.25 1 95 181 GLN B O 1
ATOM 4702 N N . PRO B 1 182 ? -16.016 17.781 25.047 1 94.62 182 PRO B N 1
ATOM 4703 C CA . PRO B 1 182 ? -16.234 16.328 25.188 1 94.62 182 PRO B CA 1
ATOM 4704 C C . PRO B 1 182 ? -16.828 15.695 23.938 1 94.62 182 PRO B C 1
ATOM 4706 O O . PRO B 1 182 ? -16.484 14.562 23.594 1 94.62 182 PRO B O 1
ATOM 4709 N N . HIS B 1 183 ? -17.719 16.484 23.359 1 95.62 183 HIS B N 1
ATOM 4710 C CA . HIS B 1 183 ? -18.328 15.945 22.141 1 95.62 183 HIS B CA 1
ATOM 4711 C C . HIS B 1 183 ? -17.281 15.719 21.047 1 95.62 183 HIS B C 1
ATOM 4713 O O . HIS B 1 183 ? -17.281 14.672 20.391 1 95.62 183 HIS B O 1
ATOM 4719 N N . LEU B 1 184 ? -16.391 16.641 20.828 1 96.38 184 LEU B N 1
ATOM 4720 C CA . LEU B 1 184 ? -15.336 16.5 19.828 1 96.38 184 LEU B CA 1
ATOM 4721 C C . LEU B 1 184 ? -14.398 15.352 20.188 1 96.38 184 LEU B C 1
ATOM 4723 O O . LEU B 1 184 ? -13.953 14.609 19.312 1 96.38 184 LEU B O 1
ATOM 4727 N N . MET B 1 185 ? -14.133 15.211 21.438 1 95.69 185 MET B N 1
ATOM 4728 C CA . MET B 1 185 ? -13.266 14.133 21.875 1 95.69 185 MET B CA 1
ATOM 4729 C C . MET B 1 185 ? -13.898 12.773 21.609 1 95.69 185 MET B C 1
ATOM 4731 O O . MET B 1 185 ? -13.203 11.82 21.25 1 95.69 185 MET B O 1
ATOM 4735 N N . GLU B 1 186 ? -15.164 12.711 21.812 1 96.38 186 GLU B N 1
ATOM 4736 C CA . GLU B 1 186 ? -15.867 11.469 21.516 1 96.38 186 GLU B CA 1
ATOM 4737 C C . GLU B 1 186 ? -15.805 11.141 20.031 1 96.38 186 GLU B C 1
ATOM 4739 O O . GLU B 1 186 ? -15.602 9.984 19.641 1 96.38 186 GLU B O 1
ATOM 4744 N N . LEU B 1 187 ? -16.016 12.141 19.219 1 96.31 187 LEU B N 1
ATOM 4745 C CA . LEU B 1 187 ? -15.922 11.969 17.781 1 96.31 187 LEU B CA 1
ATOM 4746 C C . LEU B 1 187 ? -14.523 11.516 17.375 1 96.31 187 LEU B C 1
ATOM 4748 O O . LEU B 1 187 ? -14.367 10.633 16.531 1 96.31 187 LEU B O 1
ATOM 4752 N N . LEU B 1 188 ? -13.547 12.102 17.984 1 96.12 188 LEU B N 1
ATOM 4753 C CA . LEU B 1 188 ? -12.156 11.758 17.719 1 96.12 188 LEU B CA 1
ATOM 4754 C C . LEU B 1 188 ? -11.867 10.312 18.125 1 96.12 188 LEU B C 1
ATOM 4756 O O . LEU B 1 188 ? -11.273 9.555 17.359 1 96.12 188 LEU B O 1
ATOM 4760 N N . ARG B 1 189 ? -12.281 9.883 19.266 1 95.56 189 ARG B N 1
ATOM 4761 C CA . ARG B 1 189 ? -12.039 8.547 19.797 1 95.56 189 ARG B CA 1
ATOM 4762 C C . ARG B 1 189 ? -12.727 7.48 18.953 1 95.56 189 ARG B C 1
ATOM 4764 O O . ARG B 1 189 ? -12.18 6.391 18.75 1 95.56 189 ARG B O 1
ATOM 4771 N N . SER B 1 190 ? -13.867 7.832 18.453 1 95.75 190 SER B N 1
ATOM 4772 C CA . SER B 1 190 ? -14.633 6.871 17.656 1 95.75 190 SER B CA 1
ATOM 4773 C C . SER B 1 190 ? -14.078 6.754 16.25 1 95.75 190 SER B C 1
ATOM 4775 O O . SER B 1 190 ? -14.414 5.816 15.516 1 95.75 190 SER B O 1
ATOM 4777 N N . GLY B 1 191 ? -13.289 7.707 15.852 1 96.44 191 GLY B N 1
ATOM 4778 C CA . GLY B 1 191 ? -12.758 7.719 14.5 1 96.44 191 GLY B CA 1
ATOM 4779 C C . GLY B 1 191 ? -13.742 8.258 13.477 1 96.44 191 GLY B C 1
ATOM 4780 O O . GLY B 1 191 ? -13.547 8.102 12.273 1 96.44 191 GLY B O 1
ATOM 4781 N N . LYS B 1 192 ? -14.758 8.969 13.969 1 96.5 192 LYS B N 1
ATOM 4782 C CA . LYS B 1 192 ? -15.812 9.453 13.078 1 96.5 192 LYS B CA 1
ATOM 4783 C C . LYS B 1 192 ? -15.656 10.945 12.797 1 96.5 192 LYS B C 1
ATOM 4785 O O . LYS B 1 192 ? -16.406 11.508 12 1 96.5 192 LYS B O 1
ATOM 4790 N N . GLY B 1 193 ? -14.688 11.523 13.422 1 97.94 193 GLY B N 1
ATOM 4791 C CA . GLY B 1 193 ? -14.477 12.945 13.234 1 97.94 193 GLY B CA 1
ATOM 4792 C C . GLY B 1 193 ? -13.008 13.32 13.102 1 97.94 193 GLY B C 1
ATOM 4793 O O . GLY B 1 193 ? -12.156 12.75 13.781 1 97.94 193 GLY B O 1
ATOM 4794 N N . ALA B 1 194 ? -12.75 14.219 12.242 1 98.69 194 ALA B N 1
ATOM 4795 C CA . ALA B 1 194 ? -11.469 14.922 12.148 1 98.69 194 ALA B CA 1
ATOM 4796 C C . ALA B 1 194 ? -11.625 16.391 12.531 1 98.69 194 ALA B C 1
ATOM 4798 O O . ALA B 1 194 ? -12.508 17.078 12.023 1 98.69 194 ALA B O 1
ATOM 4799 N N . ILE B 1 195 ? -10.781 16.844 13.43 1 98.69 195 ILE B N 1
ATOM 4800 C CA . ILE B 1 195 ? -10.945 18.172 14 1 98.69 195 ILE B CA 1
ATOM 4801 C C . ILE B 1 195 ? -10.07 19.172 13.25 1 98.69 195 ILE B C 1
ATOM 4803 O O . ILE B 1 195 ? -8.844 19.047 13.234 1 98.69 195 ILE B O 1
ATOM 4807 N N . VAL B 1 196 ? -10.719 20.156 12.688 1 98.75 196 VAL B N 1
ATOM 4808 C CA . VAL B 1 196 ? -10.055 21.156 11.859 1 98.75 196 VAL B CA 1
ATOM 4809 C C . VAL B 1 196 ? -9.523 22.281 12.742 1 98.75 196 VAL B C 1
ATOM 4811 O O . VAL B 1 196 ? -10.234 22.797 13.609 1 98.75 196 VAL B O 1
ATOM 4814 N N . VAL B 1 197 ? -8.297 22.625 12.562 1 98.62 197 VAL B N 1
ATOM 4815 C CA . VAL B 1 197 ? -7.719 23.859 13.094 1 98.62 197 VAL B CA 1
ATOM 4816 C C . VAL B 1 197 ? -7.477 24.844 11.961 1 98.62 197 VAL B C 1
ATOM 4818 O O . VAL B 1 197 ? -6.621 24.625 11.102 1 98.62 197 VAL B O 1
ATOM 4821 N N . PRO B 1 198 ? -8.211 25.938 11.93 1 98.69 198 PRO B N 1
ATOM 4822 C CA . PRO B 1 198 ? -8.141 26.875 10.805 1 98.69 198 PRO B CA 1
ATOM 4823 C C . PRO B 1 198 ? -6.73 27.438 10.602 1 98.69 198 PRO B C 1
ATOM 4825 O O . PRO B 1 198 ? -6.008 27.656 11.57 1 98.69 198 PRO B O 1
ATOM 4828 N N . ALA B 1 199 ? -6.395 27.656 9.359 1 98.69 199 ALA B N 1
ATOM 4829 C CA . ALA B 1 199 ? -5.066 28.125 8.977 1 98.69 199 ALA B CA 1
ATOM 4830 C C . ALA B 1 199 ? -5.133 29.547 8.414 1 98.69 199 ALA B C 1
ATOM 4832 O O . ALA B 1 199 ? -6.023 29.859 7.617 1 98.69 199 ALA B O 1
ATOM 4833 N N . PHE B 1 200 ? -4.25 30.375 8.797 1 98.62 200 PHE B N 1
ATOM 4834 C CA . PHE B 1 200 ? -4.18 31.766 8.375 1 98.62 200 PHE B CA 1
ATOM 4835 C C . PHE B 1 200 ? -2.801 32.094 7.82 1 98.62 200 PHE B C 1
ATOM 4837 O O . PHE B 1 200 ? -1.859 31.312 7.98 1 98.62 200 PHE B O 1
ATOM 4844 N N . GLU B 1 201 ? -2.703 33.156 7.098 1 97.69 201 GLU B N 1
ATOM 4845 C CA . GLU B 1 201 ? -1.44 33.656 6.582 1 97.69 201 GLU B CA 1
ATOM 4846 C C . GLU B 1 201 ? -1.455 35.188 6.512 1 97.69 201 GLU B C 1
ATOM 4848 O O . GLU B 1 201 ? -2.51 35.781 6.324 1 97.69 201 GLU B O 1
ATOM 4853 N N . TYR B 1 202 ? -0.372 35.75 6.746 1 97.12 202 TYR B N 1
ATOM 4854 C CA . TYR B 1 202 ? -0.245 37.188 6.59 1 97.12 202 TYR B CA 1
ATOM 4855 C C . TYR B 1 202 ? -0.333 37.594 5.125 1 97.12 202 TYR B C 1
ATOM 4857 O O . TYR B 1 202 ? 0.22 36.906 4.254 1 97.12 202 TYR B O 1
ATOM 4865 N N . ILE B 1 203 ? -1.028 38.625 4.883 1 95.56 203 ILE B N 1
ATOM 4866 C CA . ILE B 1 203 ? -1.195 39.125 3.525 1 95.56 203 ILE B CA 1
ATOM 4867 C C . ILE B 1 203 ? 0.14 39.656 3 1 95.56 203 ILE B C 1
ATOM 4869 O O . ILE B 1 203 ? 0.531 39.344 1.87 1 95.56 203 ILE B O 1
ATOM 4873 N N . ASP B 1 204 ? 0.771 40.469 3.807 1 93.75 204 ASP B N 1
ATOM 4874 C CA . ASP B 1 204 ? 2.148 40.875 3.508 1 93.75 204 ASP B CA 1
ATOM 4875 C C . ASP B 1 204 ? 3.131 39.781 3.979 1 93.75 204 ASP B C 1
ATOM 4877 O O . ASP B 1 204 ? 3.303 39.594 5.184 1 93.75 204 ASP B O 1
ATOM 4881 N N . GLU B 1 205 ? 3.852 39.188 3.055 1 90.25 205 GLU B N 1
ATOM 4882 C CA . GLU B 1 205 ? 4.715 38.031 3.332 1 90.25 205 GLU B CA 1
ATOM 4883 C C . GLU B 1 205 ? 5.742 38.375 4.41 1 90.25 205 GLU B C 1
ATOM 4885 O O . GLU B 1 205 ? 6.094 37.531 5.227 1 90.25 205 GLU B O 1
ATOM 4890 N N . SER B 1 206 ? 6.207 39.5 4.375 1 91.44 206 SER B N 1
ATOM 4891 C CA . SER B 1 206 ? 7.246 39.906 5.316 1 91.44 206 SER B CA 1
ATOM 4892 C C . SER B 1 206 ? 6.734 39.875 6.754 1 91.44 206 SER B C 1
ATOM 4894 O O . SER B 1 206 ? 7.496 39.594 7.68 1 91.44 206 SER B O 1
ATOM 4896 N N . ASP B 1 207 ? 5.438 40.094 6.934 1 91.75 207 ASP B N 1
ATOM 4897 C CA . ASP B 1 207 ? 4.84 40.125 8.266 1 91.75 207 ASP B CA 1
ATOM 4898 C C . ASP B 1 207 ? 4.727 38.719 8.836 1 91.75 207 ASP B C 1
ATOM 4900 O O . ASP B 1 207 ? 4.547 38.531 10.039 1 91.75 207 ASP B O 1
ATOM 4904 N N . GLY B 1 208 ? 4.832 37.75 7.953 1 93 208 GLY B N 1
ATOM 4905 C CA . GLY B 1 208 ? 4.656 36.375 8.375 1 93 208 GLY B CA 1
ATOM 4906 C C . GLY B 1 208 ? 5.965 35.688 8.711 1 93 208 GLY B C 1
ATOM 4907 O O . GLY B 1 208 ? 5.984 34.469 9 1 93 208 GLY B O 1
ATOM 4908 N N . GLU B 1 209 ? 7.035 36.406 8.711 1 91.56 209 GLU B N 1
ATOM 4909 C CA . GLU B 1 209 ? 8.352 35.812 8.898 1 91.56 209 GLU B CA 1
ATOM 4910 C C . GLU B 1 209 ? 8.703 35.719 10.383 1 91.56 209 GLU B C 1
ATOM 4912 O O . GLU B 1 209 ? 9.469 34.844 10.781 1 91.56 209 GLU B O 1
ATOM 4917 N N . ASP B 1 210 ? 8.117 36.625 11.211 1 93.25 210 ASP B N 1
ATOM 4918 C CA . ASP B 1 210 ? 8.461 36.656 12.633 1 93.25 210 ASP B CA 1
ATOM 4919 C C . ASP B 1 210 ? 7.324 36.062 13.469 1 93.25 210 ASP B C 1
ATOM 4921 O O . ASP B 1 210 ? 6.426 36.812 13.891 1 93.25 210 ASP B O 1
ATOM 4925 N N . TRP B 1 211 ? 7.496 34.906 13.898 1 92.94 211 TRP B N 1
ATOM 4926 C CA . TRP B 1 211 ? 6.469 34.156 14.633 1 92.94 211 TRP B CA 1
ATOM 4927 C C . TRP B 1 211 ? 6.25 34.781 16.016 1 92.94 211 TRP B C 1
ATOM 4929 O O . TRP B 1 211 ? 5.211 34.562 16.641 1 92.94 211 TRP B O 1
ATOM 4939 N N . ASN B 1 212 ? 7.172 35.531 16.516 1 93.75 212 ASN B N 1
ATOM 4940 C CA . ASN B 1 212 ? 7.086 36.094 17.859 1 93.75 212 ASN B CA 1
ATOM 4941 C C . ASN B 1 212 ? 5.941 37.094 17.969 1 93.75 212 ASN B C 1
ATOM 4943 O O . ASN B 1 212 ? 5.473 37.406 19.062 1 93.75 212 ASN B O 1
ATOM 4947 N N . VAL B 1 213 ? 5.547 37.562 16.859 1 94.56 213 VAL B N 1
ATOM 4948 C CA . VAL B 1 213 ? 4.547 38.625 16.891 1 94.56 213 VAL B CA 1
ATOM 4949 C C . VAL B 1 213 ? 3.189 38.062 16.469 1 94.56 213 VAL B C 1
ATOM 4951 O O . VAL B 1 213 ? 2.225 38.844 16.312 1 94.56 213 VAL B O 1
ATOM 4954 N N . PHE B 1 214 ? 3.113 36.844 16.203 1 97.94 214 PHE B N 1
ATOM 4955 C CA . PHE B 1 214 ? 1.837 36.219 15.844 1 97.94 214 PHE B CA 1
ATOM 4956 C C . PHE B 1 214 ? 0.833 36.344 16.984 1 97.94 214 PHE B C 1
ATOM 4958 O O . PHE B 1 214 ? 1.203 36.281 18.156 1 97.94 214 PHE B O 1
ATOM 4965 N N . PRO B 1 215 ? -0.464 36.562 16.641 1 98.25 215 PRO B N 1
ATOM 4966 C CA . PRO B 1 215 ? -1.487 36.562 17.688 1 98.25 215 PRO B CA 1
ATOM 4967 C C . PRO B 1 215 ? -1.533 35.219 18.422 1 98.25 215 PRO B C 1
ATOM 4969 O O . PRO B 1 215 ? -1.27 34.156 17.844 1 98.25 215 PRO B O 1
ATOM 4972 N N . LYS B 1 216 ? -1.972 35.25 19.688 1 97.62 216 LYS B N 1
ATOM 4973 C CA . LYS B 1 216 ? -1.963 34.062 20.531 1 97.62 216 LYS B CA 1
ATOM 4974 C C . LYS B 1 216 ? -3.381 33.656 20.922 1 97.62 216 LYS B C 1
ATOM 4976 O O . LYS B 1 216 ? -3.588 32.594 21.5 1 97.62 216 LYS B O 1
ATOM 4981 N N . THR B 1 217 ? -4.309 34.5 20.625 1 97.69 217 THR B N 1
ATOM 4982 C CA . THR B 1 217 ? -5.719 34.25 20.875 1 97.69 217 THR B CA 1
ATOM 4983 C C . THR B 1 217 ? -6.57 34.625 19.672 1 97.69 217 THR B C 1
ATOM 4985 O O . THR B 1 217 ? -6.145 35.406 18.828 1 97.69 217 THR B O 1
ATOM 4988 N N . LYS B 1 218 ? -7.711 34.062 19.641 1 98.06 218 LYS B N 1
ATOM 4989 C CA . LYS B 1 218 ? -8.641 34.406 18.562 1 98.06 218 LYS B CA 1
ATOM 4990 C C . LYS B 1 218 ? -8.938 35.906 18.547 1 98.06 218 LYS B C 1
ATOM 4992 O O . LYS B 1 218 ? -9.031 36.531 17.469 1 98.06 218 LYS B O 1
ATOM 4997 N N . GLN B 1 219 ? -9.078 36.5 19.734 1 97.88 219 GLN B N 1
ATOM 4998 C CA . GLN B 1 219 ? -9.359 37.938 19.828 1 97.88 219 GLN B CA 1
ATOM 4999 C C . GLN B 1 219 ? -8.258 38.75 19.172 1 97.88 219 GLN B C 1
ATOM 5001 O O . GLN B 1 219 ? -8.539 39.688 18.406 1 97.88 219 GLN B O 1
ATOM 5006 N N . GLN B 1 220 ? -7.074 38.375 19.469 1 98.38 220 GLN B N 1
ATOM 5007 C CA . GLN B 1 220 ? -5.941 39.094 18.875 1 98.38 220 GLN B CA 1
ATOM 5008 C C . GLN B 1 220 ? -5.902 38.875 17.375 1 98.38 220 GLN B C 1
ATOM 5010 O O . GLN B 1 220 ? -5.602 39.812 16.609 1 98.38 220 GLN B O 1
ATOM 5015 N N . LEU B 1 221 ? -6.172 37.656 16.953 1 98.62 221 LEU B N 1
ATOM 5016 C CA . LEU B 1 221 ? -6.184 37.344 15.523 1 98.62 221 LEU B CA 1
ATOM 5017 C C . LEU B 1 221 ? -7.219 38.188 14.781 1 98.62 221 LEU B C 1
ATOM 5019 O O . LEU B 1 221 ? -6.953 38.656 13.688 1 98.62 221 LEU B O 1
ATOM 5023 N N . LEU B 1 222 ? -8.383 38.312 15.406 1 98.44 222 LEU B N 1
ATOM 5024 C CA . LEU B 1 222 ? -9.477 39.031 14.758 1 98.44 222 LEU B CA 1
ATOM 5025 C C . LEU B 1 222 ? -9.125 40.5 14.57 1 98.44 222 LEU B C 1
ATOM 5027 O O . LEU B 1 222 ? -9.547 41.125 13.594 1 98.44 222 LEU B O 1
ATOM 5031 N N . VAL B 1 223 ? -8.312 41.062 15.438 1 98.25 223 VAL B N 1
ATOM 5032 C CA . VAL B 1 223 ? -7.824 42.438 15.273 1 98.25 223 VAL B CA 1
ATOM 5033 C C . VAL B 1 223 ? -6.996 42.531 13.992 1 98.25 223 VAL B C 1
ATOM 5035 O O . VAL B 1 223 ? -7.176 43.469 13.195 1 98.25 223 VAL B O 1
ATOM 5038 N N . ASP B 1 224 ? -6.109 41.562 13.82 1 97.88 224 ASP B N 1
ATOM 5039 C CA . ASP B 1 224 ? -5.246 41.562 12.641 1 97.88 224 ASP B CA 1
ATOM 5040 C C . ASP B 1 224 ? -6.051 41.281 11.375 1 97.88 224 ASP B C 1
ATOM 5042 O O . ASP B 1 224 ? -5.723 41.781 10.297 1 97.88 224 ASP B O 1
ATOM 5046 N N . VAL B 1 225 ? -7.086 40.438 11.461 1 98.19 225 VAL B N 1
ATOM 5047 C CA . VAL B 1 225 ? -7.953 40.156 10.32 1 98.19 225 VAL B CA 1
ATOM 5048 C C . VAL B 1 225 ? -8.719 41.406 9.922 1 98.19 225 VAL B C 1
ATOM 5050 O O . VAL B 1 225 ? -8.805 41.75 8.734 1 98.19 225 VAL B O 1
ATOM 5053 N N . GLU B 1 226 ? -9.242 42.094 10.859 1 97.75 226 GLU B N 1
ATOM 5054 C CA . GLU B 1 226 ? -9.977 43.344 10.602 1 97.75 226 GLU B CA 1
ATOM 5055 C C . GLU B 1 226 ? -9.078 44.406 9.977 1 97.75 226 GLU B C 1
ATOM 5057 O O . GLU B 1 226 ? -9.531 45.188 9.141 1 97.75 226 GLU B O 1
ATOM 5062 N N . ALA B 1 227 ? -7.887 44.406 10.414 1 97.56 227 ALA B N 1
ATOM 5063 C CA . ALA B 1 227 ? -6.906 45.344 9.891 1 97.56 227 ALA B CA 1
ATOM 5064 C C . ALA B 1 227 ? -6.352 44.875 8.547 1 97.56 227 ALA B C 1
ATOM 5066 O O . ALA B 1 227 ? -5.461 45.531 7.98 1 97.56 227 ALA B O 1
ATOM 5067 N N . GLU B 1 228 ? -6.777 43.688 8.062 1 96.56 228 GLU B N 1
ATOM 5068 C CA . GLU B 1 228 ? -6.379 43.125 6.781 1 96.56 228 GLU B CA 1
ATOM 5069 C C . GLU B 1 228 ? -4.895 42.75 6.773 1 96.56 228 GLU B C 1
ATOM 5071 O O . GLU B 1 228 ? -4.207 42.969 5.773 1 96.56 228 GLU B O 1
ATOM 5076 N N . LYS B 1 229 ? -4.457 42.375 7.887 1 97.25 229 LYS B N 1
ATOM 5077 C CA . LYS B 1 229 ? -3.088 41.875 7.992 1 97.25 229 LYS B CA 1
ATOM 5078 C C . LYS B 1 229 ? -3.031 40.375 7.82 1 97.25 229 LYS B C 1
ATOM 5080 O O . LYS B 1 229 ? -2.062 39.844 7.273 1 97.25 229 LYS B O 1
ATOM 5085 N N . LEU B 1 230 ? -3.957 39.719 8.359 1 97.69 230 LEU B N 1
ATOM 5086 C CA . LEU B 1 230 ? -4.09 38.281 8.273 1 97.69 230 LEU B CA 1
ATOM 5087 C C . LEU B 1 230 ? -5.371 37.906 7.547 1 97.69 230 LEU B C 1
ATOM 5089 O O . LEU B 1 230 ? -6.359 38.625 7.586 1 97.69 230 LEU B O 1
ATOM 5093 N N . ASP B 1 231 ? -5.34 36.781 6.902 1 97.69 231 ASP B N 1
ATOM 5094 C CA . ASP B 1 231 ? -6.504 36.188 6.242 1 97.69 231 ASP B CA 1
ATOM 5095 C C . ASP B 1 231 ? -6.383 34.688 6.152 1 97.69 231 ASP B C 1
ATOM 5097 O O . ASP B 1 231 ? -5.391 34.094 6.598 1 97.69 231 ASP B O 1
ATOM 5101 N N . MET B 1 232 ? -7.52 34.094 5.703 1 97.81 232 MET B N 1
ATOM 5102 C CA . MET B 1 232 ? -7.484 32.656 5.414 1 97.81 232 MET B CA 1
ATOM 5103 C C . MET B 1 232 ? -6.234 32.281 4.621 1 97.81 232 MET B C 1
ATOM 5105 O O . MET B 1 232 ? -5.832 33 3.717 1 97.81 232 MET B O 1
ATOM 5109 N N . PHE B 1 233 ? -5.586 31.172 5.02 1 97.25 233 PHE B N 1
ATOM 5110 C CA . PHE B 1 233 ? -4.438 30.672 4.27 1 97.25 233 PHE B CA 1
ATOM 5111 C C . PHE B 1 233 ? -4.789 30.484 2.803 1 97.25 233 PHE B C 1
ATOM 5113 O O . PHE B 1 233 ? -5.746 29.781 2.477 1 97.25 233 PHE B O 1
ATOM 5120 N N . HIS B 1 234 ? -4.012 31.094 1.876 1 93.06 234 HIS B N 1
ATOM 5121 C CA . HIS B 1 234 ? -4.223 31.062 0.434 1 93.06 234 HIS B CA 1
ATOM 5122 C C . HIS B 1 234 ? -5.586 31.641 0.066 1 93.06 234 HIS B C 1
ATOM 5124 O O . HIS B 1 234 ? -6.371 31 -0.633 1 93.06 234 HIS B O 1
ATOM 5130 N N . ARG B 1 235 ? -5.82 32.844 0.424 1 92.62 235 ARG B N 1
ATOM 5131 C CA . ARG B 1 235 ? -7.109 33.5 0.23 1 92.62 235 ARG B CA 1
ATOM 5132 C C . ARG B 1 235 ? -7.492 33.531 -1.246 1 92.62 235 ARG B C 1
ATOM 5134 O O . ARG B 1 235 ? -8.68 33.562 -1.585 1 92.62 235 ARG B O 1
ATOM 5141 N N . SER B 1 236 ? -6.461 33.531 -2.133 1 91.94 236 SER B N 1
ATOM 5142 C CA . SER B 1 236 ? -6.73 33.562 -3.566 1 91.94 236 SER B CA 1
ATOM 5143 C C . SER B 1 236 ? -7.238 32.219 -4.082 1 91.94 236 SER B C 1
ATOM 5145 O O . SER B 1 236 ? -7.77 32.125 -5.191 1 91.94 236 SER B O 1
ATOM 5147 N N . TRP B 1 237 ? -7.051 31.25 -3.338 1 93.44 237 TRP B N 1
ATOM 5148 C CA . TRP B 1 237 ? -7.516 29.922 -3.686 1 93.44 237 TRP B CA 1
ATOM 5149 C C . TRP B 1 237 ? -8.484 29.391 -2.635 1 93.44 237 TRP B C 1
ATOM 5151 O O . TRP B 1 237 ? -8.164 28.453 -1.898 1 93.44 237 TRP B O 1
ATOM 5161 N N . LYS B 1 238 ? -9.641 29.875 -2.639 1 95.19 238 LYS B N 1
ATOM 5162 C CA . LYS B 1 238 ? -10.656 29.641 -1.618 1 95.19 238 LYS B CA 1
ATOM 5163 C C . LYS B 1 238 ? -11.008 28.156 -1.518 1 95.19 238 LYS B C 1
ATOM 5165 O O . LYS B 1 238 ? -11.398 27.688 -0.45 1 95.19 238 LYS B O 1
ATOM 5170 N N . ARG B 1 239 ? -10.852 27.453 -2.551 1 96.12 239 ARG B N 1
ATOM 5171 C CA . ARG B 1 239 ? -11.242 26.047 -2.561 1 96.12 239 ARG B CA 1
ATOM 5172 C C . ARG B 1 239 ? -10.391 25.234 -1.585 1 96.12 239 ARG B C 1
ATOM 5174 O O . ARG B 1 239 ? -10.836 24.203 -1.073 1 96.12 239 ARG B O 1
ATOM 5181 N N . GLY B 1 240 ? -9.211 25.656 -1.281 1 97.25 240 GLY B N 1
ATOM 5182 C CA . GLY B 1 240 ? -8.281 24.922 -0.447 1 97.25 240 GLY B CA 1
ATOM 5183 C C . GLY B 1 240 ? -8.664 24.922 1.022 1 97.25 240 GLY B C 1
ATOM 5184 O O . GLY B 1 240 ? -8.586 23.891 1.696 1 97.25 240 GLY B O 1
ATOM 5185 N N . HIS B 1 241 ? -9.125 26.125 1.525 1 98.25 241 HIS B N 1
ATOM 5186 C CA . HIS B 1 241 ? -9.391 26.203 2.957 1 98.25 241 HIS B CA 1
ATOM 5187 C C . HIS B 1 241 ? -10.758 26.828 3.227 1 98.25 241 HIS B C 1
ATOM 5189 O O . HIS B 1 241 ? -11.195 26.906 4.375 1 98.25 241 HIS B O 1
ATOM 5195 N N . GLY B 1 242 ? -11.477 27.203 2.205 1 97.81 242 GLY B N 1
ATOM 5196 C CA . GLY B 1 242 ? -12.703 27.969 2.328 1 97.81 242 GLY B CA 1
ATOM 5197 C C . GLY B 1 242 ? -13.836 27.188 2.959 1 97.81 242 GLY B C 1
ATOM 5198 O O . GLY B 1 242 ? -14.719 27.781 3.596 1 97.81 242 GLY B O 1
ATOM 5199 N N . SER B 1 243 ? -13.805 25.875 2.783 1 98.44 243 SER B N 1
ATOM 5200 C CA . SER B 1 243 ? -14.883 25.047 3.332 1 98.44 243 SER B CA 1
ATOM 5201 C C . SER B 1 243 ? -14.945 25.172 4.852 1 98.44 243 SER B C 1
ATOM 5203 O O . SER B 1 243 ? -15.961 24.812 5.465 1 98.44 243 SER B O 1
ATOM 5205 N N . THR B 1 244 ? -13.867 25.672 5.488 1 98.69 244 THR B N 1
ATOM 5206 C CA . THR B 1 244 ? -13.867 25.953 6.918 1 98.69 244 THR B CA 1
ATOM 5207 C C . THR B 1 244 ? -14.898 27.031 7.266 1 98.69 244 THR B C 1
ATOM 5209 O O . THR B 1 244 ? -15.383 27.078 8.391 1 98.69 244 THR B O 1
ATOM 5212 N N . ASN B 1 245 ? -15.305 27.844 6.301 1 98.19 245 ASN B N 1
ATOM 5213 C CA . ASN B 1 245 ? -16.234 28.953 6.488 1 98.19 245 ASN B CA 1
ATOM 5214 C C . ASN B 1 245 ? -15.727 29.953 7.527 1 98.19 245 ASN B C 1
ATOM 5216 O O . ASN B 1 245 ? -16.281 30.047 8.617 1 98.19 245 ASN B O 1
ATOM 5220 N N . TYR B 1 246 ? -14.758 30.734 7.121 1 98.31 246 TYR B N 1
ATOM 5221 C CA . TYR B 1 246 ? -14.047 31.625 8.023 1 98.31 246 TYR B CA 1
ATOM 5222 C C . TYR B 1 246 ? -14.969 32.719 8.539 1 98.31 246 TYR B C 1
ATOM 5224 O O . TYR B 1 246 ? -14.836 33.156 9.688 1 98.31 246 TYR B O 1
ATOM 5232 N N . GLU B 1 247 ? -15.953 33.188 7.762 1 97.19 247 GLU B N 1
ATOM 5233 C CA . GLU B 1 247 ? -16.922 34.156 8.242 1 97.19 247 GLU B CA 1
ATOM 5234 C C . GLU B 1 247 ? -17.688 33.625 9.445 1 97.19 247 GLU B C 1
ATOM 5236 O O . GLU B 1 247 ? -17.938 34.344 10.406 1 97.19 247 GLU B O 1
ATOM 5241 N N . LYS B 1 248 ? -18.062 32.406 9.305 1 98.06 248 LYS B N 1
ATOM 5242 C CA . LYS B 1 248 ? -18.719 31.75 10.438 1 98.06 248 LYS B CA 1
ATOM 5243 C C . LYS B 1 248 ? -17.766 31.609 11.617 1 98.06 248 LYS B C 1
ATOM 5245 O O . LYS B 1 248 ? -18.141 31.859 12.766 1 98.06 248 LYS B O 1
ATOM 5250 N N . TRP B 1 249 ? -16.562 31.203 11.352 1 98.5 249 TRP B N 1
ATOM 5251 C CA . TRP B 1 249 ? -15.57 30.953 12.391 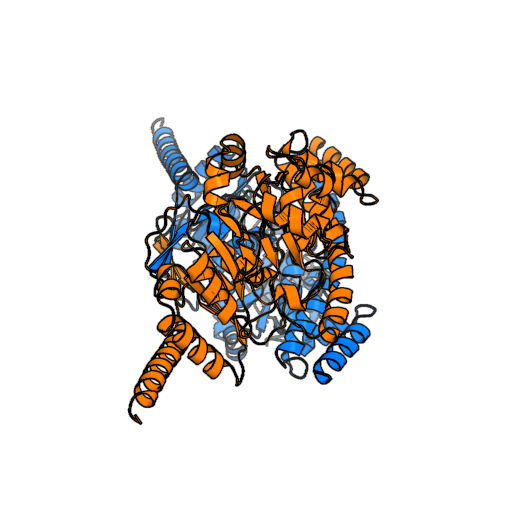1 98.5 249 TRP B CA 1
ATOM 5252 C C . TRP B 1 249 ? -15.312 32.219 13.211 1 98.5 249 TRP B C 1
ATOM 5254 O O . TRP B 1 249 ? -15.18 32.156 14.438 1 98.5 249 TRP B O 1
ATOM 5264 N N . TYR B 1 250 ? -15.305 33.375 12.602 1 98.38 250 TYR B N 1
ATOM 5265 C CA . TYR B 1 250 ? -15.023 34.656 13.273 1 98.38 250 TYR B CA 1
ATOM 5266 C C . TYR B 1 250 ? -16.047 34.906 14.367 1 98.38 250 TYR B C 1
ATOM 5268 O O . TYR B 1 250 ? -15.734 35.562 15.367 1 98.38 250 TYR B O 1
ATOM 5276 N N . LYS B 1 251 ? -17.188 34.344 14.203 1 97.06 251 LYS B N 1
ATOM 5277 C CA . LYS B 1 251 ? -18.281 34.719 15.102 1 97.06 251 LYS B CA 1
ATOM 5278 C C . LYS B 1 251 ? -18.609 33.531 16.047 1 97.06 251 LYS B C 1
ATOM 5280 O O . LYS B 1 251 ? -19.281 33.719 17.062 1 97.06 251 LYS B O 1
ATOM 5285 N N . GLN B 1 252 ? -18.141 32.406 15.742 1 94.81 252 GLN B N 1
ATOM 5286 C CA . GLN B 1 252 ? -18.562 31.188 16.438 1 94.81 252 GLN B CA 1
ATOM 5287 C C . GLN B 1 252 ? -17.766 31 17.719 1 94.81 252 GLN B C 1
ATOM 5289 O O . GLN B 1 252 ? -16.578 31.297 17.781 1 94.81 252 GLN B O 1
ATOM 5294 N N . THR B 1 253 ? -18.453 30.438 18.75 1 95.25 253 THR B N 1
ATOM 5295 C CA . THR B 1 253 ? -17.797 30.125 20.016 1 95.25 253 THR B CA 1
ATOM 5296 C C . THR B 1 253 ? -17.906 28.641 20.344 1 95.25 253 THR B C 1
ATOM 5298 O O . THR B 1 253 ? -17.344 28.172 21.344 1 95.25 253 THR B O 1
ATOM 5301 N N . LYS B 1 254 ? -18.625 27.891 19.516 1 96.88 254 LYS B N 1
ATOM 5302 C CA . LYS B 1 254 ? -18.766 26.453 19.641 1 96.88 254 LYS B CA 1
ATOM 5303 C C . LYS B 1 254 ? -18.25 25.734 18.406 1 96.88 254 LYS B C 1
ATOM 5305 O O . LYS B 1 254 ? -18.234 26.297 17.312 1 96.88 254 LYS B O 1
ATOM 5310 N N . PRO B 1 255 ? -17.781 24.484 18.641 1 97.81 255 PRO B N 1
ATOM 5311 C CA . PRO B 1 255 ? -17.391 23.703 17.469 1 97.81 255 PRO B CA 1
ATOM 5312 C C . PRO B 1 255 ? -18.531 23.531 16.469 1 97.81 255 PRO B C 1
ATOM 5314 O O . PRO B 1 255 ? -19.703 23.531 16.844 1 97.81 255 PRO B O 1
ATOM 5317 N N . TYR B 1 256 ? -18.203 23.469 15.219 1 98.19 256 TYR B N 1
ATOM 5318 C CA . TYR B 1 256 ? -19.219 23.25 14.203 1 98.19 256 TYR B CA 1
ATOM 5319 C C . TYR B 1 256 ? -18.719 22.312 13.109 1 98.19 256 TYR B C 1
ATOM 5321 O O . TYR B 1 256 ? -17.516 22.203 12.891 1 98.19 256 TYR B O 1
ATOM 5329 N N . LYS B 1 257 ? -19.641 21.672 12.469 1 98.19 257 LYS B N 1
ATOM 5330 C CA . LYS B 1 257 ? -19.359 20.734 11.391 1 98.19 257 LYS B CA 1
ATOM 5331 C C . LYS B 1 257 ? -19.188 21.453 10.055 1 98.19 257 LYS B C 1
ATOM 5333 O O . LYS B 1 257 ? -19.938 22.391 9.758 1 98.19 257 LYS B O 1
ATOM 5338 N N . VAL B 1 258 ? -18.203 21.078 9.266 1 98.69 258 VAL B N 1
ATOM 5339 C CA . VAL B 1 258 ? -18.062 21.547 7.891 1 98.69 258 VAL B CA 1
ATOM 5340 C C . VAL B 1 258 ? -19.203 20.969 7.035 1 98.69 258 VAL B C 1
ATOM 5342 O O . VAL B 1 258 ? -19.344 19.75 6.93 1 98.69 258 VAL B O 1
ATOM 5345 N N . THR B 1 259 ? -19.938 21.812 6.406 1 97.25 259 THR B N 1
ATOM 5346 C CA . THR B 1 259 ? -21.094 21.344 5.664 1 97.25 259 THR B CA 1
ATOM 5347 C C . THR B 1 259 ? -20.922 21.578 4.168 1 97.25 259 THR B C 1
ATOM 5349 O O . THR B 1 259 ? -21.625 20.984 3.348 1 97.25 259 THR B O 1
ATOM 5352 N N . GLU B 1 260 ? -20.047 22.469 3.793 1 96.62 260 GLU B N 1
ATOM 5353 C CA . GLU B 1 260 ? -19.797 22.766 2.387 1 96.62 260 GLU B CA 1
ATOM 5354 C C . GLU B 1 260 ? -18.438 22.203 1.943 1 96.62 260 GLU B C 1
ATOM 5356 O O . GLU B 1 260 ? -17.562 22.953 1.526 1 96.62 260 GLU B O 1
ATOM 5361 N N . TYR B 1 261 ? -18.375 20.953 1.872 1 97.62 261 TYR B N 1
ATOM 5362 C CA . TYR B 1 261 ? -17.156 20.266 1.485 1 97.62 261 TYR B CA 1
ATOM 5363 C C . TYR B 1 261 ? -16.922 20.359 -0.019 1 97.62 261 TYR B C 1
ATOM 5365 O O . TYR B 1 261 ? -17.891 20.344 -0.799 1 97.62 261 TYR B O 1
ATOM 5373 N N . ASN B 1 262 ? -15.734 20.531 -0.421 1 96.56 262 ASN B N 1
ATOM 5374 C CA . ASN B 1 262 ? -15.305 20.344 -1.804 1 96.56 262 ASN B CA 1
ATOM 5375 C C . ASN B 1 262 ? -14.016 19.531 -1.884 1 96.56 262 ASN B C 1
ATOM 5377 O O . ASN B 1 262 ? -13.211 19.547 -0.947 1 96.56 262 ASN B O 1
ATOM 5381 N N . TYR B 1 263 ? -13.75 18.906 -3.025 1 96.81 263 TYR B N 1
ATOM 5382 C CA . TYR B 1 263 ? -12.703 17.891 -3.133 1 96.81 263 TYR B CA 1
ATOM 5383 C C . TYR B 1 263 ? -11.32 18.531 -3.102 1 96.81 263 TYR B C 1
ATOM 5385 O O . TYR B 1 263 ? -10.305 17.844 -3.047 1 96.81 263 TYR B O 1
ATOM 5393 N N . SER B 1 264 ? -11.211 19.828 -3.1 1 97.19 264 SER B N 1
ATOM 5394 C CA . SER B 1 264 ? -9.922 20.516 -3 1 97.19 264 SER B CA 1
ATOM 5395 C C . SER B 1 264 ? -9.641 20.938 -1.565 1 97.19 264 SER B C 1
ATOM 5397 O O . SER B 1 264 ? -8.562 21.469 -1.273 1 97.19 264 SER B O 1
ATOM 5399 N N . TYR B 1 265 ? -10.617 20.781 -0.663 1 98.12 265 TYR B N 1
ATOM 5400 C CA . TYR B 1 265 ? -10.5 21.203 0.73 1 98.12 265 TYR B CA 1
ATOM 5401 C C . TYR B 1 265 ? -9.336 20.484 1.414 1 98.12 265 TYR B C 1
ATOM 5403 O O . TYR B 1 265 ? -9.289 19.266 1.452 1 98.12 265 TYR B O 1
ATOM 5411 N N . GLU B 1 266 ? -8.391 21.172 1.939 1 97.75 266 GLU B N 1
ATOM 5412 C CA . GLU B 1 266 ? -7.176 20.594 2.504 1 97.75 266 GLU B CA 1
ATOM 5413 C C . GLU B 1 266 ? -6.812 21.25 3.832 1 97.75 266 GLU B C 1
ATOM 5415 O O . GLU B 1 266 ? -5.703 21.766 3.99 1 97.75 266 GLU B O 1
ATOM 5420 N N . PRO B 1 267 ? -7.684 21.219 4.789 1 98.38 267 PRO B N 1
ATOM 5421 C CA . PRO B 1 267 ? -7.418 21.797 6.109 1 98.38 267 PRO B CA 1
ATOM 5422 C C . PRO B 1 267 ? -6.371 21 6.898 1 98.38 267 PRO B C 1
ATOM 5424 O O . PRO B 1 267 ? -5.957 19.922 6.469 1 98.38 267 PRO B O 1
ATOM 5427 N N . TYR B 1 268 ? -5.875 21.609 7.91 1 98.62 268 TYR B N 1
ATOM 5428 C CA . TYR B 1 268 ? -5.109 20.875 8.922 1 98.62 268 TYR B CA 1
ATOM 5429 C C . TYR B 1 268 ? -6.035 20.234 9.953 1 98.62 268 TYR B C 1
ATOM 5431 O O . TYR B 1 268 ? -6.887 20.922 10.531 1 98.62 268 TYR B O 1
ATOM 5439 N N . VAL B 1 269 ? -5.871 18.938 10.141 1 98.69 269 VAL B N 1
ATOM 5440 C CA . VAL B 1 269 ? -6.855 18.219 10.945 1 98.69 269 VAL B CA 1
ATOM 5441 C C . VAL B 1 269 ? -6.145 17.359 11.984 1 98.69 269 VAL B C 1
ATOM 5443 O O . VAL B 1 269 ? -5.02 16.906 11.758 1 98.69 269 VAL B O 1
ATOM 5446 N N . ILE B 1 270 ? -6.793 17.172 13.133 1 98.69 270 ILE B N 1
ATOM 5447 C CA . ILE B 1 270 ? -6.488 16.172 14.148 1 98.69 270 ILE B CA 1
ATOM 5448 C C . ILE B 1 270 ? -7.418 14.969 13.992 1 98.69 270 ILE B C 1
ATOM 5450 O O . ILE B 1 270 ? -8.641 15.133 13.898 1 98.69 270 ILE B O 1
ATOM 5454 N N . PHE B 1 271 ? -6.902 13.789 13.914 1 98.56 271 PHE B N 1
ATOM 5455 C CA . PHE B 1 271 ? -7.75 12.617 13.734 1 98.56 271 PHE B CA 1
ATOM 5456 C C . PHE B 1 271 ? -7.117 11.383 14.375 1 98.56 271 PH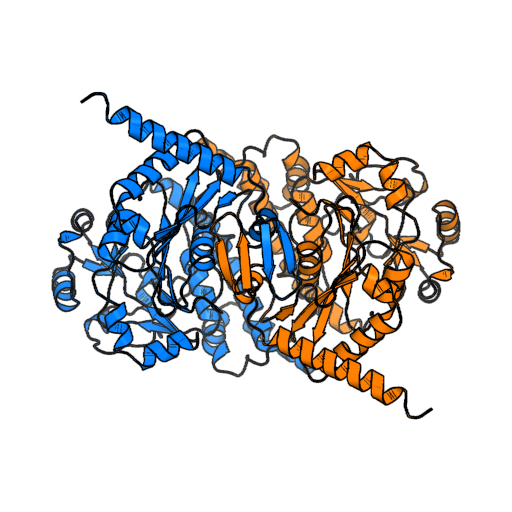E B C 1
ATOM 5458 O O . PHE B 1 271 ? -5.969 11.43 14.82 1 98.56 271 PHE B O 1
ATOM 5465 N N . LYS B 1 272 ? -7.898 10.398 14.555 1 98.12 272 LYS B N 1
ATOM 5466 C CA . LYS B 1 272 ? -7.434 9.125 15.086 1 98.12 272 LYS B CA 1
ATOM 5467 C C . LYS B 1 272 ? -6.52 8.414 14.094 1 98.12 272 LYS B C 1
ATOM 5469 O O . LYS B 1 272 ? -6.832 8.32 12.906 1 98.12 272 LYS B O 1
ATOM 5474 N N . LYS B 1 273 ? -5.414 7.953 14.539 1 96.81 273 LYS B N 1
ATOM 5475 C CA . LYS B 1 273 ? -4.406 7.32 13.695 1 96.81 273 LYS B CA 1
ATOM 5476 C C . LYS B 1 273 ? -4.934 6.02 13.094 1 96.81 273 LYS B C 1
ATOM 5478 O O . LYS B 1 273 ? -4.926 5.844 11.875 1 96.81 273 LYS B O 1
ATOM 5483 N N . GLU B 1 274 ? -5.402 5.145 13.961 1 93.31 274 GLU B N 1
ATOM 5484 C CA . GLU B 1 274 ? -5.875 3.838 13.516 1 93.31 274 GLU B CA 1
ATOM 5485 C C . GLU B 1 274 ? -7.246 3.945 12.852 1 93.31 274 GLU B C 1
ATOM 5487 O O . GLU B 1 274 ? -8.141 4.625 13.367 1 93.31 274 GLU B O 1
ATOM 5492 N N . GLY B 1 275 ? -7.344 3.34 11.758 1 92.19 275 GLY B N 1
ATOM 5493 C CA . GLY B 1 275 ? -8.641 3.295 11.102 1 92.19 275 GLY B CA 1
ATOM 5494 C C . GLY B 1 275 ? -8.828 4.398 10.078 1 92.19 275 GLY B C 1
ATOM 5495 O O . GLY B 1 275 ? -9.719 4.32 9.227 1 92.19 275 GLY B O 1
ATOM 5496 N N . THR B 1 276 ? -8.109 5.457 10.188 1 96.06 276 THR B N 1
ATOM 5497 C CA . THR B 1 276 ? -8.18 6.52 9.188 1 96.06 276 THR B CA 1
ATOM 5498 C C . THR B 1 276 ? -7.348 6.172 7.965 1 96.06 276 THR B C 1
ATOM 5500 O O . THR B 1 276 ? -6.242 5.637 8.086 1 96.06 276 THR B O 1
ATOM 5503 N N . PRO B 1 277 ? -7.852 6.48 6.809 1 96.25 277 PRO B N 1
ATOM 5504 C CA . PRO B 1 277 ? -7.172 6.109 5.566 1 96.25 277 PRO B CA 1
ATOM 5505 C C . PRO B 1 277 ? -5.762 6.688 5.469 1 96.25 277 PRO B C 1
ATOM 5507 O O . PRO B 1 277 ? -5.453 7.688 6.121 1 96.25 277 PRO B O 1
ATOM 5510 N N . TRP B 1 278 ? -4.934 5.996 4.723 1 96.81 278 TRP B N 1
ATOM 5511 C CA . TRP B 1 278 ? -3.58 6.453 4.418 1 96.81 278 TRP B CA 1
ATOM 5512 C C . TRP B 1 278 ? -3.578 7.363 3.195 1 96.81 278 TRP B C 1
ATOM 5514 O O . TRP B 1 278 ? -4.512 7.336 2.391 1 96.81 278 TRP B O 1
ATOM 5524 N N . CYS B 1 279 ? -2.561 8.203 3.072 1 97.62 279 CYS B N 1
ATOM 5525 C CA . CYS B 1 279 ? -2.441 9.094 1.926 1 97.62 279 CYS B CA 1
ATOM 5526 C C . CYS B 1 279 ? -1.96 8.344 0.693 1 97.62 279 CYS B C 1
ATOM 5528 O O . CYS B 1 279 ? -1.036 7.531 0.778 1 97.62 279 CYS B O 1
ATOM 5530 N N . ASP B 1 280 ? -2.562 8.609 -0.429 1 95.81 280 ASP B N 1
ATOM 5531 C CA . ASP B 1 280 ? -2.172 7.957 -1.678 1 95.81 280 ASP B CA 1
ATOM 5532 C C . ASP B 1 280 ? -0.778 8.406 -2.115 1 95.81 280 ASP B C 1
ATOM 5534 O O . ASP B 1 280 ? -0.556 9.586 -2.385 1 95.81 280 ASP B O 1
ATOM 5538 N N . GLU B 1 281 ? 0.068 7.516 -2.254 1 95 281 GLU B N 1
ATOM 5539 C CA . GLU B 1 281 ? 1.479 7.84 -2.443 1 95 281 GLU B CA 1
ATOM 5540 C C . GLU B 1 281 ? 1.803 8.055 -3.918 1 95 281 GLU B C 1
ATOM 5542 O O . GLU B 1 281 ? 2.918 8.445 -4.262 1 95 281 GLU B O 1
ATOM 5547 N N . ARG B 1 282 ? 0.908 7.906 -4.879 1 90.56 282 ARG B N 1
ATOM 5548 C CA . ARG B 1 282 ? 1.131 8.133 -6.305 1 90.56 282 ARG B CA 1
ATOM 5549 C C . ARG B 1 282 ? 1.338 9.617 -6.594 1 90.56 282 ARG B C 1
ATOM 5551 O O . ARG B 1 282 ? 1.869 9.984 -7.645 1 90.56 282 ARG B O 1
ATOM 5558 N N . PHE B 1 283 ? 0.835 10.492 -5.625 1 92.12 283 PHE B N 1
ATOM 5559 C CA . PHE B 1 283 ? 1 11.938 -5.781 1 92.12 283 PHE B CA 1
ATOM 5560 C C . PHE B 1 283 ? 2.416 12.359 -5.41 1 92.12 283 PHE B C 1
ATOM 5562 O O . PHE B 1 283 ? 2.789 12.336 -4.234 1 92.12 283 PHE B O 1
ATOM 5569 N N . VAL B 1 284 ? 3.164 12.711 -6.41 1 89.44 284 VAL B N 1
ATOM 5570 C CA . VAL B 1 284 ? 4.531 13.188 -6.227 1 89.44 284 VAL B CA 1
ATOM 5571 C C . VAL B 1 284 ? 4.617 14.664 -6.594 1 89.44 284 VAL B C 1
ATOM 5573 O O . VAL B 1 284 ? 4.094 15.086 -7.629 1 89.44 284 VAL B O 1
ATOM 5576 N N . GLY B 1 285 ? 5.211 15.43 -5.707 1 88.88 285 GLY B N 1
ATOM 5577 C CA . GLY B 1 285 ? 5.316 16.859 -5.945 1 88.88 285 GLY B CA 1
ATOM 5578 C C . GLY B 1 285 ? 4.074 17.625 -5.535 1 88.88 285 GLY B C 1
ATOM 5579 O O . GLY B 1 285 ? 3.238 17.109 -4.789 1 88.88 285 GLY B O 1
ATOM 5580 N N . TYR B 1 286 ? 4.039 18.844 -6.012 1 87.69 286 TYR B N 1
ATOM 5581 C CA . TYR B 1 286 ? 2.957 19.734 -5.613 1 87.69 286 TYR B CA 1
ATOM 5582 C C . TYR B 1 286 ? 1.692 19.453 -6.414 1 87.69 286 TYR B C 1
ATOM 5584 O O . TYR B 1 286 ? 1.765 18.984 -7.555 1 87.69 286 TYR B O 1
ATOM 5592 N N . GLY B 1 287 ? 0.57 19.688 -5.695 1 90.5 287 GLY B N 1
ATOM 5593 C CA . GLY B 1 287 ? -0.719 19.562 -6.355 1 90.5 287 GLY B CA 1
ATOM 5594 C C . GLY B 1 287 ? -1.562 18.422 -5.812 1 90.5 287 GLY B C 1
ATOM 5595 O O . GLY B 1 287 ? -1.237 17.25 -6.016 1 90.5 287 GLY B O 1
ATOM 5596 N N . ALA B 1 288 ? -2.48 18.703 -5.172 1 93.56 288 ALA B N 1
ATOM 5597 C CA . ALA B 1 288 ? -3.598 17.859 -4.738 1 93.56 288 ALA B CA 1
ATOM 5598 C C . ALA B 1 288 ? -3.121 16.75 -3.822 1 93.56 288 ALA B C 1
ATOM 5600 O O . ALA B 1 288 ? -3.889 15.844 -3.482 1 93.56 288 ALA B O 1
ATOM 5601 N N . ASN B 1 289 ? -1.835 16.719 -3.475 1 94.75 289 ASN B N 1
ATOM 5602 C CA . ASN B 1 289 ? -1.332 15.648 -2.621 1 94.75 289 ASN B CA 1
ATOM 5603 C C . ASN B 1 289 ? -2.047 15.617 -1.272 1 94.75 289 ASN B C 1
ATOM 5605 O O . ASN B 1 289 ? -2.662 14.617 -0.911 1 94.75 289 ASN B O 1
ATOM 5609 N N . LYS B 1 290 ? -2.113 16.75 -0.61 1 96.75 290 LYS B N 1
ATOM 5610 C CA . LYS B 1 290 ? -2.789 16.812 0.682 1 96.75 290 LYS B CA 1
ATOM 5611 C C . LYS B 1 290 ? -4.301 16.672 0.518 1 96.75 290 LYS B C 1
ATOM 5613 O O . LYS B 1 290 ? -4.957 15.992 1.307 1 96.75 290 LYS B O 1
ATOM 5618 N N . ALA B 1 291 ? -4.84 17.344 -0.505 1 97.81 291 ALA B N 1
ATOM 5619 C CA . ALA B 1 291 ? -6.273 17.281 -0.775 1 97.81 291 ALA B CA 1
ATOM 5620 C C . ALA B 1 291 ? -6.719 15.828 -0.98 1 97.81 291 ALA B C 1
ATOM 5622 O O . ALA B 1 291 ? -7.801 15.445 -0.541 1 97.81 291 ALA B O 1
ATOM 5623 N N . ALA B 1 292 ? -5.906 15.047 -1.635 1 97.56 292 ALA B N 1
ATOM 5624 C CA . ALA B 1 292 ? -6.234 13.641 -1.873 1 97.56 292 ALA B CA 1
ATOM 5625 C C . ALA B 1 292 ? -6.344 12.875 -0.56 1 97.56 292 ALA B C 1
ATOM 5627 O O . ALA B 1 292 ? -7.234 12.039 -0.396 1 97.56 292 ALA B O 1
ATOM 5628 N N . CYS B 1 293 ? -5.453 13.141 0.359 1 97.75 293 CYS B N 1
ATOM 5629 C CA . CYS B 1 293 ? -5.504 12.508 1.675 1 97.75 293 CYS B CA 1
ATOM 5630 C C . CYS B 1 293 ? -6.816 12.828 2.381 1 97.75 293 CYS B C 1
ATOM 5632 O O . CYS B 1 293 ? -7.496 11.93 2.877 1 97.75 293 CYS B O 1
ATOM 5634 N N . LEU B 1 294 ? -7.117 14.086 2.357 1 98.56 294 LEU B N 1
ATOM 5635 C CA . LEU B 1 294 ? -8.305 14.555 3.062 1 98.56 294 LEU B CA 1
ATOM 5636 C C . LEU B 1 294 ? -9.57 14.086 2.355 1 98.56 294 LEU B C 1
ATOM 5638 O O . LEU B 1 294 ? -10.594 13.836 3.002 1 98.56 294 LEU B O 1
ATOM 5642 N N . PHE B 1 295 ? -9.508 13.961 1.054 1 98.44 295 PHE B N 1
ATOM 5643 C CA . PHE B 1 295 ? -10.617 13.445 0.256 1 98.44 295 PHE B CA 1
ATOM 5644 C C . PHE B 1 295 ? -11.008 12.047 0.708 1 98.44 295 PHE B C 1
ATOM 5646 O O . PHE B 1 295 ? -12.18 11.766 0.949 1 98.44 295 PHE B O 1
ATOM 5653 N N . GLU B 1 296 ? -10.055 11.211 0.873 1 97.38 296 GLU B N 1
ATOM 5654 C CA . GLU B 1 296 ? -10.344 9.844 1.288 1 97.38 296 GLU B CA 1
ATOM 5655 C C . GLU B 1 296 ? -10.867 9.797 2.719 1 97.38 296 GLU B C 1
ATOM 5657 O O . GLU B 1 296 ? -11.734 8.977 3.043 1 97.38 296 GLU B O 1
ATOM 5662 N N . ILE B 1 297 ? -10.312 10.594 3.592 1 98.25 297 ILE B N 1
ATOM 5663 C CA . ILE B 1 297 ? -10.805 10.68 4.961 1 98.25 297 ILE B CA 1
ATOM 5664 C C . ILE B 1 297 ? -12.289 11.047 4.957 1 98.25 297 ILE B C 1
ATOM 5666 O O . ILE B 1 297 ? -13.086 10.43 5.664 1 98.25 297 ILE B O 1
ATOM 5670 N N . TYR B 1 298 ? -12.617 12 4.148 1 98.56 298 TYR B N 1
ATOM 5671 C CA . TYR B 1 298 ? -14.008 12.43 4.016 1 98.56 298 TYR B CA 1
ATOM 5672 C C . TYR B 1 298 ? -14.883 11.297 3.486 1 98.56 298 TYR B C 1
ATOM 5674 O O . TYR B 1 298 ? -15.953 11.031 4.027 1 98.56 298 TYR B O 1
ATOM 5682 N N . LEU B 1 299 ? -14.453 10.586 2.447 1 97.94 299 LEU B N 1
ATOM 5683 C CA . LEU B 1 299 ? -15.219 9.508 1.83 1 97.94 299 LEU B CA 1
ATOM 5684 C C . LEU B 1 299 ? -15.406 8.344 2.803 1 97.94 299 LEU B C 1
ATOM 5686 O O . LEU B 1 299 ? -16.375 7.594 2.697 1 97.94 299 LEU B O 1
ATOM 5690 N N . ALA B 1 300 ? -14.5 8.203 3.754 1 97.25 300 ALA B N 1
ATOM 5691 C CA . ALA B 1 300 ? -14.539 7.105 4.715 1 97.25 300 ALA B CA 1
ATOM 5692 C C . ALA B 1 300 ? -15.625 7.336 5.766 1 97.25 300 ALA B C 1
ATOM 5694 O O . ALA B 1 300 ? -15.797 6.523 6.676 1 97.25 300 ALA B O 1
ATOM 5695 N N . GLY B 1 301 ? -16.312 8.422 5.676 1 97.62 301 GLY B N 1
ATOM 5696 C CA . GLY B 1 301 ? -17.391 8.719 6.602 1 97.62 301 GLY B CA 1
ATOM 5697 C C . GLY B 1 301 ? -16.938 9.531 7.805 1 97.62 301 GLY B C 1
ATOM 5698 O O . GLY B 1 301 ? -17.594 9.523 8.844 1 97.62 301 GLY B O 1
ATOM 5699 N N . ILE B 1 302 ? -15.836 10.141 7.734 1 98.25 302 ILE B N 1
ATOM 5700 C CA . ILE B 1 302 ? -15.297 10.961 8.812 1 98.25 302 ILE B CA 1
ATOM 5701 C C . ILE B 1 302 ? -15.633 12.43 8.57 1 98.25 302 ILE B C 1
ATOM 5703 O O . ILE B 1 302 ? -15.211 13.016 7.566 1 98.25 302 ILE B O 1
ATOM 5707 N N . ASP B 1 303 ? -16.297 13.016 9.461 1 98.5 303 ASP B N 1
ATOM 5708 C CA . ASP B 1 303 ? -16.719 14.406 9.32 1 98.5 303 ASP B CA 1
ATOM 5709 C C . ASP B 1 303 ? -15.656 15.367 9.82 1 98.5 303 ASP B C 1
ATOM 5711 O O . ASP B 1 303 ? -14.891 15.039 10.734 1 98.5 303 ASP B O 1
ATOM 5715 N N . TYR B 1 304 ? -15.688 16.484 9.211 1 98.75 304 TYR B N 1
ATOM 5716 C CA . TYR B 1 304 ? -14.773 17.547 9.648 1 98.75 304 TYR B CA 1
ATOM 5717 C C . TYR B 1 304 ? -15.477 18.516 10.594 1 98.75 304 TYR B C 1
ATOM 5719 O O . TYR B 1 304 ? -16.562 19.016 10.289 1 98.75 304 TYR B O 1
ATOM 5727 N N . TRP B 1 305 ? -14.867 18.719 11.742 1 98.75 305 TRP B N 1
ATOM 5728 C CA . TRP B 1 305 ? -15.375 19.609 12.773 1 98.75 305 TRP B CA 1
ATOM 5729 C C . TRP B 1 305 ? -14.352 20.703 13.094 1 98.75 305 TRP B C 1
ATOM 5731 O O . TRP B 1 305 ? -13.172 20.406 13.328 1 98.75 305 TRP B O 1
ATOM 5741 N N . VAL B 1 306 ? -14.773 21.938 13.172 1 98.5 306 VAL B N 1
ATOM 5742 C CA . VAL B 1 306 ? -13.852 23.078 13.312 1 98.5 306 VAL B CA 1
ATOM 5743 C C . VAL B 1 306 ? -13.781 23.5 14.773 1 98.5 306 VAL B C 1
ATOM 5745 O O . VAL B 1 306 ? -14.812 23.672 15.43 1 98.5 306 VAL B O 1
ATOM 5748 N N . LEU B 1 307 ? -12.562 23.625 15.359 1 97.88 307 LEU B N 1
ATOM 5749 C CA . LEU B 1 307 ? -12.383 24.25 16.672 1 97.88 307 LEU B CA 1
ATOM 5750 C C . LEU B 1 307 ? -12.68 25.734 16.609 1 97.88 307 LEU B C 1
ATOM 5752 O O . LEU B 1 307 ? -12.25 26.422 15.68 1 97.88 307 LEU B O 1
ATOM 5756 N N . PRO B 1 308 ? -13.344 26.219 17.531 1 96.94 308 PRO B N 1
ATOM 5757 C CA . PRO B 1 308 ? -13.867 27.578 17.406 1 96.94 308 PRO B CA 1
ATOM 5758 C C . PRO B 1 308 ? -12.844 28.656 17.781 1 96.94 308 PRO B C 1
ATOM 5760 O O . PRO B 1 308 ? -13 29.812 17.406 1 96.94 308 PRO B O 1
ATOM 5763 N N . ASP B 1 309 ? -11.742 28.25 18.531 1 96.94 309 ASP B N 1
ATOM 5764 C CA . ASP B 1 309 ? -10.891 29.312 19.062 1 96.94 309 ASP B CA 1
ATOM 5765 C C . ASP B 1 309 ? -9.438 29.094 18.641 1 96.94 309 ASP B C 1
ATOM 5767 O O . ASP B 1 309 ? -8.586 29.969 18.875 1 96.94 309 ASP B O 1
ATOM 5771 N N . ASP B 1 310 ? -9.148 27.969 18.062 1 98.38 310 ASP B N 1
ATOM 5772 C CA . ASP B 1 310 ? -7.762 27.625 17.781 1 98.38 310 ASP B CA 1
ATOM 5773 C C . ASP B 1 310 ? -7.426 27.875 16.312 1 98.38 310 ASP B C 1
ATOM 5775 O O . ASP B 1 310 ? -8.297 27.797 15.445 1 98.38 310 ASP B O 1
ATOM 5779 N N . PHE B 1 311 ? -6.188 28.203 16.047 1 98.75 311 PHE B N 1
ATOM 5780 C CA . PHE B 1 311 ? -5.777 28.516 14.672 1 98.75 311 PHE B CA 1
ATOM 5781 C C . PHE B 1 311 ? -4.27 28.359 14.516 1 98.75 311 PHE B C 1
ATOM 5783 O O . PHE B 1 311 ? -3.539 28.266 15.5 1 98.75 311 PHE B O 1
ATOM 5790 N N . LEU B 1 312 ? -3.852 28.172 13.297 1 98.69 312 LEU B N 1
ATOM 5791 C CA . LEU B 1 312 ? -2.459 28.109 12.867 1 98.69 312 LEU B CA 1
ATOM 5792 C C . LEU B 1 312 ? -2.121 29.297 11.961 1 98.69 312 LEU B C 1
ATOM 5794 O O . LEU B 1 312 ? -2.992 29.797 11.258 1 98.69 312 LEU B O 1
ATOM 5798 N N . ILE B 1 313 ? -0.879 29.719 11.953 1 98.62 313 ILE B N 1
ATOM 5799 C CA . ILE B 1 313 ? -0.438 30.75 11.023 1 98.62 313 ILE B CA 1
ATOM 5800 C C . ILE B 1 313 ? 0.779 30.266 10.242 1 98.62 313 ILE B C 1
ATOM 5802 O O . ILE B 1 313 ? 1.712 29.703 10.828 1 98.62 313 ILE B O 1
ATOM 5806 N N . HIS B 1 314 ? 0.712 30.391 8.984 1 97.62 314 HIS B N 1
ATOM 5807 C CA . HIS B 1 314 ? 1.814 30.031 8.102 1 97.62 314 HIS B CA 1
ATOM 5808 C C . HIS B 1 314 ? 3.035 30.906 8.352 1 97.62 314 HIS B C 1
ATOM 5810 O O . HIS B 1 314 ? 2.934 32.125 8.344 1 97.62 314 HIS B O 1
ATOM 5816 N N . GLN B 1 315 ? 4.125 30.25 8.609 1 95.44 315 GLN B N 1
ATOM 5817 C CA . GLN B 1 315 ? 5.398 30.953 8.672 1 95.44 315 GLN B CA 1
ATOM 5818 C C . GLN B 1 315 ? 5.984 31.156 7.281 1 95.44 315 GLN B C 1
ATOM 5820 O O . GLN B 1 315 ? 6.469 30.219 6.656 1 95.44 315 GLN B O 1
ATOM 5825 N N . THR B 1 316 ? 6 32.406 6.848 1 90.69 316 THR B N 1
ATOM 5826 C CA . THR B 1 316 ? 6.359 32.719 5.469 1 90.69 316 THR B CA 1
ATOM 5827 C C . THR B 1 316 ? 7.773 32.25 5.156 1 90.69 316 THR B C 1
ATOM 5829 O O . THR B 1 316 ? 8.688 32.406 5.961 1 90.69 316 THR B O 1
ATOM 5832 N N . HIS B 1 317 ? 7.836 31.5 4.07 1 85 317 HIS B N 1
ATOM 5833 C CA . HIS B 1 317 ? 9.117 31.141 3.477 1 85 317 HIS B CA 1
ATOM 5834 C C . HIS B 1 317 ? 9.039 31.156 1.953 1 85 317 HIS B C 1
ATOM 5836 O O . HIS B 1 317 ? 7.953 31.047 1.38 1 85 317 HIS B O 1
ATOM 5842 N N . HIS B 1 318 ? 10.109 31.406 1.28 1 75.69 318 HIS B N 1
ATOM 5843 C CA . HIS B 1 318 ? 10.102 31.594 -0.165 1 75.69 318 HIS B CA 1
ATOM 5844 C C . HIS B 1 318 ? 10.57 30.344 -0.896 1 75.69 318 HIS B C 1
ATOM 5846 O O . HIS B 1 318 ? 11.484 29.656 -0.436 1 75.69 318 HIS B O 1
ATOM 5852 N N . TYR B 1 319 ? 9.633 29.844 -1.808 1 65.31 319 TYR B N 1
ATOM 5853 C CA . TYR B 1 319 ? 10.008 28.672 -2.611 1 65.31 319 TYR B CA 1
ATOM 5854 C C . TYR B 1 319 ? 10.164 29.062 -4.078 1 65.31 319 TYR B C 1
ATOM 5856 O O . TYR B 1 319 ? 9.586 30.047 -4.535 1 65.31 319 TYR B O 1
ATOM 5864 N N . PRO B 1 320 ? 10.945 28.094 -4.812 1 63.47 320 PRO B N 1
ATOM 5865 C CA . PRO B 1 320 ? 11.039 28.297 -6.262 1 63.47 320 PRO B CA 1
ATOM 5866 C C . PRO B 1 320 ? 9.742 27.953 -6.988 1 63.47 320 PRO B C 1
ATOM 5868 O O . PRO B 1 320 ? 9.227 26.844 -6.844 1 63.47 320 PRO B O 1
ATOM 5871 N N . GLU B 1 321 ? 9.125 28.797 -7.727 1 64.19 321 GLU B N 1
ATOM 5872 C CA . GLU B 1 321 ? 7.785 28.719 -8.312 1 64.19 321 GLU B CA 1
ATOM 5873 C C . GLU B 1 321 ? 7.785 27.844 -9.57 1 64.19 321 GLU B C 1
ATOM 5875 O O . GLU B 1 321 ? 6.82 27.125 -9.836 1 64.19 321 GLU B O 1
ATOM 5880 N N . ASP B 1 322 ? 8.789 27.828 -10.344 1 64.19 322 ASP B N 1
ATOM 5881 C CA . ASP B 1 322 ? 8.75 27.141 -11.633 1 64.19 322 ASP B CA 1
ATOM 5882 C C . ASP B 1 322 ? 8.57 25.641 -11.461 1 64.19 322 ASP B C 1
ATOM 5884 O O . ASP B 1 322 ? 7.719 25.031 -12.117 1 64.19 322 ASP B O 1
ATOM 5888 N N . THR B 1 323 ? 9.273 25.031 -10.664 1 64.69 323 THR B N 1
ATOM 5889 C CA . THR B 1 323 ? 9.195 23.594 -10.422 1 64.69 323 THR B CA 1
ATOM 5890 C C . THR B 1 323 ? 7.809 23.203 -9.914 1 64.69 323 THR B C 1
ATOM 5892 O O . THR B 1 323 ? 7.242 22.203 -10.352 1 64.69 323 THR B O 1
ATOM 5895 N N . ARG B 1 324 ? 7.133 23.953 -9.391 1 73.75 324 ARG B N 1
ATOM 5896 C CA . ARG B 1 324 ? 5.832 23.672 -8.789 1 73.75 324 ARG B CA 1
ATOM 5897 C C . ARG B 1 324 ? 4.742 23.609 -9.852 1 73.75 324 ARG B C 1
ATOM 5899 O O . ARG B 1 324 ? 3.854 22.766 -9.797 1 73.75 324 ARG B O 1
ATOM 5906 N N . ALA B 1 325 ? 4.898 24.484 -10.812 1 72.5 325 ALA B N 1
ATOM 5907 C CA . ALA B 1 325 ? 3.867 24.578 -11.844 1 72.5 325 ALA B CA 1
ATOM 5908 C C . ALA B 1 325 ? 3.799 23.297 -12.664 1 72.5 325 ALA B C 1
ATOM 5910 O O . ALA B 1 325 ? 2.711 22.797 -12.961 1 72.5 325 ALA B O 1
ATOM 5911 N N . LYS B 1 326 ? 4.871 22.75 -13 1 71.94 326 LYS B N 1
ATOM 5912 C CA . LYS B 1 326 ? 4.93 21.531 -13.789 1 71.94 326 LYS B CA 1
ATOM 5913 C C . LYS B 1 326 ? 4.371 20.344 -13.008 1 71.94 326 LYS B C 1
ATOM 5915 O O . LYS B 1 326 ? 3.598 19.547 -13.539 1 71.94 326 LYS B O 1
ATOM 5920 N N . GLU B 1 327 ? 4.684 20.266 -11.812 1 77.88 327 GLU B N 1
ATOM 5921 C CA . GLU B 1 327 ? 4.199 19.188 -10.938 1 77.88 327 GLU B CA 1
ATOM 5922 C C . GLU B 1 327 ? 2.684 19.266 -10.766 1 77.88 327 GLU B C 1
ATOM 5924 O O . GLU B 1 327 ? 2 18.25 -10.781 1 77.88 327 GLU B O 1
ATOM 5929 N N . ARG B 1 328 ? 2.17 20.406 -10.82 1 81.25 328 ARG B N 1
ATOM 5930 C CA . ARG B 1 328 ? 0.74 20.609 -10.625 1 81.25 328 ARG B CA 1
ATOM 5931 C C . ARG B 1 328 ? -0.057 20.125 -11.828 1 81.25 328 ARG B C 1
ATOM 5933 O O . ARG B 1 328 ? -1.152 19.578 -11.672 1 81.25 328 ARG B O 1
ATOM 5940 N N . THR B 1 329 ? 0.493 20.312 -12.938 1 77.81 329 THR B N 1
ATOM 5941 C CA . THR B 1 329 ? -0.197 19.906 -14.156 1 77.81 329 THR B CA 1
ATOM 5942 C C . THR B 1 329 ? -0.358 18.391 -14.195 1 77.81 329 THR B C 1
ATOM 5944 O O . THR B 1 329 ? -1.446 17.891 -14.484 1 77.81 329 THR B O 1
ATOM 5947 N N . TYR B 1 330 ? 0.654 17.688 -13.867 1 77.44 330 TYR B N 1
ATOM 5948 C CA . TYR B 1 330 ? 0.596 16.234 -13.852 1 77.44 330 TYR B CA 1
ATOM 5949 C C . TYR B 1 330 ? -0.365 15.734 -12.773 1 77.44 330 TYR B C 1
ATOM 5951 O O . TYR B 1 330 ? -1.194 14.859 -13.031 1 77.44 330 TYR B O 1
ATOM 5959 N N . ASN B 1 331 ? -0.319 16.266 -11.641 1 87.81 331 ASN B N 1
ATOM 5960 C CA . ASN B 1 331 ? -1.118 15.805 -10.516 1 87.81 331 ASN B CA 1
ATOM 5961 C C . ASN B 1 331 ? -2.594 16.156 -10.688 1 87.81 331 ASN B C 1
ATOM 5963 O O . ASN B 1 331 ? -3.463 15.5 -10.117 1 87.81 331 ASN B O 1
ATOM 5967 N N . LYS B 1 332 ? -2.805 17.188 -11.508 1 88.31 332 LYS B N 1
ATOM 5968 C CA . LYS B 1 332 ? -4.199 17.516 -11.781 1 88.31 332 LYS B CA 1
ATOM 5969 C C . LYS B 1 332 ? -4.906 16.375 -12.508 1 88.31 332 LYS B C 1
ATOM 5971 O O . LYS B 1 332 ? -6.012 15.977 -12.125 1 88.31 332 LYS B O 1
ATOM 5976 N N . LYS B 1 333 ? -4.293 15.883 -13.539 1 83.62 333 LYS B N 1
ATOM 5977 C CA . LYS B 1 333 ? -4.863 14.75 -14.273 1 83.62 333 LYS B CA 1
ATOM 5978 C C . LYS B 1 333 ? -4.988 13.523 -13.375 1 83.62 333 LYS B C 1
ATOM 5980 O O . LYS B 1 333 ? -6.012 12.836 -13.398 1 83.62 333 LYS B O 1
ATOM 5985 N N . LEU B 1 334 ? -3.982 13.25 -12.625 1 87.12 334 LEU B N 1
ATOM 5986 C CA . LEU B 1 334 ? -4 12.125 -11.695 1 87.12 334 LEU B CA 1
ATOM 5987 C C . LEU B 1 334 ? -5.148 12.266 -10.695 1 87.12 334 LEU B C 1
ATOM 5989 O O . LEU B 1 334 ? -5.824 11.281 -10.383 1 87.12 334 LEU B O 1
ATOM 5993 N N . TYR B 1 335 ? -5.367 13.5 -10.266 1 92.88 335 TYR B N 1
ATOM 5994 C CA . TYR B 1 335 ? -6.387 13.719 -9.242 1 92.88 335 TYR B CA 1
ATOM 5995 C C . TYR B 1 335 ? -7.777 13.43 -9.797 1 92.88 335 TYR B C 1
ATOM 5997 O O . TYR B 1 335 ? -8.633 12.891 -9.086 1 92.88 335 TYR B O 1
ATOM 6005 N N . ASP B 1 336 ? -8 13.75 -11.023 1 89.56 336 ASP B N 1
ATOM 6006 C CA . ASP B 1 336 ? -9.297 13.461 -11.641 1 89.56 336 ASP B CA 1
ATOM 6007 C C . ASP B 1 336 ? -9.555 11.953 -11.688 1 89.56 336 ASP B C 1
ATOM 6009 O O . ASP B 1 336 ? -10.625 11.492 -11.281 1 89.56 336 ASP B O 1
ATOM 6013 N N . TYR B 1 337 ? -8.586 11.242 -12.141 1 84.75 337 TYR B N 1
ATOM 6014 C CA . TYR B 1 337 ? -8.703 9.789 -12.203 1 84.75 337 TYR B CA 1
ATOM 6015 C C . TYR B 1 337 ? -8.828 9.195 -10.805 1 84.75 337 TYR B C 1
ATOM 6017 O O . TYR B 1 337 ? -9.641 8.289 -10.578 1 84.75 337 TYR B O 1
ATOM 6025 N N . TYR B 1 338 ? -8.031 9.695 -9.953 1 91.5 338 TYR B N 1
ATOM 6026 C CA . TYR B 1 338 ? -7.992 9.234 -8.57 1 91.5 338 TYR B CA 1
ATOM 6027 C C . TYR B 1 338 ? -9.359 9.391 -7.906 1 91.5 338 TYR B C 1
ATOM 6029 O O . TYR B 1 338 ? -9.82 8.477 -7.211 1 91.5 338 TYR B O 1
ATOM 6037 N N . ARG B 1 339 ? -9.977 10.508 -8.07 1 94.44 339 ARG B N 1
ATOM 6038 C CA . ARG B 1 339 ? -11.273 10.758 -7.449 1 94.44 339 ARG B CA 1
ATOM 6039 C C . ARG B 1 339 ? -12.328 9.781 -7.957 1 94.44 339 ARG B C 1
ATOM 6041 O O . ARG B 1 339 ? -13.094 9.227 -7.168 1 94.44 339 ARG B O 1
ATOM 6048 N N . GLU B 1 340 ? -12.375 9.555 -9.203 1 90.25 340 GLU B N 1
ATOM 6049 C CA . GLU B 1 340 ? -13.328 8.602 -9.766 1 90.25 340 GLU B CA 1
ATOM 6050 C C . GLU B 1 340 ? -13.078 7.188 -9.234 1 90.25 340 GLU B C 1
ATOM 6052 O O . GLU B 1 340 ? -14.008 6.512 -8.797 1 90.25 340 GLU B O 1
ATOM 6057 N N . GLU B 1 341 ? -11.836 6.836 -9.281 1 87.5 341 GLU B N 1
ATOM 6058 C CA . GLU B 1 341 ? -11.438 5.504 -8.836 1 87.5 341 GLU B CA 1
ATOM 6059 C C . GLU B 1 341 ? -11.742 5.301 -7.352 1 87.5 341 GLU B C 1
ATOM 6061 O O . GLU B 1 341 ? -12.258 4.254 -6.961 1 87.5 341 GLU B O 1
ATOM 6066 N N . THR B 1 342 ? -11.375 6.262 -6.57 1 93.5 342 THR B N 1
ATOM 6067 C CA . THR B 1 342 ? -11.547 6.172 -5.125 1 93.5 342 THR B CA 1
ATOM 6068 C C . THR B 1 342 ? -13.023 6.141 -4.762 1 93.5 342 THR B C 1
ATOM 6070 O O . THR B 1 342 ? -13.438 5.395 -3.871 1 93.5 342 THR B O 1
ATOM 6073 N N . CYS B 1 343 ? -13.844 6.898 -5.441 1 94.62 343 CYS B N 1
ATOM 6074 C CA . CYS B 1 343 ? -15.289 6.895 -5.234 1 94.62 343 CYS B CA 1
ATOM 6075 C C . CYS B 1 343 ? -15.875 5.512 -5.496 1 94.62 343 CYS B C 1
ATOM 6077 O O . CYS B 1 343 ? -16.641 4.992 -4.68 1 94.62 343 CYS B O 1
ATOM 6079 N N . LEU B 1 344 ? -15.492 4.922 -6.582 1 89.88 344 LEU B N 1
ATOM 6080 C CA . LEU B 1 344 ? -16.016 3.605 -6.934 1 89.88 344 LEU B CA 1
ATOM 6081 C C . LEU B 1 344 ? -15.547 2.553 -5.93 1 89.88 344 LEU B C 1
ATOM 6083 O O . LEU B 1 344 ? -16.328 1.7 -5.508 1 89.88 344 LEU B O 1
ATOM 6087 N N . ARG B 1 345 ? -14.297 2.633 -5.551 1 89.94 345 ARG B N 1
ATOM 6088 C CA . ARG B 1 345 ? -13.742 1.683 -4.594 1 89.94 345 ARG B CA 1
ATOM 6089 C C . ARG B 1 345 ? -14.469 1.76 -3.258 1 89.94 345 ARG B C 1
ATOM 6091 O O . ARG B 1 345 ? -14.859 0.733 -2.697 1 89.94 345 ARG B O 1
ATOM 6098 N N . TYR B 1 346 ? -14.648 2.949 -2.727 1 94.44 346 TYR B N 1
ATOM 6099 C CA . TYR B 1 346 ? -15.305 3.111 -1.434 1 94.44 346 TYR B CA 1
ATOM 6100 C C . TYR B 1 346 ? -16.781 2.711 -1.512 1 94.44 346 TYR B C 1
ATOM 6102 O O . TYR B 1 346 ? -17.312 2.131 -0.568 1 94.44 346 TYR B O 1
ATOM 6110 N N . ALA B 1 347 ? -17.406 3.045 -2.615 1 93.75 347 ALA B N 1
ATOM 6111 C CA . ALA B 1 347 ? -18.797 2.635 -2.777 1 93.75 347 ALA B CA 1
ATOM 6112 C C . ALA B 1 347 ? -18.922 1.114 -2.752 1 93.75 347 ALA B C 1
ATOM 6114 O O . ALA B 1 347 ? -19.766 0.569 -2.025 1 93.75 347 ALA B O 1
ATOM 6115 N N . ARG B 1 348 ? -18.094 0.459 -3.52 1 88.38 348 ARG B N 1
ATOM 6116 C CA . ARG B 1 348 ? -18.109 -1 -3.547 1 88.38 348 ARG B CA 1
ATOM 6117 C C . ARG B 1 348 ? -17.844 -1.576 -2.162 1 88.38 348 ARG B C 1
ATOM 6119 O O . ARG B 1 348 ? -18.5 -2.535 -1.745 1 88.38 348 ARG B O 1
ATOM 6126 N N . THR B 1 349 ? -16.891 -0.981 -1.497 1 91.44 349 THR B N 1
ATOM 6127 C CA . THR B 1 349 ? -16.516 -1.437 -0.163 1 91.44 349 THR B CA 1
ATOM 6128 C C . THR B 1 349 ? -17.688 -1.287 0.807 1 91.44 349 THR B C 1
ATOM 6130 O O . THR B 1 349 ? -18.016 -2.219 1.546 1 91.44 349 THR B O 1
ATOM 6133 N N . MET B 1 350 ? -18.328 -0.132 0.803 1 93.56 350 MET B N 1
ATOM 6134 C CA . MET B 1 350 ? -19.422 0.131 1.741 1 93.56 350 MET B CA 1
ATOM 6135 C C . MET B 1 350 ? -20.641 -0.721 1.411 1 93.56 350 MET B C 1
ATOM 6137 O O . MET B 1 350 ? -21.359 -1.148 2.311 1 93.56 350 MET B O 1
ATOM 6141 N N . ILE B 1 351 ? -20.859 -0.986 0.149 1 90.81 351 ILE B N 1
ATOM 6142 C CA . ILE B 1 351 ? -21.969 -1.858 -0.256 1 90.81 351 ILE B CA 1
ATOM 6143 C C . ILE B 1 351 ? -21.688 -3.283 0.226 1 90.81 351 ILE B C 1
ATOM 6145 O O . ILE B 1 351 ? -22.562 -3.908 0.848 1 90.81 351 ILE B O 1
ATOM 6149 N N . ALA B 1 352 ? -20.484 -3.742 -0.023 1 85.56 352 ALA B N 1
ATOM 6150 C CA . ALA B 1 352 ? -20.109 -5.102 0.371 1 85.56 352 ALA B CA 1
ATOM 6151 C C . ALA B 1 352 ? -20.156 -5.258 1.889 1 85.56 352 ALA B C 1
ATOM 6153 O O . ALA B 1 352 ? -20.5 -6.324 2.4 1 85.56 352 ALA B O 1
ATOM 6154 N N . ALA B 1 353 ? -19.859 -4.227 2.652 1 88.75 353 ALA B N 1
ATOM 6155 C CA . ALA B 1 353 ? -19.812 -4.25 4.113 1 88.75 353 ALA B CA 1
ATOM 6156 C C . ALA B 1 353 ? -21.188 -3.949 4.699 1 88.75 353 ALA B C 1
ATOM 6158 O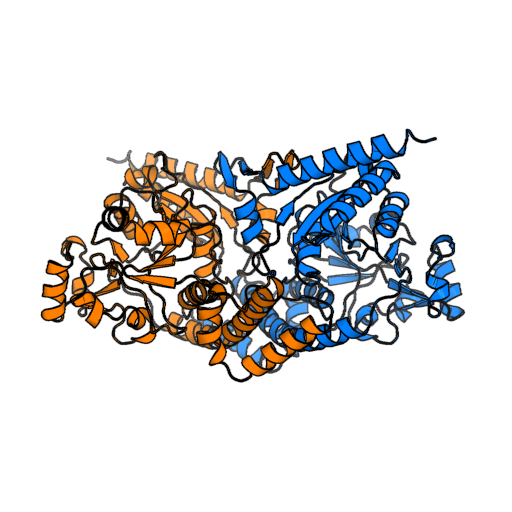 O . ALA B 1 353 ? -21.344 -3.828 5.918 1 88.75 353 ALA B O 1
ATOM 6159 N N . GLU B 1 354 ? -22.203 -3.727 3.877 1 89.5 354 GLU B N 1
ATOM 6160 C CA . GLU B 1 354 ? -23.562 -3.4 4.285 1 89.5 354 GLU B CA 1
ATOM 6161 C C . GLU B 1 354 ? -23.609 -2.074 5.039 1 89.5 354 GLU B C 1
ATOM 6163 O O . GLU B 1 354 ? -24.312 -1.948 6.043 1 89.5 354 GLU B O 1
ATOM 6168 N N . GLU B 1 355 ? -22.828 -1.134 4.574 1 93.38 355 GLU B N 1
ATOM 6169 C CA . GLU B 1 355 ? -22.766 0.189 5.188 1 93.38 355 GLU B CA 1
ATOM 6170 C C . GLU B 1 355 ? -23.328 1.257 4.254 1 93.38 355 GLU B C 1
ATOM 6172 O O . GLU B 1 355 ? -23.375 2.438 4.609 1 93.38 355 GLU B O 1
ATOM 6177 N N . TRP B 1 356 ? -23.844 0.847 3.084 1 93.88 356 TRP B N 1
ATOM 6178 C CA . TRP B 1 356 ? -24.297 1.786 2.061 1 93.88 356 TRP B CA 1
ATOM 6179 C C . TRP B 1 356 ? -25.547 2.529 2.516 1 93.88 356 TRP B C 1
ATOM 6181 O O . TRP B 1 356 ? -25.766 3.686 2.143 1 93.88 356 TRP B O 1
ATOM 6191 N N . GLU B 1 357 ? -26.375 1.913 3.363 1 94.31 357 GLU B N 1
ATOM 6192 C CA . GLU B 1 357 ? -27.609 2.531 3.805 1 94.31 357 GLU B CA 1
ATOM 6193 C C . GLU B 1 357 ? -27.453 3.174 5.18 1 94.31 357 GLU B C 1
ATOM 6195 O O . GLU B 1 357 ? -28.438 3.605 5.789 1 94.31 357 GLU B O 1
ATOM 6200 N N . THR B 1 358 ? -26.266 3.223 5.691 1 95.62 358 THR B N 1
ATOM 6201 C CA . THR B 1 358 ? -26 3.848 6.984 1 95.62 358 THR B CA 1
ATOM 6202 C C . THR B 1 358 ? -25.438 5.258 6.797 1 95.62 358 THR B C 1
ATOM 6204 O O . THR B 1 358 ? -25.188 5.688 5.668 1 95.62 358 THR B O 1
ATOM 6207 N N . SER B 1 359 ? -25.219 5.973 7.883 1 95.31 359 SER B N 1
ATOM 6208 C CA . SER B 1 359 ? -24.703 7.336 7.848 1 95.31 359 SER B CA 1
ATOM 6209 C C . SER B 1 359 ? -23.25 7.359 7.422 1 95.31 359 SER B C 1
ATOM 6211 O O . SER B 1 359 ? -22.719 8.414 7.051 1 95.31 359 SER B O 1
ATOM 6213 N N . LYS B 1 360 ? -22.625 6.223 7.402 1 95.19 360 LYS B N 1
ATOM 6214 C CA . LYS B 1 360 ? -21.219 6.133 7.012 1 95.19 360 LYS B CA 1
ATOM 6215 C C . LYS B 1 360 ? -21.031 6.527 5.551 1 95.19 360 LYS B C 1
ATOM 6217 O O . LYS B 1 360 ? -19.969 7.051 5.176 1 95.19 360 LYS B O 1
ATOM 6222 N N . SER B 1 361 ? -22.047 6.336 4.684 1 97.19 361 SER B N 1
ATOM 6223 C CA . SER B 1 361 ? -21.906 6.547 3.248 1 97.19 361 SER B CA 1
ATOM 6224 C C . SER B 1 361 ? -22.391 7.938 2.842 1 97.19 361 SER B C 1
ATOM 6226 O O . SER B 1 361 ? -22.375 8.281 1.657 1 97.19 361 SER B O 1
ATOM 6228 N N . THR B 1 362 ? -22.812 8.773 3.803 1 97.62 362 THR B N 1
ATOM 6229 C CA . THR B 1 362 ? -23.438 10.062 3.508 1 97.62 362 THR B CA 1
ATOM 6230 C C . THR B 1 362 ? -22.453 10.961 2.752 1 97.62 362 THR B C 1
ATOM 6232 O O . THR B 1 362 ? -22.797 11.516 1.704 1 97.62 362 THR B O 1
ATOM 6235 N N . ASN B 1 363 ? -21.234 11.117 3.285 1 98.31 363 ASN B N 1
ATOM 6236 C CA . ASN B 1 363 ? -20.234 11.945 2.633 1 98.31 363 ASN B CA 1
ATOM 6237 C C . ASN B 1 363 ? -19.938 11.461 1.218 1 98.31 363 ASN B C 1
ATOM 6239 O O . ASN B 1 363 ? -19.844 12.266 0.287 1 98.31 363 ASN B O 1
ATOM 6243 N N . LEU B 1 364 ? -19.781 10.156 1.079 1 98.06 364 LEU B N 1
ATOM 6244 C CA . LEU B 1 364 ? -19.453 9.539 -0.202 1 98.06 364 LEU B CA 1
ATOM 6245 C C . LEU B 1 364 ? -20.562 9.789 -1.221 1 98.06 364 LEU B C 1
ATOM 6247 O O . LEU B 1 364 ? -20.281 10.195 -2.352 1 98.06 364 LEU B O 1
ATOM 6251 N N . LYS B 1 365 ? -21.812 9.57 -0.804 1 97.38 365 LYS B N 1
ATOM 6252 C CA . LYS B 1 365 ? -22.953 9.766 -1.697 1 97.38 365 LYS B CA 1
ATOM 6253 C C . LYS B 1 365 ? -23.047 11.219 -2.16 1 97.38 365 LYS B C 1
ATOM 6255 O O . LYS B 1 365 ? -23.297 11.484 -3.336 1 97.38 365 LYS B O 1
ATOM 6260 N N . LYS B 1 366 ? -22.812 12.078 -1.241 1 96.62 366 LYS B N 1
ATOM 6261 C CA . LYS B 1 366 ? -22.906 13.5 -1.554 1 96.62 366 LYS B CA 1
ATOM 6262 C C . LYS B 1 366 ? -21.812 13.922 -2.521 1 96.62 366 LYS B C 1
ATOM 6264 O O . LYS B 1 366 ? -22.078 14.578 -3.531 1 96.62 366 LYS B O 1
ATOM 6269 N N . GLU B 1 367 ? -20.562 13.562 -2.254 1 97.12 367 GLU B N 1
ATOM 6270 C CA . GLU B 1 367 ? -19.422 14.016 -3.039 1 97.12 367 GLU B CA 1
ATOM 6271 C C . GLU B 1 367 ? -19.328 13.25 -4.359 1 97.12 367 GLU B C 1
ATOM 6273 O O . GLU B 1 367 ? -19.156 13.859 -5.418 1 97.12 367 GLU B O 1
ATOM 6278 N N . CYS B 1 368 ? -19.453 11.945 -4.332 1 96.81 368 CYS B N 1
ATOM 6279 C CA . CYS B 1 368 ? -19.234 11.102 -5.504 1 96.81 368 CYS B CA 1
ATOM 6280 C C . CYS B 1 368 ? -20.453 11.109 -6.418 1 96.81 368 CYS B C 1
ATOM 6282 O O . CYS B 1 368 ? -20.344 10.805 -7.605 1 96.81 368 CYS B O 1
ATOM 6284 N N . GLY B 1 369 ? -21.594 11.453 -5.832 1 95.44 369 GLY B N 1
ATOM 6285 C CA . GLY B 1 369 ? -22.797 11.586 -6.648 1 95.44 369 GLY B CA 1
ATOM 6286 C C . GLY B 1 369 ? -22.672 12.664 -7.711 1 95.44 369 GLY B C 1
ATOM 6287 O O . GLY B 1 369 ? -23.422 12.664 -8.688 1 95.44 369 GLY B O 1
ATOM 6288 N N . ARG B 1 370 ? -21.734 13.555 -7.57 1 93.31 370 ARG B N 1
ATOM 6289 C CA . ARG B 1 370 ? -21.516 14.656 -8.5 1 93.31 370 ARG B CA 1
ATOM 6290 C C . ARG B 1 370 ? -20.703 14.203 -9.711 1 93.31 370 ARG B C 1
ATOM 6292 O O . ARG B 1 370 ? -20.625 14.906 -10.719 1 93.31 370 ARG B O 1
ATOM 6299 N N . ILE B 1 371 ? -20.094 13.016 -9.625 1 91.44 371 ILE B N 1
ATOM 6300 C CA . ILE B 1 371 ? -19.281 12.492 -10.719 1 91.44 371 ILE B CA 1
ATOM 6301 C C . ILE B 1 371 ? -20.188 11.844 -11.766 1 91.44 371 ILE B C 1
ATOM 6303 O O . ILE B 1 371 ? -21.031 11.008 -11.438 1 91.44 371 ILE B O 1
ATOM 6307 N N . ARG B 1 372 ? -19.969 12.273 -12.977 1 88.75 372 ARG B N 1
ATOM 6308 C CA . ARG B 1 372 ? -20.797 11.766 -14.07 1 88.75 372 ARG B CA 1
ATOM 6309 C C . ARG B 1 372 ? -20.734 10.25 -14.156 1 88.75 372 ARG B C 1
ATOM 6311 O O . ARG B 1 372 ? -19.641 9.672 -14.18 1 88.75 372 ARG B O 1
ATOM 6318 N N . GLY B 1 373 ? -21.922 9.578 -14.172 1 89 373 GLY B N 1
ATOM 6319 C CA . GLY B 1 373 ? -22.016 8.141 -14.383 1 89 373 GLY B CA 1
ATOM 6320 C C . GLY B 1 373 ? -21.891 7.34 -13.102 1 89 373 GLY B C 1
ATOM 6321 O O . GLY B 1 373 ? -22.125 6.129 -13.094 1 89 373 GLY B O 1
ATOM 6322 N N . PHE B 1 374 ? -21.5 7.977 -12.031 1 91 374 PHE B N 1
ATOM 6323 C CA . PHE B 1 374 ? -21.25 7.273 -10.781 1 91 374 PHE B CA 1
ATOM 6324 C C . PHE B 1 374 ? -22.5 6.57 -10.289 1 91 374 PHE B C 1
ATOM 6326 O O . PHE B 1 374 ? -22.484 5.371 -9.992 1 91 374 PHE B O 1
ATOM 6333 N N . ASN B 1 375 ? -23.594 7.242 -10.234 1 91.31 375 ASN B N 1
ATOM 6334 C CA . ASN B 1 375 ? -24.828 6.68 -9.695 1 91.31 375 ASN B CA 1
ATOM 6335 C C . ASN B 1 375 ? -25.328 5.504 -10.539 1 91.31 375 ASN B C 1
ATOM 6337 O O . ASN B 1 375 ? -25.891 4.547 -10.008 1 91.31 375 ASN B O 1
ATOM 6341 N N . ASP B 1 376 ? -25.156 5.586 -11.789 1 89.69 376 ASP B N 1
ATOM 6342 C CA . ASP B 1 376 ? -25.531 4.488 -12.672 1 89.69 376 ASP B CA 1
ATOM 6343 C C . ASP B 1 376 ? -24.719 3.232 -12.375 1 89.69 376 ASP B C 1
ATOM 6345 O O . ASP B 1 376 ? -25.281 2.131 -12.32 1 89.69 376 ASP B O 1
ATOM 6349 N N . VAL B 1 377 ? -23.484 3.461 -12.211 1 84.38 377 VAL B N 1
ATOM 6350 C CA . VAL B 1 377 ? -22.594 2.342 -11.914 1 84.38 377 VAL B CA 1
ATOM 6351 C C . VAL B 1 377 ? -22.984 1.703 -10.586 1 84.38 377 VAL B C 1
ATOM 6353 O O . VAL B 1 377 ? -23.047 0.476 -10.469 1 84.38 377 VAL B O 1
ATOM 6356 N N . ILE B 1 378 ? -23.25 2.516 -9.609 1 89.38 378 ILE B N 1
ATOM 6357 C CA . ILE B 1 378 ? -23.562 2.02 -8.273 1 89.38 378 ILE B CA 1
ATOM 6358 C C . ILE B 1 378 ? -24.875 1.256 -8.305 1 89.38 378 ILE B C 1
ATOM 6360 O O . ILE B 1 378 ? -25.016 0.221 -7.652 1 89.38 378 ILE B O 1
ATOM 6364 N N . LYS B 1 379 ? -25.844 1.764 -9.031 1 87.81 379 LYS B N 1
ATOM 6365 C CA . LYS B 1 379 ? -27.109 1.055 -9.172 1 87.81 379 LYS B CA 1
ATOM 6366 C C . LYS B 1 379 ? -26.906 -0.353 -9.719 1 87.81 379 LYS B C 1
ATOM 6368 O O . LYS B 1 379 ? -27.516 -1.31 -9.25 1 87.81 379 LYS B O 1
ATOM 6373 N N . ARG B 1 380 ? -26.062 -0.532 -10.609 1 82.19 380 ARG B N 1
ATOM 6374 C CA . ARG B 1 380 ? -25.766 -1.834 -11.195 1 82.19 380 ARG B CA 1
ATOM 6375 C C . ARG B 1 380 ? -25.078 -2.746 -10.18 1 82.19 380 ARG B C 1
ATOM 6377 O O . ARG B 1 380 ? -25.359 -3.943 -10.117 1 82.19 380 ARG B O 1
ATOM 6384 N N . VAL B 1 381 ? -24.172 -2.156 -9.453 1 80.81 381 VAL B N 1
ATOM 6385 C CA . VAL B 1 381 ? -23.438 -2.918 -8.445 1 80.81 381 VAL B CA 1
ATOM 6386 C C . VAL B 1 381 ? -24.406 -3.447 -7.391 1 80.81 381 VAL B C 1
ATOM 6388 O O . VAL B 1 381 ? -24.312 -4.605 -6.977 1 80.81 381 VAL B O 1
ATOM 6391 N N . ILE B 1 382 ? -25.328 -2.637 -7.02 1 83.69 382 ILE B N 1
ATOM 6392 C CA . ILE B 1 382 ? -26.297 -3.014 -5.992 1 83.69 382 ILE B CA 1
ATOM 6393 C C . ILE B 1 382 ? -27.234 -4.09 -6.539 1 83.69 382 ILE B C 1
ATOM 6395 O O . ILE B 1 382 ? -27.547 -5.062 -5.844 1 83.69 382 ILE B O 1
ATOM 6399 N N . GLU B 1 383 ? -27.656 -3.953 -7.75 1 79.81 383 GLU B N 1
ATOM 6400 C CA . GLU B 1 383 ? -28.547 -4.922 -8.383 1 79.81 383 GLU B CA 1
ATOM 6401 C C . GLU B 1 383 ? -27.859 -6.281 -8.523 1 79.81 383 GLU B C 1
ATOM 6403 O O . GLU B 1 383 ? -28.5 -7.32 -8.336 1 79.81 383 GLU B O 1
ATOM 6408 N N . GLU B 1 384 ? -26.656 -6.254 -8.781 1 73.62 384 GLU B N 1
ATOM 6409 C CA . GLU B 1 384 ? -25.891 -7.484 -8.945 1 73.62 384 GLU B CA 1
ATOM 6410 C C . GLU B 1 384 ? -25.719 -8.211 -7.613 1 73.62 384 GLU B C 1
ATOM 6412 O O . GLU B 1 384 ? -25.703 -9.445 -7.57 1 73.62 384 GLU B O 1
ATOM 6417 N N . ARG B 1 385 ? -25.547 -7.52 -6.605 1 74.75 385 ARG B N 1
ATOM 6418 C CA . ARG B 1 385 ? -25.391 -8.109 -5.277 1 74.75 385 ARG B CA 1
ATOM 6419 C C . ARG B 1 385 ? -26.703 -8.742 -4.809 1 74.75 385 ARG B C 1
ATOM 6421 O O . ARG B 1 385 ? -26.688 -9.805 -4.176 1 74.75 385 ARG B O 1
ATOM 6428 N N . ASP B 1 386 ? -27.766 -8.094 -5.137 1 68.81 386 ASP B N 1
ATOM 6429 C CA . ASP B 1 386 ? -29.062 -8.594 -4.727 1 68.81 386 ASP B CA 1
ATOM 6430 C C . ASP B 1 386 ? -29.438 -9.859 -5.488 1 68.81 386 ASP B C 1
ATOM 6432 O O . ASP B 1 386 ? -30.266 -10.656 -5.023 1 68.81 386 ASP B O 1
ATOM 6436 N N . GLU B 1 387 ? -28.797 -10.062 -6.582 1 59.56 387 GLU B N 1
ATOM 6437 C CA . GLU B 1 387 ? -29.062 -11.25 -7.391 1 59.56 387 GLU B CA 1
ATOM 6438 C C . GLU B 1 387 ? -28.25 -12.445 -6.895 1 59.56 387 GLU B C 1
ATOM 6440 O O . GLU B 1 387 ? -28.578 -13.594 -7.207 1 59.56 387 GLU B O 1
ATOM 6445 N N . LEU B 1 388 ? -27.172 -12.25 -6.125 1 51.5 388 LEU B N 1
ATOM 6446 C CA . LEU B 1 388 ? -26.359 -13.336 -5.582 1 51.5 388 LEU B CA 1
ATOM 6447 C C . LEU B 1 388 ? -26.938 -13.844 -4.266 1 51.5 388 LEU B C 1
ATOM 6449 O O . LEU B 1 388 ? -26.891 -15.039 -3.982 1 51.5 388 LEU B O 1
#

Nearest PDB structures (foldseek):
  7zvj-assembly1_B  TM=8.262E-01  e=3.841E-21  Homo sapiens
  7ui7-assembly1_B  TM=7.939E-01  e=1.431E-20  Homo sapiens
  7zvj-assembly1_A  TM=7.945E-01  e=1.519E-20  Homo sapiens
  3juk-assembly1_B  TM=3.602E-01  e=4.498E-03  Helicobacter pylori 26695
  6lg0-assembly1_C  TM=4.646E-01  e=2.863E+00  Scutellaria baicalensis

Sequence (776 aa):
MKDGSSGKDLLARQSITSLQQRYAGKQIVNWTDSADESTSEDIVLSKVFAEAMGPSKVIPYYFKATERIDSEEITMATLVTYNRFKVLSRLASHYKGPISAAIHVNDDHTKEHIIKDLHQLYADNPDMGRYVDLHLVIDNFDRQFNMWRNVAKFFARTNYIMMLDVDFYLCTDFRKSLKKQPHLMELLRSGKGAIVVPAFEYIDESDGEDWNVFPKTKQQLLVDVEAEKLDMFHRSWKRGHGSTNYEKWYKQTKPYKVTEYNYSYEPYVIFKKEGTPWCDERFVGYGANKAACLFEIYLAGIDYWVLPDDFLIHQTHHYPEDTRAKERTYNKKLYDYYREETCLRYARTMIAAEEWETSKSTNLKKECGRIRGFNDVIKRVIEERDELMKDGSSGKDLLARQSITSLQQRYAGKQIVNWTDSADESTSEDIVLSKVFAEAMGPSKVIPYYFKATERIDSEEITMATLVTYNRFKVLSRLASHYKGPISAAIHVNDDHTKEHIIKDLHQLYADNPDMGRYVDLHLVIDNFDRQFNMWRNVAKFFARTNYIMMLDVDFYLCTDFRKSLKKQPHLMELLRSGKGAIVVPAFEYIDESDGEDWNVFPKTKQQLLVDVEAEKLDMFHRSWKRGHGSTNYEKWYKQTKPYKVTEYNYSYEPYVIFKKEGTPWCDERFVGYGANKAACLFEIYLAGIDYWVLPDDFLIHQTHHYPEDTRAKERTYNKKLYDYYREETCLRYARTMIAAEEWETSKSTNLKKECGRIRGFNDVIKRVIEERDEL

Organism: Rhizopus oryzae (NCBI:txid64495)

Radius of gyration: 27.79 Å; Cα contacts (8 Å, |Δi|>4): 1457; chains: 2; bounding box: 70×91×58 Å